Protein AF-0000000082929202 (afdb_homodimer)

pLDDT: mean 79.34, std 18.05, range [28.23, 97.31]

Radius of gyration: 27.22 Å; Cα contacts (8 Å, |Δi|>4): 519; chains: 2; bounding box: 54×101×50 Å

InterPro domains:
  IPR011333 SKP1/BTB/POZ domain superfamily [G3DSA:3.30.710.10] (29-171)
  IPR011333 SKP1/BTB/POZ domain superfamily [SSF54695] (30-119)

Solvent-accessible surface area (backbone atoms only — not comparable to full-atom values): 22408 Å² total; per-residue (Å²): 114,71,69,56,51,50,55,49,49,38,46,48,55,43,47,48,54,50,66,72,30,48,65,58,32,60,76,50,28,28,30,37,37,29,72,78,45,76,44,77,38,56,39,65,62,45,34,75,47,10,65,56,44,27,62,50,44,75,73,63,51,53,64,44,80,43,79,93,36,44,60,68,41,49,43,56,50,44,34,63,37,46,65,46,58,75,60,73,81,74,52,68,59,52,47,62,52,34,49,63,54,30,57,75,49,39,18,61,53,57,38,51,42,52,52,51,50,45,68,64,49,40,81,79,40,58,35,91,45,83,87,43,77,27,19,37,64,63,51,38,47,49,16,59,76,69,67,34,63,68,56,32,52,51,34,53,52,49,55,59,69,46,65,66,71,61,51,50,51,37,59,66,64,56,60,60,39,63,58,56,50,65,70,32,60,66,54,38,50,52,50,48,48,45,50,38,63,66,57,74,63,80,75,84,122,114,71,69,58,52,49,55,51,49,39,46,50,56,43,46,48,52,51,67,71,30,48,65,58,33,61,76,50,29,28,30,37,36,30,72,79,44,76,44,78,37,54,38,67,62,44,35,74,47,10,65,56,44,28,60,49,44,74,72,63,52,55,63,44,78,43,78,92,35,45,57,68,39,48,43,56,50,44,34,63,36,47,64,45,56,75,60,73,80,74,51,67,60,52,47,62,53,35,49,61,54,31,57,75,49,38,19,60,52,57,39,52,43,52,51,51,51,44,68,66,49,38,80,79,39,58,35,92,44,83,87,41,76,28,20,39,65,64,50,37,48,48,17,60,76,68,68,33,63,69,57,33,51,52,35,51,52,48,55,60,69,47,64,66,71,61,50,51,50,37,57,66,63,55,58,61,36,62,59,57,52,66,71,32,59,66,54,38,50,51,50,46,48,47,51,38,63,66,57,74,65,79,73,84,121

Nearest PDB structures (foldseek):
  3hqi-assembly1_A  TM=7.694E-01  e=6.658E-05  Homo sapiens
  8vpq-assembly1_A  TM=5.908E-01  e=5.977E-05  Homo sapiens
  2ppi-assembly1_A-2  TM=7.441E-01  e=9.373E-04  Homo sapiens
  1buo-assembly1_A-2  TM=8.079E-01  e=1.891E-03  Homo sapiens
  3fkc-assembly1_A  TM=7.300E-01  e=4.995E-03  Homo sapiens

Secondary structure (DSSP, 8-state):
-HHHHHHHHHHHHHHHHHHH-HHHHHHSEEEEEETTEEEEEEHHHHHHH-HHHHHHHHTT-SEEE-TT--HHHHHHHHHHHSS-SSPPPPPHHHHHHHHHHHHHTT-HHHHHHHHHHHHHHGGGT-BS-TTSTTBHHHHHHHHHHTT-HHHHHHHHHHHHTS-HHHHHHHHHTT-S-HHHHHH-HHHHHHHHHHHHHHHT-----/-HHHHHHHHHHHHHHHHHHH-HHHHHHSEEEEEETTEEEEEEHHHHHHH-HHHHHHHHTT-SEEE-TT--HHHHHHHHHHHSS-SSPPPPPHHHHHHHHHHHHHTT-HHHHHHHHHHHHHHGGGT-BS-TTSTTBHHHHHHHHHHTT-HHHHHHHHHHHHTS-HHHHHHHHHTT-S-HHHHHH-HHHHHHHHHHHHHHHS-----

Structure (mmCIF, N/CA/C/O backbone):
data_AF-0000000082929202-model_v1
#
loop_
_entity.id
_entity.type
_entity.pdbx_description
1 polymer 'BTB domain-containing protein'
#
loop_
_atom_site.group_PDB
_atom_site.id
_atom_site.type_symbol
_atom_site.label_atom_id
_atom_site.label_alt_id
_atom_site.label_comp_id
_atom_site.label_asym_id
_atom_site.label_entity_id
_atom_site.label_seq_id
_atom_site.pdbx_PDB_ins_code
_atom_site.Cartn_x
_atom_site.Cartn_y
_atom_site.Cartn_z
_atom_site.occupancy
_atom_site.B_iso_or_equiv
_atom_site.auth_seq_id
_atom_site.auth_comp_id
_atom_site.auth_asym_id
_atom_site.auth_atom_id
_atom_site.pdbx_PDB_model_num
ATOM 1 N N . MET A 1 1 ? -14.773 -6.965 -19.922 1 28.23 1 MET A N 1
ATOM 2 C CA . MET A 1 1 ? -14.336 -5.602 -20.234 1 28.23 1 MET A CA 1
ATOM 3 C C . MET A 1 1 ? -13.734 -4.934 -19 1 28.23 1 MET A C 1
ATOM 5 O O . MET A 1 1 ? -12.781 -4.168 -19.109 1 28.23 1 MET A O 1
ATOM 9 N N . VAL A 1 2 ? -14.336 -5.234 -17.781 1 35.81 2 VAL A N 1
ATOM 10 C CA . VAL A 1 2 ? -13.984 -4.605 -16.516 1 35.81 2 VAL A CA 1
ATOM 11 C C . VAL A 1 2 ? -12.602 -5.082 -16.078 1 35.81 2 VAL A C 1
ATOM 13 O O . VAL A 1 2 ? -11.859 -4.336 -15.43 1 35.81 2 VAL A O 1
ATOM 16 N N . LEU A 1 3 ? -12.367 -6.363 -16.484 1 39.03 3 LEU A N 1
ATOM 17 C CA . LEU A 1 3 ? -11.102 -7.016 -16.172 1 39.03 3 LEU A CA 1
ATOM 18 C C . LEU A 1 3 ? -9.93 -6.273 -16.797 1 39.03 3 LEU A C 1
ATOM 20 O O . LEU A 1 3 ? -8.898 -6.082 -16.156 1 39.03 3 LEU A O 1
ATOM 24 N N . GLY A 1 4 ? -10.219 -5.828 -18.031 1 41.97 4 GLY A N 1
ATOM 25 C CA . GLY A 1 4 ? -9.211 -5.137 -18.812 1 41.97 4 GLY A CA 1
ATOM 26 C C . GLY A 1 4 ? -8.844 -3.777 -18.25 1 41.97 4 GLY A C 1
ATOM 27 O O . GLY A 1 4 ? -7.684 -3.369 -18.312 1 41.97 4 GLY A O 1
ATOM 28 N N . THR A 1 5 ? -9.812 -3.221 -17.594 1 44.5 5 THR A N 1
ATOM 29 C CA . THR A 1 5 ? -9.633 -1.83 -17.188 1 44.5 5 THR A CA 1
ATOM 30 C C . THR A 1 5 ? -8.75 -1.733 -15.945 1 44.5 5 THR A C 1
ATOM 32 O O . THR A 1 5 ? -7.875 -0.872 -15.859 1 44.5 5 THR A O 1
ATOM 35 N N . LYS A 1 6 ? -8.844 -2.713 -15.203 1 57.28 6 LYS A N 1
ATOM 36 C CA . LYS A 1 6 ? -8.078 -2.664 -13.961 1 57.28 6 LYS A CA 1
ATOM 37 C C . LYS A 1 6 ? -6.617 -3.02 -14.195 1 57.28 6 LYS A C 1
ATOM 39 O O . LYS A 1 6 ? -5.723 -2.4 -13.617 1 57.28 6 LYS A O 1
ATOM 44 N N . ALA A 1 7 ? -6.449 -3.998 -15.102 1 54.38 7 ALA A N 1
ATOM 45 C CA . ALA A 1 7 ? -5.078 -4.348 -15.461 1 54.38 7 ALA A CA 1
ATOM 46 C C . ALA A 1 7 ? -4.352 -3.156 -16.078 1 54.38 7 ALA A C 1
ATOM 48 O O . ALA A 1 7 ? -3.18 -2.912 -15.789 1 54.38 7 ALA A O 1
ATOM 49 N N . ILE A 1 8 ? -5.133 -2.422 -16.781 1 52.97 8 ILE A N 1
ATOM 50 C CA . ILE A 1 8 ? -4.574 -1.247 -17.438 1 52.97 8 ILE A CA 1
ATOM 51 C C . ILE A 1 8 ? -4.219 -0.19 -16.406 1 52.97 8 ILE A C 1
ATOM 53 O O . ILE A 1 8 ? -3.176 0.461 -16.5 1 52.97 8 ILE A O 1
ATOM 57 N N . GLU A 1 9 ? -5.051 -0.174 -15.383 1 62.69 9 GLU A N 1
ATOM 58 C CA . GLU A 1 9 ? -4.812 0.834 -14.352 1 62.69 9 GLU A CA 1
ATOM 59 C C . GLU A 1 9 ? -3.572 0.501 -13.531 1 62.69 9 GLU A C 1
ATOM 61 O O . GLU A 1 9 ? -2.75 1.378 -13.258 1 62.69 9 GLU A O 1
ATOM 66 N N . VAL A 1 10 ? -3.414 -0.723 -13.312 1 63.72 10 VAL A N 1
ATOM 67 C CA . VAL A 1 10 ? -2.256 -1.161 -12.547 1 63.72 10 VAL A CA 1
ATOM 68 C C . VAL A 1 10 ? -0.977 -0.893 -13.336 1 63.72 10 VAL A C 1
ATOM 70 O O . VAL A 1 10 ? -0.008 -0.355 -12.797 1 63.72 10 VAL A O 1
ATOM 73 N N . LYS A 1 11 ? -1.08 -1.264 -14.57 1 63.22 11 LYS A N 1
ATOM 74 C CA . LYS A 1 11 ? 0.086 -1.064 -15.43 1 63.22 11 LYS A CA 1
ATOM 75 C C . LYS A 1 11 ? 0.456 0.413 -15.516 1 63.22 11 LYS A C 1
ATOM 77 O O . LYS A 1 11 ? 1.635 0.769 -15.453 1 63.22 11 LYS A O 1
ATOM 82 N N . ARG A 1 12 ? -0.582 1.143 -15.609 1 64.19 12 ARG A N 1
ATOM 83 C CA . ARG A 1 12 ? -0.346 2.578 -15.727 1 64.19 12 ARG A CA 1
ATOM 84 C C . ARG A 1 12 ? 0.323 3.129 -14.477 1 64.19 12 ARG A C 1
ATOM 86 O O . ARG A 1 12 ? 1.268 3.916 -14.562 1 64.19 12 ARG A O 1
ATOM 93 N N . CYS A 1 13 ? -0.058 2.572 -13.375 1 67 13 CYS A N 1
ATOM 94 C CA . CYS A 1 13 ? 0.469 3.109 -12.125 1 67 13 CYS A CA 1
ATOM 95 C C . CYS A 1 13 ? 1.935 2.732 -11.945 1 67 13 CYS A C 1
ATOM 97 O O . CYS A 1 13 ? 2.748 3.561 -11.531 1 67 13 CYS A O 1
ATOM 99 N N . VAL A 1 14 ? 2.246 1.565 -12.383 1 69.06 14 VAL A N 1
ATOM 100 C CA . VAL A 1 14 ? 3.605 1.073 -12.188 1 69.06 14 VAL A CA 1
ATOM 101 C C . VAL A 1 14 ? 4.539 1.71 -13.219 1 69.06 14 VAL A C 1
ATOM 103 O O . VAL A 1 14 ? 5.629 2.174 -12.875 1 69.06 14 VAL A O 1
ATOM 106 N N . VAL A 1 15 ? 3.992 1.722 -14.406 1 65.44 15 VAL A N 1
ATOM 107 C CA . VAL A 1 15 ? 4.801 2.273 -15.484 1 65.44 15 VAL A CA 1
ATOM 108 C C . VAL A 1 15 ? 5.121 3.738 -15.195 1 65.44 15 VAL A C 1
ATOM 110 O O . VAL A 1 15 ? 6.238 4.199 -15.445 1 65.44 15 VAL A O 1
ATOM 113 N N . GLN A 1 16 ? 4.207 4.352 -14.625 1 70.12 16 GLN A N 1
ATOM 114 C CA . GLN A 1 16 ? 4.418 5.758 -14.297 1 70.12 16 GLN A CA 1
ATOM 115 C C . GLN A 1 16 ? 5.562 5.93 -13.305 1 70.12 16 GLN A C 1
ATOM 117 O O . GLN A 1 16 ? 6.367 6.855 -13.43 1 70.12 16 GLN A O 1
ATOM 122 N N . ILE A 1 17 ? 5.672 5.043 -12.422 1 71.19 17 ILE A N 1
ATOM 123 C CA . ILE A 1 17 ? 6.734 5.145 -11.43 1 71.19 17 ILE A CA 1
ATOM 124 C C . ILE A 1 17 ? 8.078 4.809 -12.07 1 71.19 17 ILE A C 1
ATOM 126 O O . ILE A 1 17 ? 9.055 5.539 -11.891 1 71.19 17 ILE A O 1
ATOM 130 N N . VAL A 1 18 ? 8.102 3.809 -12.906 1 67.62 18 VAL A N 1
ATOM 131 C CA . VAL A 1 18 ? 9.344 3.32 -13.492 1 67.62 18 VAL A CA 1
ATOM 132 C C . VAL A 1 18 ? 9.82 4.293 -14.562 1 67.62 18 VAL A C 1
ATOM 134 O O . VAL A 1 18 ? 11.016 4.605 -14.641 1 67.62 18 VAL A O 1
ATOM 137 N N . GLU A 1 19 ? 8.836 4.707 -15.242 1 68.56 19 GLU A N 1
ATOM 138 C CA . GLU A 1 19 ? 9.188 5.598 -16.344 1 68.56 19 GLU A CA 1
ATOM 139 C C . GLU A 1 19 ? 9.492 7.004 -15.844 1 68.56 19 GLU A C 1
ATOM 141 O O . GLU A 1 19 ? 10.297 7.723 -16.453 1 68.56 19 GLU A O 1
ATOM 146 N N . ALA A 1 20 ? 8.844 7.348 -14.773 1 71.31 20 ALA A N 1
ATOM 147 C CA . ALA A 1 20 ? 9.023 8.695 -14.25 1 71.31 20 ALA A CA 1
ATOM 148 C C . ALA A 1 20 ? 10.375 8.836 -13.547 1 71.31 20 ALA A C 1
ATOM 150 O O . ALA A 1 20 ? 10.875 9.953 -13.375 1 71.31 20 ALA A O 1
ATOM 151 N N . HIS A 1 21 ? 10.898 7.699 -13.227 1 75.19 21 HIS A N 1
ATOM 152 C CA . HIS A 1 21 ? 12.141 7.781 -12.469 1 75.19 21 HIS A CA 1
ATOM 153 C C . HIS A 1 21 ? 13.18 6.805 -13.008 1 75.19 21 HIS A C 1
ATOM 155 O O . HIS A 1 21 ? 13.719 5.988 -12.258 1 75.19 21 HIS A O 1
ATOM 161 N N . PRO A 1 22 ? 13.516 7.047 -14.188 1 69.75 22 PRO A N 1
ATOM 162 C CA . PRO A 1 22 ? 14.438 6.09 -14.805 1 69.75 22 PRO A CA 1
ATOM 163 C C . PRO A 1 22 ? 15.789 6.027 -14.102 1 69.75 22 PRO 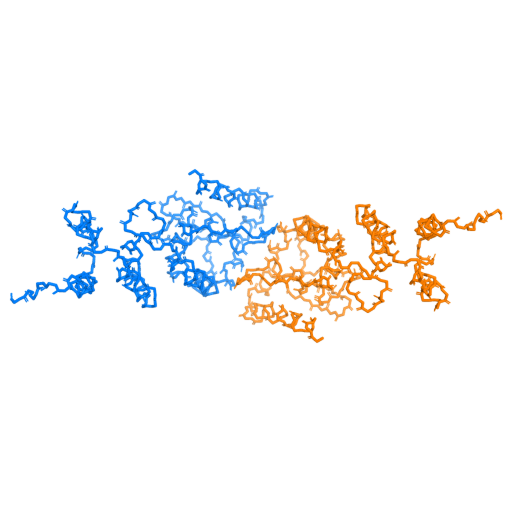A C 1
ATOM 165 O O . PRO A 1 22 ? 16.375 4.949 -13.977 1 69.75 22 PRO A O 1
ATOM 168 N N . SER A 1 23 ? 16.266 7.109 -13.648 1 70.56 23 SER A N 1
ATOM 169 C CA . SER A 1 23 ? 17.578 7.148 -13 1 70.56 23 SER A CA 1
ATOM 170 C C . SER A 1 23 ? 17.562 6.371 -11.688 1 70.56 23 SER A C 1
ATOM 172 O O . SER A 1 23 ? 18.547 5.703 -11.359 1 70.56 23 SER A O 1
ATOM 174 N N . VAL A 1 24 ? 16.5 6.473 -11.031 1 68.88 24 VAL A N 1
ATOM 175 C CA . VAL A 1 24 ? 16.406 5.793 -9.742 1 68.88 24 VAL A CA 1
ATOM 176 C C . VAL A 1 24 ? 16.312 4.285 -9.961 1 68.88 24 VAL A C 1
ATOM 178 O O . VAL A 1 24 ? 16.969 3.51 -9.266 1 68.88 24 VAL A O 1
ATOM 181 N N . VAL A 1 25 ? 15.555 3.994 -10.961 1 66.06 25 VAL A N 1
ATOM 182 C CA . VAL A 1 25 ? 15.336 2.578 -11.234 1 66.06 25 VAL A CA 1
ATOM 183 C C . VAL A 1 25 ? 16.609 1.974 -11.844 1 66.06 25 VAL A C 1
ATOM 185 O O . VAL A 1 25 ? 16.953 0.826 -11.555 1 66.06 25 VAL A O 1
ATOM 188 N N . LYS A 1 26 ? 17.344 2.707 -12.602 1 62.19 26 LYS A N 1
ATOM 189 C CA . LYS A 1 26 ? 18.578 2.236 -13.219 1 62.19 26 LYS A CA 1
ATOM 190 C C . LYS A 1 26 ? 19.719 2.17 -12.203 1 62.19 26 LYS A C 1
ATOM 192 O O . LYS A 1 26 ? 20.484 1.203 -12.188 1 62.19 26 LYS A O 1
ATOM 197 N N . ARG A 1 27 ? 19.969 3.199 -11.461 1 61.16 27 ARG A N 1
ATOM 198 C CA . ARG A 1 27 ? 21.078 3.246 -10.5 1 61.16 27 ARG A CA 1
ATOM 199 C C . ARG A 1 27 ? 20.875 2.215 -9.391 1 61.16 27 ARG A C 1
ATOM 201 O O . ARG A 1 27 ? 21.828 1.548 -8.984 1 61.16 27 ARG A O 1
ATOM 208 N N . GLY A 1 28 ? 19.75 2.021 -8.945 1 62.22 28 GLY A N 1
ATOM 209 C CA . GLY A 1 28 ? 19.453 1.16 -7.809 1 62.22 28 GLY A CA 1
ATOM 210 C C . GLY A 1 28 ? 18.656 -0.075 -8.195 1 62.22 28 GLY A C 1
ATOM 211 O O . GLY A 1 28 ? 18.141 -0.788 -7.324 1 62.22 28 GLY A O 1
ATOM 212 N N . GLY A 1 29 ? 18.672 -0.283 -9.5 1 71.31 29 GLY A N 1
ATOM 213 C CA . GLY A 1 29 ? 17.641 -1.226 -9.898 1 71.31 29 GLY A CA 1
ATOM 214 C C . GLY A 1 29 ? 18.203 -2.564 -10.344 1 71.31 29 GLY A C 1
ATOM 215 O O . GLY A 1 29 ? 19.406 -2.707 -10.539 1 71.31 29 GLY A O 1
ATOM 216 N N . VAL A 1 30 ? 17.578 -3.508 -10.117 1 86.69 30 VAL A N 1
ATOM 217 C CA . VAL A 1 30 ? 17.766 -4.867 -10.609 1 86.69 30 VAL A CA 1
ATOM 218 C C . VAL A 1 30 ? 16.75 -5.16 -11.711 1 86.69 30 VAL A C 1
ATOM 220 O O . VAL A 1 30 ? 15.68 -4.551 -11.75 1 86.69 30 VAL A O 1
ATOM 223 N N . THR A 1 31 ? 17.219 -5.922 -12.703 1 91.88 31 THR A N 1
ATOM 224 C CA . THR A 1 31 ? 16.344 -6.258 -13.82 1 91.88 31 THR A CA 1
ATOM 225 C C . THR A 1 31 ? 15.812 -7.684 -13.68 1 91.88 31 THR A C 1
ATOM 227 O O . THR A 1 31 ? 16.594 -8.617 -13.461 1 91.88 31 THR A O 1
ATOM 230 N N . LEU A 1 32 ? 14.477 -7.828 -13.766 1 93.75 32 LEU A N 1
ATOM 231 C CA . LEU A 1 32 ? 13.875 -9.148 -13.82 1 93.75 32 LEU A CA 1
ATOM 232 C C . LEU A 1 32 ? 13.805 -9.656 -15.258 1 93.75 32 LEU A C 1
ATOM 234 O O . LEU A 1 32 ? 13.336 -8.938 -16.156 1 93.75 32 LEU A O 1
ATOM 238 N N . GLU A 1 33 ? 14.289 -10.797 -15.461 1 96.19 33 GLU A N 1
ATOM 239 C CA . GLU A 1 33 ? 14.164 -11.438 -16.766 1 96.19 33 GLU A CA 1
ATOM 240 C C . GLU A 1 33 ? 12.977 -12.398 -16.797 1 96.19 33 GLU A C 1
ATOM 242 O O . GLU A 1 33 ? 13.078 -13.531 -16.328 1 96.19 33 GLU A O 1
ATOM 247 N N . CYS A 1 34 ? 11.922 -12 -17.359 1 96.38 34 CYS A N 1
ATOM 248 C CA . CYS A 1 34 ? 10.688 -12.781 -17.469 1 96.38 34 CYS A CA 1
ATOM 249 C C . CYS A 1 34 ? 10.672 -13.586 -18.766 1 96.38 34 CYS A C 1
ATOM 251 O O . CYS A 1 34 ? 11.547 -13.422 -19.625 1 96.38 34 CYS A O 1
ATOM 253 N N . ASP A 1 35 ? 9.672 -14.422 -18.906 1 96.31 35 ASP A N 1
ATOM 254 C CA . ASP A 1 35 ? 9.547 -15.234 -20.109 1 96.31 35 ASP A CA 1
ATOM 255 C C . ASP A 1 35 ? 9.328 -14.352 -21.344 1 96.31 35 ASP A C 1
ATOM 257 O O . ASP A 1 35 ? 9.758 -14.703 -22.438 1 96.31 35 ASP A O 1
ATOM 261 N N . ASP A 1 36 ? 8.703 -13.258 -21.156 1 95.5 36 ASP A N 1
ATOM 262 C CA . ASP A 1 36 ? 8.305 -12.438 -22.281 1 95.5 36 ASP A CA 1
ATOM 263 C C . ASP A 1 36 ? 9.078 -11.117 -22.312 1 95.5 36 ASP A C 1
ATOM 265 O O . ASP A 1 36 ? 8.703 -10.18 -23.016 1 95.5 36 ASP A O 1
ATOM 269 N N . GLY A 1 37 ? 10.117 -10.93 -21.469 1 93.5 37 GLY A N 1
ATOM 270 C CA . GLY A 1 37 ? 10.914 -9.711 -21.516 1 93.5 37 GLY A CA 1
ATOM 271 C C . GLY A 1 37 ? 11.562 -9.383 -20.188 1 93.5 37 GLY A C 1
ATOM 272 O O . GLY A 1 37 ? 11.641 -10.234 -19.297 1 93.5 37 GLY A O 1
ATOM 273 N N . GLU A 1 38 ? 12.109 -8.133 -20.188 1 90.94 38 GLU A N 1
ATOM 274 C CA . GLU A 1 38 ? 12.82 -7.676 -19 1 90.94 38 GLU A CA 1
ATOM 275 C C . GLU A 1 38 ? 12.078 -6.531 -18.328 1 90.94 38 GLU A C 1
ATOM 277 O O . GLU A 1 38 ? 11.391 -5.746 -18.984 1 90.94 38 GLU A O 1
ATOM 282 N N . LEU A 1 39 ? 12.195 -6.453 -17.016 1 88.94 39 LEU A N 1
ATOM 283 C CA . LEU A 1 39 ? 11.531 -5.426 -16.219 1 88.94 39 LEU A CA 1
ATOM 284 C C . LEU A 1 39 ? 12.469 -4.883 -15.148 1 88.94 39 LEU A C 1
ATOM 286 O O . LEU A 1 39 ? 12.898 -5.625 -14.258 1 88.94 39 LEU A O 1
ATOM 290 N N . PRO A 1 40 ? 12.852 -3.582 -15.281 1 89.19 40 PRO A N 1
ATOM 291 C CA . PRO A 1 40 ? 13.625 -2.986 -14.188 1 89.19 40 PRO A CA 1
ATOM 292 C C . PRO A 1 40 ? 12.797 -2.789 -12.922 1 89.19 40 PRO A C 1
ATOM 294 O O . PRO A 1 40 ? 11.633 -2.387 -13 1 89.19 40 PRO A O 1
ATOM 297 N N . VAL A 1 41 ? 13.367 -3.115 -11.719 1 89.81 41 VAL A N 1
ATOM 298 C CA . VAL A 1 41 ? 12.641 -2.988 -10.469 1 89.81 41 VAL A CA 1
ATOM 299 C C . VAL A 1 41 ? 13.539 -2.373 -9.398 1 89.81 41 VAL A C 1
ATOM 301 O O . VAL A 1 41 ? 14.758 -2.279 -9.586 1 89.81 41 VAL A O 1
ATOM 304 N N . LEU A 1 42 ? 12.961 -1.897 -8.305 1 88.31 42 LEU A N 1
ATOM 305 C CA . LEU A 1 42 ? 13.695 -1.321 -7.184 1 88.31 42 LEU A CA 1
ATOM 306 C C . LEU A 1 42 ? 14.32 -2.416 -6.32 1 88.31 42 LEU A C 1
ATOM 308 O O . LEU A 1 42 ? 13.609 -3.172 -5.66 1 88.31 42 LEU A O 1
ATOM 312 N N . ARG A 1 43 ? 15.586 -2.441 -6.297 1 87.94 43 ARG A N 1
ATOM 313 C CA . ARG A 1 43 ? 16.359 -3.486 -5.641 1 87.94 43 ARG A CA 1
ATOM 314 C C . ARG A 1 43 ? 15.961 -3.637 -4.18 1 87.94 43 ARG A C 1
ATOM 316 O O . ARG A 1 43 ? 15.633 -4.738 -3.73 1 87.94 43 ARG A O 1
ATOM 323 N N . ASP A 1 44 ? 15.922 -2.576 -3.443 1 86.38 44 ASP A N 1
ATOM 324 C CA . ASP A 1 44 ? 15.742 -2.639 -1.997 1 86.38 44 ASP A CA 1
ATOM 325 C C . ASP A 1 44 ? 14.305 -3.018 -1.643 1 86.38 44 ASP A C 1
ATOM 327 O O . ASP A 1 44 ? 14.062 -3.668 -0.624 1 86.38 44 ASP A O 1
ATOM 331 N N . VAL A 1 45 ? 13.344 -2.641 -2.453 1 89.88 45 VAL A N 1
ATOM 332 C CA . VAL A 1 45 ? 11.953 -3.025 -2.227 1 89.88 45 VAL A CA 1
ATOM 333 C C . VAL A 1 45 ? 11.812 -4.539 -2.348 1 89.88 45 VAL A C 1
ATOM 335 O O . VAL A 1 45 ? 11.188 -5.184 -1.497 1 89.88 45 VAL A O 1
ATOM 338 N N . PHE A 1 46 ? 12.445 -5.098 -3.322 1 90.81 46 PHE A N 1
ATOM 339 C CA . PHE A 1 46 ? 12.359 -6.535 -3.535 1 90.81 46 PHE A CA 1
ATOM 340 C C . PHE A 1 46 ? 13.164 -7.289 -2.482 1 90.81 46 PHE A C 1
ATOM 342 O O . PHE A 1 46 ? 12.75 -8.352 -2.014 1 90.81 46 PHE A O 1
ATOM 349 N N . ALA A 1 47 ? 14.25 -6.738 -2.119 1 89 47 ALA A N 1
ATOM 350 C CA . ALA A 1 47 ? 15.094 -7.371 -1.107 1 89 47 ALA A CA 1
ATOM 351 C C . ALA A 1 47 ? 14.367 -7.461 0.232 1 89 47 ALA A C 1
ATOM 353 O O . ALA A 1 47 ? 14.477 -8.469 0.937 1 89 47 ALA A O 1
ATOM 354 N N . VAL A 1 48 ? 13.578 -6.48 0.589 1 89.31 48 VAL A N 1
ATOM 355 C CA . VAL A 1 48 ? 12.914 -6.473 1.887 1 89.31 48 VAL A CA 1
ATOM 356 C C . VAL A 1 48 ? 11.625 -7.289 1.811 1 89.31 48 VAL A C 1
ATOM 358 O O . VAL A 1 48 ? 11.125 -7.77 2.83 1 89.31 48 VAL A O 1
ATOM 361 N N . SER A 1 49 ? 11.062 -7.484 0.62 1 92.62 49 SER A N 1
ATOM 362 C CA . SER A 1 49 ? 9.75 -8.109 0.461 1 92.62 49 SER A CA 1
ATOM 363 C C . SER A 1 49 ? 9.875 -9.617 0.286 1 92.62 49 SER A C 1
ATOM 365 O O . SER A 1 49 ? 8.922 -10.359 0.527 1 92.62 49 SER A O 1
ATOM 367 N N . SER A 1 50 ? 11 -10.078 -0.184 1 92.88 50 SER A N 1
ATOM 368 C CA . SER A 1 50 ? 11.211 -11.484 -0.52 1 92.88 50 SER A CA 1
ATOM 369 C C . SER A 1 50 ? 12.57 -11.977 -0.031 1 92.88 50 SER A C 1
ATOM 371 O O . SER A 1 50 ? 13.609 -11.578 -0.565 1 92.88 50 SER A O 1
ATOM 373 N N . PRO A 1 51 ? 12.625 -12.922 0.937 1 92.19 51 PRO A N 1
ATOM 374 C CA . PRO A 1 51 ? 13.898 -13.516 1.357 1 92.19 51 PRO A CA 1
ATOM 375 C C . PRO A 1 51 ? 14.656 -14.164 0.203 1 92.19 51 PRO A C 1
ATOM 377 O O . PRO A 1 51 ? 15.891 -14.078 0.146 1 92.19 51 PRO A O 1
ATOM 380 N N . TRP A 1 52 ? 13.914 -14.766 -0.646 1 94.5 52 TRP A N 1
ATOM 381 C CA . TRP A 1 52 ? 14.547 -15.375 -1.809 1 94.5 52 TRP A CA 1
ATOM 382 C C . TRP A 1 52 ? 15.258 -14.328 -2.658 1 94.5 52 TRP A C 1
ATOM 384 O O . TRP A 1 52 ? 16.406 -14.523 -3.07 1 94.5 52 TRP A O 1
ATOM 394 N N . MET A 1 53 ? 14.602 -13.203 -2.891 1 92.5 53 MET A N 1
ATOM 395 C CA . MET A 1 53 ? 15.203 -12.125 -3.668 1 92.5 53 MET A CA 1
ATOM 396 C C . MET A 1 53 ? 16.406 -11.531 -2.934 1 92.5 53 MET A C 1
ATOM 398 O O . MET A 1 53 ? 17.422 -11.203 -3.551 1 92.5 53 MET A O 1
ATOM 402 N N . ALA A 1 54 ? 16.234 -11.383 -1.668 1 89.44 54 ALA A N 1
ATOM 403 C CA . ALA A 1 54 ? 17.312 -10.852 -0.854 1 89.44 54 ALA A CA 1
ATOM 404 C C . ALA A 1 54 ? 18.578 -11.688 -1.013 1 89.44 54 ALA A C 1
ATOM 406 O O . ALA A 1 54 ? 19.688 -11.141 -1.172 1 89.44 54 ALA A O 1
ATOM 407 N N . ASP A 1 55 ? 18.438 -12.992 -1.001 1 90.31 55 ASP A N 1
ATOM 408 C CA . ASP A 1 55 ? 19.562 -13.914 -1.113 1 90.31 55 ASP A CA 1
ATOM 409 C C . ASP A 1 55 ? 20.25 -13.773 -2.467 1 90.31 55 ASP A C 1
ATOM 411 O O . ASP A 1 55 ? 21.484 -13.867 -2.557 1 90.31 55 ASP A O 1
ATOM 415 N N . VAL A 1 56 ? 19.484 -13.539 -3.441 1 90.69 56 VAL A N 1
ATOM 416 C CA . VAL A 1 56 ? 20.016 -13.422 -4.793 1 90.69 56 VAL A CA 1
ATOM 417 C C . VAL A 1 56 ? 20.703 -12.078 -4.965 1 90.69 56 VAL A C 1
ATOM 419 O O . VAL A 1 56 ? 21.781 -11.992 -5.574 1 90.69 56 VAL A O 1
ATOM 422 N N . LEU A 1 57 ? 20.141 -11.062 -4.375 1 87.38 57 LEU A N 1
ATOM 423 C CA . LEU A 1 57 ? 20.625 -9.703 -4.59 1 87.38 57 LEU A CA 1
ATOM 424 C C . LEU A 1 57 ? 21.875 -9.438 -3.76 1 87.38 57 LEU A C 1
ATOM 426 O O . LEU A 1 57 ? 22.719 -8.617 -4.145 1 87.38 57 LEU A O 1
ATOM 430 N N . VAL A 1 58 ? 22 -10.055 -2.643 1 84.5 58 VAL A N 1
ATOM 431 C CA . VAL A 1 58 ? 23.156 -9.867 -1.777 1 84.5 58 VAL A CA 1
ATOM 432 C C . VAL A 1 58 ? 24.422 -10.367 -2.488 1 84.5 58 VAL A C 1
ATOM 434 O O . VAL A 1 58 ? 25.516 -9.891 -2.213 1 84.5 58 VAL A O 1
ATOM 437 N N . LYS A 1 59 ? 24.188 -11.281 -3.447 1 88 59 LYS A N 1
ATOM 438 C CA . LYS A 1 59 ? 25.297 -11.828 -4.207 1 88 59 LYS A CA 1
ATOM 439 C C . LYS A 1 59 ? 25.75 -10.859 -5.301 1 88 59 LYS A C 1
ATOM 441 O O . LYS A 1 59 ? 26.719 -11.117 -6.012 1 88 59 LYS A O 1
ATOM 446 N N . GLY A 1 60 ? 25.078 -9.742 -5.43 1 82 60 GLY A N 1
ATOM 447 C CA . GLY A 1 60 ? 25.469 -8.703 -6.367 1 82 60 GLY A CA 1
ATOM 448 C C . GLY A 1 60 ? 24.859 -8.883 -7.746 1 82 60 GLY A C 1
ATOM 449 O O . GLY A 1 60 ? 25.297 -8.242 -8.703 1 82 60 GLY A O 1
ATOM 450 N N . CYS A 1 61 ? 23.953 -9.703 -7.867 1 83.5 61 CYS A N 1
ATOM 451 C CA . CYS A 1 61 ? 23.312 -9.922 -9.164 1 83.5 61 CYS A CA 1
ATOM 452 C C . CYS A 1 61 ? 22.516 -8.695 -9.594 1 83.5 61 CYS A C 1
ATOM 454 O O . CYS A 1 61 ? 21.844 -8.07 -8.781 1 83.5 61 CYS A O 1
ATOM 456 N N . THR A 1 62 ? 22.719 -8.312 -10.836 1 86.75 62 THR A N 1
ATOM 457 C CA . THR A 1 62 ? 21.969 -7.176 -11.375 1 86.75 62 THR A CA 1
ATOM 458 C C . THR A 1 62 ? 20.812 -7.648 -12.25 1 86.75 62 THR A C 1
ATOM 460 O O . THR A 1 62 ? 19.953 -6.855 -12.625 1 86.75 62 THR A O 1
ATOM 463 N N . THR A 1 63 ? 20.812 -8.883 -12.609 1 92.25 63 THR A N 1
ATOM 464 C CA . THR A 1 63 ? 19.734 -9.5 -13.383 1 92.25 63 THR A CA 1
ATOM 465 C C . THR A 1 63 ? 19.266 -10.781 -12.711 1 92.25 63 THR A C 1
ATOM 467 O O . THR A 1 63 ? 20.062 -11.617 -12.305 1 92.25 63 THR A O 1
ATOM 470 N N . VAL A 1 64 ? 17.984 -10.883 -12.539 1 94.75 64 VAL A N 1
ATOM 471 C CA . VAL A 1 64 ? 17.391 -12.055 -11.906 1 94.75 64 VAL A CA 1
ATOM 472 C C . VAL A 1 64 ? 16.453 -12.75 -12.883 1 94.75 64 VAL A C 1
ATOM 474 O O . VAL A 1 64 ? 15.492 -12.156 -13.359 1 94.75 64 VAL A O 1
ATOM 477 N N . GLU A 1 65 ? 16.734 -13.992 -13.125 1 95.5 65 GLU A N 1
ATOM 478 C CA . GLU A 1 65 ? 15.867 -14.781 -13.992 1 95.5 65 GLU A CA 1
ATOM 479 C C . GLU A 1 65 ? 14.656 -15.305 -13.227 1 95.5 65 GLU A C 1
ATOM 481 O O . GLU A 1 65 ? 14.805 -16.062 -12.258 1 95.5 65 GLU A O 1
ATOM 486 N N . VAL A 1 66 ? 13.508 -14.898 -13.625 1 96.5 66 VAL A N 1
ATOM 487 C CA . VAL A 1 66 ? 12.266 -15.367 -13.023 1 96.5 66 VAL A CA 1
ATOM 488 C C . VAL A 1 66 ? 11.477 -16.203 -14.031 1 96.5 66 VAL A C 1
ATOM 490 O O . VAL A 1 66 ? 10.422 -15.773 -14.5 1 96.5 66 VAL A O 1
ATOM 493 N N . SER A 1 67 ? 11.945 -17.422 -14.211 1 94.56 67 SER A N 1
ATOM 494 C CA . SER A 1 67 ? 11.406 -18.328 -15.227 1 94.56 67 SER A CA 1
ATOM 495 C C . SER A 1 67 ? 9.969 -18.734 -14.898 1 94.56 67 SER A C 1
ATOM 497 O O . SER A 1 67 ? 9.633 -18.938 -13.734 1 94.56 67 SER A O 1
ATOM 499 N N . GLY A 1 68 ? 9.156 -18.875 -15.906 1 94.12 68 GLY A N 1
ATOM 500 C CA . GLY A 1 68 ? 7.789 -19.344 -15.727 1 94.12 68 GLY A CA 1
ATOM 501 C C . GLY A 1 68 ? 6.828 -18.219 -15.367 1 94.12 68 GLY A C 1
ATOM 502 O O . GLY A 1 68 ? 5.703 -18.484 -14.93 1 94.12 68 GLY A O 1
ATOM 503 N N . SER A 1 69 ? 7.328 -17 -15.43 1 95.69 69 SER A N 1
ATOM 504 C CA . SER A 1 69 ? 6.48 -15.867 -15.094 1 95.69 69 SER A CA 1
ATOM 505 C C . SER A 1 69 ? 6.578 -14.773 -16.156 1 95.69 69 SER A C 1
ATOM 507 O O . SER A 1 69 ? 7.578 -14.68 -16.859 1 95.69 69 SER A O 1
ATOM 509 N N . THR A 1 70 ? 5.5 -14.008 -16.328 1 94.25 70 THR A N 1
ATOM 510 C CA . THR A 1 70 ? 5.426 -12.969 -17.359 1 94.25 70 THR A CA 1
ATOM 511 C C . THR A 1 70 ? 5.613 -11.586 -16.734 1 94.25 70 THR A C 1
ATOM 513 O O . THR A 1 70 ? 5.492 -11.422 -15.523 1 94.25 70 THR A O 1
ATOM 516 N N . LYS A 1 71 ? 5.852 -10.57 -17.641 1 91.94 71 LYS A N 1
ATOM 517 C CA . LYS A 1 71 ? 5.957 -9.18 -17.203 1 91.94 71 LYS A CA 1
ATOM 518 C C . LYS A 1 71 ? 4.664 -8.703 -16.547 1 91.94 71 LYS A C 1
ATOM 520 O O . LYS A 1 71 ? 4.695 -7.98 -15.555 1 91.94 71 LYS A O 1
ATOM 525 N N . GLU A 1 72 ? 3.586 -9.133 -17.109 1 90.44 72 GLU A N 1
ATOM 526 C CA . GLU A 1 72 ? 2.285 -8.719 -16.594 1 90.44 72 GLU A CA 1
ATOM 527 C C . GLU A 1 72 ? 2.102 -9.172 -15.148 1 90.44 72 GLU A C 1
ATOM 529 O O . GLU A 1 72 ? 1.614 -8.406 -14.312 1 90.44 72 GLU A O 1
ATOM 534 N N . GLU A 1 73 ? 2.451 -10.359 -14.844 1 93.62 73 GLU A N 1
ATOM 535 C CA . GLU A 1 73 ? 2.336 -10.891 -13.484 1 93.62 73 GLU A CA 1
ATOM 536 C C . GLU A 1 73 ? 3.189 -10.086 -12.508 1 93.62 73 GLU A C 1
ATOM 538 O O . GLU A 1 73 ? 2.758 -9.797 -11.391 1 93.62 73 GLU A O 1
ATOM 543 N N . TRP A 1 74 ? 4.305 -9.703 -12.945 1 93.56 74 TRP A N 1
ATOM 544 C CA . TRP A 1 74 ? 5.211 -8.961 -12.07 1 93.56 74 TRP A CA 1
ATOM 545 C C . TRP A 1 74 ? 4.75 -7.516 -11.914 1 93.56 74 TRP A C 1
ATOM 547 O O . TRP A 1 74 ? 4.941 -6.906 -10.859 1 93.56 74 TRP A O 1
ATOM 557 N N . LEU A 1 75 ? 4.145 -7.012 -12.977 1 92.19 75 LEU A N 1
ATOM 558 C CA . LEU A 1 75 ? 3.561 -5.68 -12.836 1 92.19 75 LEU A CA 1
ATOM 559 C C . LEU A 1 75 ? 2.465 -5.676 -11.773 1 92.19 75 LEU A C 1
ATOM 561 O O . LEU A 1 75 ? 2.318 -4.699 -11.039 1 92.19 75 LEU A O 1
ATOM 565 N N . LEU A 1 76 ? 1.776 -6.738 -11.641 1 93.56 76 LEU A N 1
ATOM 566 C CA . LEU A 1 76 ? 0.766 -6.867 -10.594 1 93.56 76 LEU A CA 1
ATOM 567 C C . LEU A 1 76 ? 1.414 -6.934 -9.219 1 93.56 76 LEU A C 1
ATOM 569 O O . LEU A 1 76 ? 0.949 -6.285 -8.273 1 93.56 76 LEU A O 1
ATOM 573 N N . VAL A 1 77 ? 2.486 -7.676 -9.133 1 95.19 77 VAL A N 1
ATOM 574 C CA . VAL A 1 77 ? 3.215 -7.785 -7.871 1 95.19 77 VAL A CA 1
ATOM 575 C C . VAL A 1 77 ? 3.77 -6.418 -7.473 1 95.19 77 VAL A C 1
ATOM 577 O O . VAL A 1 77 ? 3.596 -5.977 -6.336 1 95.19 77 VAL A O 1
ATOM 580 N N . ILE A 1 78 ? 4.352 -5.738 -8.406 1 92.5 78 ILE A N 1
ATOM 581 C CA . ILE A 1 78 ? 4.973 -4.438 -8.188 1 92.5 78 ILE A CA 1
ATOM 582 C C . ILE A 1 78 ? 3.918 -3.428 -7.738 1 92.5 78 ILE A C 1
ATOM 584 O O . ILE A 1 78 ? 4.176 -2.605 -6.855 1 92.5 78 ILE A O 1
ATOM 588 N N . SER A 1 79 ? 2.795 -3.512 -8.312 1 92.12 79 SER A N 1
ATOM 589 C CA . SER A 1 79 ? 1.718 -2.586 -7.977 1 92.12 79 SER A CA 1
ATOM 590 C C . SER A 1 79 ? 1.342 -2.691 -6.5 1 92.12 79 SER A C 1
ATOM 592 O O . SER A 1 79 ? 0.815 -1.739 -5.922 1 92.12 79 SER A O 1
ATOM 594 N N . GLN A 1 80 ? 1.625 -3.797 -5.887 1 93.38 80 GLN A N 1
ATOM 595 C CA . GLN A 1 80 ? 1.284 -4.016 -4.484 1 93.38 80 GLN A CA 1
ATOM 596 C C . GLN A 1 80 ? 2.453 -3.652 -3.572 1 93.38 80 GLN A C 1
ATOM 598 O O . GLN A 1 80 ? 2.27 -3.453 -2.371 1 93.38 80 GLN A O 1
ATOM 603 N N . LEU A 1 81 ? 3.627 -3.533 -4.145 1 92.75 81 LEU A N 1
ATOM 604 C CA . LEU A 1 81 ? 4.82 -3.355 -3.33 1 92.75 81 LEU A CA 1
ATOM 605 C C . LEU A 1 81 ? 5.324 -1.917 -3.402 1 92.75 81 LEU A C 1
ATOM 607 O O . LEU A 1 81 ? 5.895 -1.405 -2.438 1 92.75 81 LEU A O 1
ATOM 611 N N . TYR A 1 82 ? 5.102 -1.283 -4.516 1 90.94 82 TYR A N 1
ATOM 612 C CA . TYR A 1 82 ? 5.66 0.043 -4.754 1 90.94 82 TYR A CA 1
ATOM 613 C C . TYR A 1 82 ? 4.828 1.119 -4.07 1 90.94 82 TYR A C 1
ATOM 615 O O . TYR A 1 82 ? 3.719 0.849 -3.598 1 90.94 82 TYR A O 1
ATOM 623 N N . PRO A 1 83 ? 5.453 2.266 -3.873 1 89.94 83 PRO A N 1
ATOM 624 C CA . PRO A 1 83 ? 4.742 3.346 -3.188 1 89.94 83 PRO A CA 1
ATOM 625 C C . PRO A 1 83 ? 3.66 3.986 -4.059 1 89.94 83 PRO A C 1
ATOM 627 O O . PRO A 1 83 ? 3.719 5.188 -4.34 1 89.94 83 PRO A O 1
ATOM 630 N N . ILE A 1 84 ? 2.705 3.217 -4.379 1 87.94 84 ILE A N 1
ATOM 631 C CA . ILE A 1 84 ? 1.524 3.658 -5.113 1 87.94 84 ILE A CA 1
ATOM 632 C C . ILE A 1 84 ? 0.36 3.859 -4.145 1 87.94 84 ILE A C 1
ATOM 634 O O . ILE A 1 84 ? -0.016 2.938 -3.418 1 87.94 84 ILE A O 1
ATOM 638 N N . VAL A 1 85 ? -0.232 5.109 -4.164 1 86.25 85 VAL A N 1
ATOM 639 C CA . VAL A 1 85 ? -1.271 5.438 -3.191 1 86.25 85 VAL A CA 1
ATOM 640 C C . VAL A 1 85 ? -2.471 6.055 -3.904 1 86.25 85 VAL A C 1
ATOM 642 O O . VAL A 1 85 ? -2.332 7.059 -4.609 1 86.25 85 VAL A O 1
ATOM 645 N N . PRO A 1 86 ? -3.668 5.516 -3.82 1 87.12 86 PRO A N 1
ATOM 646 C CA . PRO A 1 86 ? -3.926 4.254 -3.121 1 87.12 86 PRO A CA 1
ATOM 647 C C . PRO A 1 86 ? -3.471 3.033 -3.918 1 87.12 86 PRO A C 1
ATOM 649 O O . PRO A 1 86 ? -3.311 3.113 -5.137 1 87.12 86 PRO A O 1
ATOM 652 N N . ARG A 1 87 ? -3.283 1.932 -3.199 1 88.56 87 ARG A N 1
ATOM 653 C CA . ARG A 1 87 ? -2.945 0.683 -3.877 1 88.56 87 ARG A CA 1
ATOM 654 C C . ARG A 1 87 ? -4.113 0.185 -4.723 1 88.56 87 ARG A C 1
ATOM 656 O O . ARG A 1 87 ? -5.262 0.211 -4.277 1 88.56 87 ARG A O 1
ATOM 663 N N . PRO A 1 88 ? -3.713 -0.219 -5.934 1 88.44 88 PRO A N 1
ATOM 664 C CA . PRO A 1 88 ? -4.789 -0.742 -6.777 1 88.44 88 PRO A CA 1
ATOM 665 C C . PRO A 1 88 ? -5.391 -2.035 -6.23 1 88.44 88 PRO A C 1
ATOM 667 O O . PRO A 1 88 ? -4.668 -2.883 -5.703 1 88.44 88 PRO A O 1
ATOM 670 N N . GLU A 1 89 ? -6.699 -2.055 -6.328 1 89.75 89 GLU A N 1
ATOM 671 C CA . GLU A 1 89 ? -7.379 -3.293 -5.965 1 89.75 89 GLU A CA 1
ATOM 672 C C . GLU A 1 89 ? -7.219 -4.352 -7.055 1 89.75 89 GLU A C 1
ATOM 674 O O . GLU A 1 89 ? -7.352 -4.051 -8.242 1 89.75 89 GLU A O 1
ATOM 679 N N . LEU A 1 90 ? -6.961 -5.52 -6.594 1 92.44 90 LEU A N 1
ATOM 680 C CA . LEU A 1 90 ? -6.777 -6.602 -7.555 1 92.44 90 LEU A CA 1
ATOM 681 C C . LEU A 1 90 ? -8.062 -7.406 -7.723 1 92.44 90 LEU A C 1
ATOM 683 O O . LEU A 1 90 ? -8.727 -7.73 -6.734 1 92.44 90 LEU A O 1
ATOM 687 N N . SER A 1 91 ? -8.414 -7.664 -8.953 1 92.62 91 SER A N 1
ATOM 688 C CA . SER A 1 91 ? -9.539 -8.547 -9.242 1 92.62 91 SER A CA 1
ATOM 689 C C . SER A 1 91 ? -9.203 -10 -8.922 1 92.62 91 SER A C 1
ATOM 691 O O . SER A 1 91 ? -8.031 -10.336 -8.703 1 92.62 91 SER A O 1
ATOM 693 N N . LEU A 1 92 ? -10.227 -10.891 -8.961 1 93.69 92 LEU A N 1
ATOM 694 C CA . LEU A 1 92 ? -10.023 -12.32 -8.719 1 93.69 92 LEU A CA 1
ATOM 695 C C . LEU A 1 92 ? -9.086 -12.906 -9.766 1 93.69 92 LEU A C 1
ATOM 697 O O . LEU A 1 92 ? -8.227 -13.734 -9.445 1 93.69 92 LEU A O 1
ATOM 701 N N . HIS A 1 93 ? -9.234 -12.477 -10.953 1 92.12 93 HIS A N 1
ATOM 702 C CA . HIS A 1 93 ? -8.359 -12.93 -12.031 1 92.12 93 HIS A CA 1
ATOM 703 C C . HIS A 1 93 ? -6.918 -12.508 -11.789 1 92.12 93 HIS A C 1
ATOM 705 O O . HIS A 1 93 ? -5.992 -13.297 -12.008 1 92.12 93 HIS A O 1
ATOM 711 N N . GLN A 1 94 ? -6.727 -11.328 -11.328 1 94 94 GLN A N 1
ATOM 712 C CA . GLN A 1 94 ? -5.387 -10.82 -11.062 1 94 94 GLN A CA 1
ATOM 713 C C . GLN A 1 94 ? -4.762 -11.516 -9.859 1 94 94 GLN A C 1
ATOM 715 O O . GLN A 1 94 ? -3.557 -11.766 -9.836 1 94 94 GLN A O 1
ATOM 720 N N . LEU A 1 95 ? -5.562 -11.773 -8.867 1 96 95 LEU A N 1
ATOM 721 C CA . LEU A 1 95 ? -5.074 -12.539 -7.723 1 96 95 LEU A CA 1
ATOM 722 C C . LEU A 1 95 ? -4.578 -13.914 -8.164 1 96 95 LEU A C 1
ATOM 724 O O . LEU A 1 95 ? -3.564 -14.406 -7.656 1 96 95 LEU A O 1
ATOM 728 N N . GLN A 1 96 ? -5.277 -14.516 -9.094 1 94.69 96 GLN A N 1
ATOM 729 C CA . GLN A 1 96 ? -4.895 -15.812 -9.648 1 94.69 96 GLN A CA 1
ATOM 730 C C . GLN A 1 96 ? -3.533 -15.734 -10.328 1 94.69 96 GLN A C 1
ATOM 732 O O . GLN A 1 96 ? -2.746 -16.688 -10.273 1 94.69 96 GLN A O 1
ATOM 737 N N . GLN A 1 97 ? -3.307 -14.672 -10.969 1 94.12 97 GLN A N 1
ATOM 738 C CA . GLN A 1 97 ? -2.053 -14.477 -11.68 1 94.12 97 GLN A CA 1
ATOM 739 C C . GLN A 1 97 ? -0.897 -14.242 -10.711 1 94.12 97 GLN A C 1
ATOM 741 O O . GLN A 1 97 ? 0.237 -14.648 -10.984 1 94.12 97 GLN A O 1
ATOM 746 N N . VAL A 1 98 ? -1.118 -13.609 -9.594 1 96.31 98 VAL A N 1
ATOM 747 C CA . VAL A 1 98 ? -0.09 -13.188 -8.648 1 96.31 98 VAL A CA 1
ATOM 748 C C . VAL A 1 98 ? 0.288 -14.352 -7.738 1 96.31 98 VAL A C 1
ATOM 750 O O . VAL A 1 98 ? 1.448 -14.492 -7.344 1 96.31 98 VAL A O 1
ATOM 753 N N . LEU A 1 99 ? -0.6 -15.234 -7.449 1 97.31 99 LEU A N 1
ATOM 754 C CA . LEU A 1 99 ? -0.455 -16.266 -6.43 1 97.31 99 LEU A CA 1
ATOM 755 C C . LEU A 1 99 ? 0.742 -17.172 -6.73 1 97.31 99 LEU A C 1
ATOM 757 O O . LEU A 1 99 ? 1.615 -17.344 -5.879 1 97.31 99 LEU A O 1
ATOM 761 N N . PRO A 1 100 ? 0.906 -17.688 -7.949 1 96.44 100 PRO A N 1
ATOM 762 C CA . PRO A 1 100 ? 2.047 -18.578 -8.203 1 96.44 100 PRO A CA 1
ATOM 763 C C . PRO A 1 100 ? 3.389 -17.844 -8.094 1 96.44 100 PRO A C 1
ATOM 765 O O . PRO A 1 100 ? 4.375 -18.438 -7.637 1 96.44 100 PRO A O 1
ATOM 768 N N . VAL A 1 101 ? 3.414 -16.609 -8.445 1 97 101 VAL A N 1
ATOM 769 C CA . VAL A 1 101 ? 4.645 -15.836 -8.477 1 97 101 VAL A CA 1
ATOM 770 C C . VAL A 1 101 ? 5.121 -15.562 -7.051 1 97 101 VAL A C 1
ATOM 772 O O . VAL A 1 101 ? 6.289 -15.781 -6.727 1 97 101 VAL A O 1
ATOM 775 N N . VAL A 1 102 ? 4.211 -15.141 -6.23 1 96.94 102 VAL A N 1
ATOM 776 C CA . VAL A 1 102 ? 4.586 -14.75 -4.879 1 96.94 102 VAL A CA 1
ATOM 777 C C . VAL A 1 102 ? 4.891 -15.984 -4.043 1 96.94 102 VAL A C 1
ATOM 779 O O . VAL A 1 102 ? 5.668 -15.922 -3.086 1 96.94 102 VAL A O 1
ATOM 782 N N . HIS A 1 103 ? 4.27 -17.109 -4.418 1 96.69 103 HIS A N 1
ATOM 783 C CA . HIS A 1 103 ? 4.602 -18.375 -3.787 1 96.69 103 HIS A CA 1
ATOM 784 C C . HIS A 1 103 ? 5.984 -18.859 -4.215 1 96.69 103 HIS A C 1
ATOM 786 O O . HIS A 1 103 ? 6.828 -19.156 -3.371 1 96.69 103 HIS A O 1
ATOM 792 N N . LYS A 1 104 ? 6.238 -18.906 -5.441 1 96.44 104 LYS A N 1
ATOM 793 C CA . LYS A 1 104 ? 7.473 -19.438 -6.012 1 96.44 104 LYS A CA 1
ATOM 794 C C . LYS A 1 104 ? 8.688 -18.641 -5.547 1 96.44 104 LYS A C 1
ATOM 796 O O . LYS A 1 104 ? 9.727 -19.219 -5.219 1 96.44 104 LYS A O 1
ATOM 801 N N . TYR A 1 105 ? 8.555 -17.359 -5.469 1 96.62 105 TYR A N 1
ATOM 802 C CA . TYR A 1 105 ? 9.711 -16.5 -5.195 1 96.62 105 TYR A CA 1
ATOM 803 C C . TYR A 1 105 ? 9.664 -15.977 -3.77 1 96.62 105 TYR A C 1
ATOM 805 O O . TYR A 1 105 ? 10.359 -15.008 -3.439 1 96.62 105 TYR A O 1
ATOM 813 N N . ASN A 1 106 ? 8.859 -16.484 -3.008 1 95.75 106 ASN A N 1
ATOM 814 C CA . ASN A 1 106 ? 8.828 -16.359 -1.555 1 95.75 106 ASN A CA 1
ATOM 815 C C . ASN A 1 106 ? 8.602 -14.906 -1.13 1 95.75 106 ASN A C 1
ATOM 817 O O . ASN A 1 106 ? 9.422 -14.328 -0.414 1 95.75 106 ASN A O 1
ATOM 821 N N . PHE A 1 107 ? 7.457 -14.359 -1.411 1 96.12 107 PHE A N 1
ATOM 822 C CA . PHE A 1 107 ? 6.93 -13.109 -0.868 1 96.12 107 PHE A CA 1
ATOM 823 C C . PHE A 1 107 ? 5.914 -13.391 0.236 1 96.12 107 PHE A C 1
ATOM 825 O O . PHE A 1 107 ? 4.707 -13.359 -0.002 1 96.12 107 PHE A O 1
ATOM 832 N N . PRO A 1 108 ? 6.387 -13.516 1.383 1 93.69 108 PRO A N 1
ATOM 833 C CA . PRO A 1 108 ? 5.531 -14.094 2.422 1 93.69 108 PRO A CA 1
ATOM 834 C C . PRO A 1 108 ? 4.34 -13.203 2.766 1 93.69 108 PRO A C 1
ATOM 836 O O . PRO A 1 108 ? 3.217 -13.688 2.908 1 93.69 108 PRO A O 1
ATOM 839 N N . GLU A 1 109 ? 4.574 -11.898 2.951 1 91.25 109 GLU A N 1
ATOM 840 C CA . GLU A 1 109 ? 3.49 -10.992 3.328 1 91.25 109 GLU A CA 1
ATOM 841 C C . GLU A 1 109 ? 2.453 -10.883 2.213 1 91.25 109 GLU A C 1
ATOM 843 O O . GLU A 1 109 ? 1.248 -10.914 2.475 1 91.25 109 GLU A O 1
ATOM 848 N N . LEU A 1 110 ? 2.92 -10.773 1.048 1 94.88 110 LEU A N 1
ATOM 849 C CA . LEU A 1 110 ? 2.016 -10.672 -0.092 1 94.88 110 LEU A CA 1
ATOM 850 C C . LEU A 1 110 ? 1.275 -11.984 -0.317 1 94.88 110 LEU A C 1
ATOM 852 O O . LEU A 1 110 ? 0.098 -11.984 -0.684 1 94.88 110 LEU A O 1
ATOM 856 N N . PHE A 1 111 ? 1.974 -13.117 -0.126 1 96.31 111 PHE A N 1
ATOM 857 C CA . PHE A 1 111 ? 1.339 -14.43 -0.239 1 96.31 111 PHE A CA 1
ATOM 858 C C . PHE A 1 111 ? 0.207 -14.57 0.771 1 96.31 111 PHE A C 1
ATOM 860 O O . PHE A 1 111 ? -0.883 -15.031 0.429 1 96.31 111 PHE A O 1
ATOM 867 N N . GLN A 1 112 ? 0.433 -14.156 1.917 1 95.25 112 GLN A N 1
ATOM 868 C CA . GLN A 1 112 ? -0.589 -14.227 2.955 1 95.25 112 GLN A CA 1
ATOM 869 C C . GLN A 1 112 ? -1.775 -13.32 2.621 1 95.25 112 GLN A C 1
ATOM 871 O O . GLN A 1 112 ? -2.93 -13.703 2.83 1 95.25 112 GLN A O 1
ATOM 876 N N . PHE A 1 113 ? -1.458 -12.227 2.16 1 95.62 113 PHE A N 1
ATOM 877 C CA . PHE A 1 113 ? -2.502 -11.281 1.774 1 95.62 113 PHE A CA 1
ATOM 878 C C . PHE A 1 113 ? -3.365 -11.859 0.658 1 95.62 113 PHE A C 1
ATOM 880 O O . PHE A 1 113 ? -4.594 -11.859 0.754 1 95.62 113 PHE A O 1
ATOM 887 N N . VAL A 1 114 ? -2.766 -12.32 -0.401 1 96.19 114 VAL A N 1
ATOM 888 C CA . VAL A 1 114 ? -3.473 -12.875 -1.548 1 96.19 114 VAL A CA 1
ATOM 889 C C . VAL A 1 114 ? -4.301 -14.086 -1.106 1 96.19 114 VAL A C 1
ATOM 891 O O . VAL A 1 114 ? -5.469 -14.211 -1.479 1 96.19 114 VAL A O 1
ATOM 894 N N . SER A 1 115 ? -3.725 -14.922 -0.284 1 95.38 115 SER A N 1
ATOM 895 C CA . SER A 1 115 ? -4.414 -16.109 0.213 1 95.38 115 SER A CA 1
ATOM 896 C C . SER A 1 115 ? -5.648 -15.727 1.027 1 95.38 115 SER A C 1
ATOM 898 O O . SER A 1 115 ? -6.707 -16.344 0.884 1 95.38 115 SER A O 1
ATOM 900 N N . SER A 1 116 ? -5.508 -14.734 1.818 1 95.31 116 SER A N 1
ATOM 901 C CA . SER A 1 116 ? -6.629 -14.289 2.635 1 95.31 116 SER A CA 1
ATOM 902 C C . SER A 1 116 ? -7.742 -13.703 1.772 1 95.31 116 SER A C 1
ATOM 904 O O . SER A 1 116 ? -8.922 -13.93 2.039 1 95.31 116 SER A O 1
ATOM 906 N N . ARG A 1 117 ? -7.359 -12.922 0.832 1 95.88 117 ARG A N 1
ATOM 907 C CA . ARG A 1 117 ? -8.336 -12.352 -0.099 1 95.88 117 ARG A CA 1
ATOM 908 C C . ARG A 1 117 ? -9.078 -13.453 -0.85 1 95.88 117 ARG A C 1
ATOM 910 O O . ARG A 1 117 ? -10.289 -13.375 -1.035 1 95.88 117 ARG A O 1
ATOM 917 N N . LEU A 1 118 ? -8.359 -14.422 -1.282 1 96 118 LEU A N 1
ATOM 918 C CA . LEU A 1 118 ? -8.961 -15.539 -1.998 1 96 118 LEU A CA 1
ATOM 919 C C . LEU A 1 118 ? -9.914 -16.312 -1.095 1 96 118 LEU A C 1
ATOM 921 O O . LEU A 1 118 ? -11.008 -16.688 -1.52 1 96 118 LEU A O 1
ATOM 925 N N . ALA A 1 119 ? -9.539 -16.562 0.079 1 94.5 119 ALA A N 1
ATOM 926 C CA . ALA A 1 119 ? -10.367 -17.281 1.041 1 94.5 119 ALA A CA 1
ATOM 927 C C . ALA A 1 119 ? -11.695 -16.562 1.263 1 94.5 119 ALA A C 1
ATOM 929 O O . ALA A 1 119 ? -12.719 -17.203 1.514 1 94.5 119 ALA A O 1
ATOM 930 N N . THR A 1 120 ? -11.656 -15.281 1.117 1 93.94 120 THR A N 1
ATOM 931 C CA . THR A 1 120 ? -12.852 -14.477 1.348 1 93.94 120 THR A CA 1
ATOM 932 C C . THR A 1 120 ? -13.688 -14.375 0.076 1 93.94 120 THR A C 1
ATOM 934 O O . THR A 1 120 ? -14.914 -14.453 0.127 1 93.94 120 THR A O 1
ATOM 937 N N . GLU A 1 121 ? -13.078 -14.273 -1.058 1 95.31 121 GLU A N 1
ATOM 938 C CA . GLU A 1 121 ? -13.773 -13.922 -2.293 1 95.31 121 GLU A CA 1
ATOM 939 C C . GLU A 1 121 ? -14.227 -15.172 -3.043 1 95.31 121 GLU A C 1
ATOM 941 O O . GLU A 1 121 ? -15.297 -15.18 -3.656 1 95.31 121 GLU A O 1
ATOM 946 N N . LEU A 1 122 ? -13.508 -16.188 -3.014 1 95.5 122 LEU A N 1
ATOM 947 C CA . LEU A 1 122 ? -13.773 -17.359 -3.854 1 95.5 122 LEU A CA 1
ATOM 948 C C . LEU A 1 122 ? -15.07 -18.031 -3.443 1 95.5 122 LEU A C 1
ATOM 950 O O . LEU A 1 122 ? -15.883 -18.406 -4.301 1 95.5 122 LEU A O 1
ATOM 954 N N . PRO A 1 123 ? -15.398 -18.219 -2.203 1 93 123 PRO A N 1
ATOM 955 C CA . PRO A 1 123 ? -16.625 -18.906 -1.799 1 93 123 PRO A CA 1
ATOM 956 C C . PRO A 1 123 ? -17.891 -18.266 -2.383 1 93 123 PRO A C 1
ATOM 958 O O . PRO A 1 123 ? -18.875 -18.953 -2.621 1 93 123 PRO A O 1
ATOM 961 N N . GLN A 1 124 ? -17.766 -17 -2.676 1 93.44 124 GLN A N 1
ATOM 962 C CA . GLN A 1 124 ? -18.922 -16.297 -3.213 1 93.44 124 GLN A CA 1
ATOM 963 C C . GLN A 1 124 ? -18.922 -16.328 -4.738 1 93.44 124 GLN A C 1
ATOM 965 O O . GLN A 1 124 ? -19.906 -15.922 -5.371 1 93.44 124 GLN A O 1
ATOM 970 N N . ASN A 1 125 ? -17.906 -16.891 -5.324 1 94.62 125 ASN A N 1
ATOM 971 C CA . ASN A 1 125 ? -17.75 -16.734 -6.77 1 94.62 125 ASN A CA 1
ATOM 972 C C . ASN A 1 125 ? -17.469 -18.078 -7.449 1 94.62 125 ASN A C 1
ATOM 974 O O . ASN A 1 125 ? -17.141 -18.109 -8.633 1 94.62 125 ASN A O 1
ATOM 978 N N . TRP A 1 126 ? -17.594 -19.125 -6.75 1 91.25 126 TRP A N 1
ATOM 979 C CA . TRP A 1 126 ? -17.359 -20.438 -7.355 1 91.25 126 TRP A CA 1
ATOM 980 C C . TRP A 1 126 ? -18.297 -20.656 -8.539 1 91.25 126 TRP A C 1
ATOM 982 O O . TRP A 1 126 ? -19.469 -20.312 -8.484 1 91.25 126 TRP A O 1
ATOM 992 N N . SER A 1 127 ? -17.766 -21.234 -9.578 1 88.12 127 SER A N 1
ATOM 993 C CA . SER A 1 127 ? -18.547 -21.453 -10.789 1 88.12 127 SER A CA 1
ATOM 994 C C . SER A 1 127 ? -18 -22.641 -11.586 1 88.12 127 SER A C 1
ATOM 996 O O . SER A 1 127 ? -16.812 -22.969 -11.477 1 88.12 127 SER A O 1
ATOM 998 N N . LEU A 1 128 ? -18.859 -23.297 -12.391 1 83.88 128 LEU A N 1
ATOM 999 C CA . LEU A 1 128 ? -18.453 -24.375 -13.281 1 83.88 128 LEU A CA 1
ATOM 1000 C C . LEU A 1 128 ? -18.25 -23.859 -14.703 1 83.88 128 LEU A C 1
ATOM 1002 O O . LEU A 1 128 ? -17.828 -24.609 -15.586 1 83.88 128 LEU A O 1
ATOM 1006 N N . ASP A 1 129 ? -18.469 -22.578 -14.836 1 84.38 129 ASP A N 1
ATOM 1007 C CA . ASP A 1 129 ? -18.234 -21.922 -16.125 1 84.38 129 ASP A CA 1
ATOM 1008 C C . ASP A 1 129 ? -16.75 -21.578 -16.297 1 84.38 129 ASP A C 1
ATOM 1010 O O . ASP A 1 129 ? -16.188 -20.812 -15.516 1 84.38 129 ASP A O 1
ATOM 1014 N N . PRO A 1 130 ? -16.141 -22.078 -17.359 1 84.31 130 PRO A N 1
ATOM 1015 C CA . PRO A 1 130 ? -14.711 -21.828 -17.578 1 84.31 130 PRO A CA 1
ATOM 1016 C C . PRO A 1 130 ? -14.406 -20.344 -17.812 1 84.31 130 PRO A C 1
ATOM 1018 O O . PRO A 1 130 ? -13.266 -19.906 -17.656 1 84.31 130 PRO A O 1
ATOM 1021 N N . ALA A 1 131 ? -15.367 -19.609 -18.125 1 88 131 ALA A N 1
ATOM 1022 C CA . ALA A 1 131 ? -15.172 -18.188 -18.406 1 88 131 ALA A CA 1
ATOM 1023 C C . ALA A 1 131 ? -15.242 -17.359 -17.125 1 88 131 ALA A C 1
ATOM 1025 O O . ALA A 1 131 ? -14.828 -16.203 -17.109 1 88 131 ALA A O 1
ATOM 1026 N N . ALA A 1 132 ? -15.68 -17.969 -16.047 1 89.38 132 ALA A N 1
ATOM 1027 C CA . ALA A 1 132 ? -15.859 -17.25 -14.797 1 89.38 132 ALA A CA 1
ATOM 1028 C C . ALA A 1 132 ? -14.555 -17.203 -14.008 1 89.38 132 ALA A C 1
ATOM 1030 O O . ALA A 1 132 ? -13.773 -18.156 -14.008 1 89.38 132 ALA A O 1
ATOM 1031 N N . PRO A 1 133 ? -14.273 -16.141 -13.234 1 92.44 133 PRO A N 1
ATOM 1032 C CA . PRO A 1 133 ? -13.062 -16.031 -12.414 1 92.44 133 PRO A CA 1
ATOM 1033 C C . PRO A 1 133 ? -12.992 -17.078 -11.312 1 92.44 133 PRO A C 1
ATOM 1035 O O . PRO A 1 133 ? -11.906 -17.438 -10.867 1 92.44 133 PRO A O 1
ATOM 1038 N N . GLY A 1 134 ? -14.086 -17.562 -10.977 1 93.25 134 GLY A N 1
ATOM 1039 C CA . GLY A 1 134 ? -14.133 -18.562 -9.922 1 93.25 134 GLY A CA 1
ATOM 1040 C C . GLY A 1 134 ? -14.227 -19.984 -10.445 1 93.25 134 GLY A C 1
ATOM 1041 O O . GLY A 1 134 ? -14.719 -20.875 -9.75 1 93.25 134 GLY A O 1
ATOM 1042 N N . TYR A 1 135 ? -13.828 -20.188 -11.695 1 90.5 135 TYR A N 1
ATOM 1043 C CA . TYR A 1 135 ? -13.875 -21.531 -12.273 1 90.5 135 TYR A CA 1
ATOM 1044 C C . TYR A 1 135 ? -13.148 -22.531 -11.383 1 90.5 135 TYR A C 1
ATOM 1046 O O . TYR A 1 135 ? -11.922 -22.484 -11.258 1 90.5 135 TYR A O 1
ATOM 1054 N N . ILE A 1 136 ? -13.914 -23.453 -10.883 1 88.5 136 ILE A N 1
ATOM 1055 C CA . ILE A 1 136 ? -13.484 -24.312 -9.773 1 88.5 136 ILE A CA 1
ATOM 1056 C C . ILE A 1 136 ? -12.305 -25.172 -10.219 1 88.5 136 ILE A C 1
ATOM 1058 O O . ILE A 1 136 ? -11.32 -25.312 -9.492 1 88.5 136 ILE A O 1
ATOM 1062 N N . PHE A 1 137 ? -12.273 -25.656 -11.367 1 84.44 137 PHE A N 1
ATOM 1063 C CA . PHE A 1 137 ? -11.266 -26.625 -11.797 1 84.44 137 PHE A CA 1
ATOM 1064 C C . PHE A 1 137 ? -9.922 -25.953 -12.016 1 84.44 137 PHE A C 1
ATOM 1066 O O . PHE A 1 137 ? -8.875 -26.547 -11.766 1 84.44 137 PHE A O 1
ATOM 1073 N N . GLU A 1 138 ? -9.953 -24.828 -12.492 1 87.25 138 GLU A N 1
ATOM 1074 C CA . GLU A 1 138 ? -8.703 -24.078 -12.633 1 87.25 138 GLU A CA 1
ATOM 1075 C C . GLU A 1 138 ? -8.047 -23.844 -11.281 1 87.25 138 GLU A C 1
ATOM 1077 O O . GLU A 1 138 ? -6.832 -23.969 -11.141 1 87.25 138 GLU A O 1
ATOM 1082 N N . TRP A 1 139 ? -8.836 -23.5 -10.344 1 92.44 139 TRP A N 1
ATOM 1083 C CA . TRP A 1 139 ? -8.32 -23.266 -9 1 92.44 139 TRP A CA 1
ATOM 1084 C C . TRP A 1 139 ? -7.844 -24.562 -8.352 1 92.44 139 TRP A C 1
ATOM 1086 O O . TRP A 1 139 ? -6.859 -24.562 -7.609 1 92.44 139 TRP A O 1
ATOM 1096 N N . LEU A 1 140 ? -8.555 -25.703 -8.656 1 87.56 140 LEU A N 1
ATOM 1097 C CA . LEU A 1 140 ? -8.125 -27 -8.148 1 87.56 140 LEU A CA 1
ATOM 1098 C C . LEU A 1 140 ? -6.758 -27.375 -8.711 1 87.56 140 LEU A C 1
ATOM 1100 O O . LEU A 1 140 ? -5.891 -27.844 -7.973 1 87.56 140 LEU A O 1
ATOM 1104 N N . VAL A 1 141 ? -6.617 -27.141 -9.938 1 84.69 141 VAL A N 1
ATOM 1105 C CA . VAL A 1 141 ? -5.348 -27.438 -10.586 1 84.69 141 VAL A CA 1
ATOM 1106 C C . VAL A 1 141 ? -4.234 -26.594 -9.969 1 84.69 141 VAL A C 1
ATOM 1108 O O . VAL A 1 141 ? -3.164 -27.109 -9.641 1 84.69 141 VAL A O 1
ATOM 1111 N N . MET A 1 142 ? -4.457 -25.375 -9.789 1 91.06 142 MET A N 1
ATOM 1112 C CA . MET A 1 142 ? -3.465 -24.469 -9.219 1 91.06 142 MET A CA 1
ATOM 1113 C C . MET A 1 142 ? -3.117 -24.875 -7.785 1 91.06 142 MET A C 1
ATOM 1115 O O . MET A 1 142 ? -1.947 -24.859 -7.402 1 91.06 142 MET A O 1
ATOM 1119 N N . ALA A 1 143 ? -4.105 -25.156 -7.027 1 91.56 143 ALA A N 1
ATOM 1120 C CA . ALA A 1 143 ? -3.891 -25.578 -5.648 1 91.56 143 ALA A CA 1
ATOM 1121 C C . ALA A 1 143 ? -2.975 -26.797 -5.582 1 91.56 143 ALA A C 1
ATOM 1123 O O . ALA A 1 143 ? -2.096 -26.875 -4.719 1 91.56 143 ALA A O 1
ATOM 1124 N N . GLU A 1 144 ? -3.213 -27.688 -6.484 1 86.25 144 GLU A N 1
ATOM 1125 C CA . GLU A 1 144 ? -2.398 -28.891 -6.531 1 86.25 144 GLU A CA 1
ATOM 1126 C C . GLU A 1 144 ? -0.966 -28.578 -6.953 1 86.25 144 GLU A C 1
ATOM 1128 O O . GLU A 1 144 ? -0.014 -29.062 -6.336 1 86.25 144 GLU A O 1
ATOM 1133 N N . GLN A 1 145 ? -0.857 -27.828 -7.957 1 86 145 GLN A N 1
ATOM 1134 C CA . GLN A 1 145 ? 0.455 -27.469 -8.484 1 86 145 GLN A CA 1
ATOM 1135 C C . GLN A 1 145 ? 1.294 -26.75 -7.434 1 86 145 GLN A C 1
ATOM 1137 O O . GLN A 1 145 ? 2.502 -26.969 -7.34 1 86 145 GLN A O 1
ATOM 1142 N N . LEU A 1 146 ? 0.655 -25.906 -6.637 1 92.5 146 LEU A N 1
ATOM 1143 C CA . LEU A 1 146 ? 1.359 -25.094 -5.656 1 92.5 146 LEU A CA 1
ATOM 1144 C C . LEU A 1 146 ? 1.307 -25.734 -4.273 1 92.5 146 LEU A C 1
ATOM 1146 O O . LEU A 1 146 ? 1.826 -25.172 -3.305 1 92.5 146 LEU A O 1
ATOM 1150 N N . GLN A 1 147 ? 0.654 -26.859 -4.188 1 91.38 147 GLN A N 1
ATOM 1151 C CA . GLN A 1 147 ? 0.518 -27.609 -2.943 1 91.38 147 GLN A CA 1
ATOM 1152 C C . GLN A 1 147 ? -0.125 -26.75 -1.854 1 91.38 147 GLN A C 1
ATOM 1154 O O . GLN A 1 147 ? 0.38 -26.688 -0.732 1 91.38 147 GLN A O 1
ATOM 1159 N N . LEU A 1 148 ? -1.162 -26.094 -2.25 1 94 148 LEU A N 1
ATOM 1160 C CA . LEU A 1 148 ? -1.936 -25.281 -1.311 1 94 148 LEU A CA 1
ATOM 1161 C C . LEU A 1 148 ? -3.162 -26.047 -0.822 1 94 148 LEU A C 1
ATOM 1163 O O . LEU A 1 148 ? -4.234 -25.969 -1.427 1 94 148 LEU A O 1
ATOM 1167 N N . ASP A 1 149 ? -3.061 -26.641 0.312 1 92.81 149 ASP A N 1
ATOM 1168 C CA . ASP A 1 149 ? -4.082 -27.562 0.812 1 92.81 149 ASP A CA 1
ATOM 1169 C C . ASP A 1 149 ? -5.371 -26.812 1.144 1 92.81 149 ASP A C 1
ATOM 1171 O O . ASP A 1 149 ? -6.469 -27.297 0.846 1 92.81 149 ASP A O 1
ATOM 1175 N N . ALA A 1 150 ? -5.227 -25.672 1.754 1 93.5 150 ALA A N 1
ATOM 1176 C CA . ALA A 1 150 ? -6.414 -24.922 2.146 1 93.5 150 ALA A CA 1
ATOM 1177 C C . ALA A 1 150 ? -7.234 -24.516 0.926 1 93.5 150 ALA A C 1
ATOM 1179 O O . ALA A 1 150 ? -8.469 -24.578 0.95 1 93.5 150 ALA A O 1
ATOM 1180 N N . LEU A 1 151 ? -6.562 -24.047 -0.067 1 94.19 151 LEU A N 1
ATOM 1181 C CA . LEU A 1 151 ? -7.242 -23.656 -1.296 1 94.19 151 LEU A CA 1
ATOM 1182 C C . LEU A 1 151 ? -7.891 -24.859 -1.971 1 94.19 151 LEU A C 1
ATOM 1184 O O . LEU A 1 151 ? -9 -24.766 -2.492 1 94.19 151 LEU A O 1
ATOM 1188 N N . LYS A 1 152 ? -7.176 -26.016 -1.98 1 90.19 152 LYS A N 1
ATOM 1189 C CA . LYS A 1 152 ? -7.711 -27.25 -2.553 1 90.19 152 LYS A CA 1
ATOM 1190 C C . LYS A 1 152 ? -8.992 -27.672 -1.844 1 90.19 152 LYS A C 1
ATOM 1192 O O . LYS A 1 152 ? -10 -27.969 -2.492 1 90.19 152 LYS A O 1
ATOM 1197 N N . GLN A 1 153 ? -8.945 -27.609 -0.585 1 90.88 153 GLN A N 1
ATOM 1198 C CA . GLN A 1 153 ? -10.109 -28.016 0.204 1 90.88 153 GLN A CA 1
ATOM 1199 C C . GLN A 1 153 ? -11.281 -27.062 -0.033 1 90.88 153 GLN A C 1
ATOM 1201 O O . GLN A 1 153 ? -12.43 -27.5 -0.144 1 90.88 153 GLN A O 1
ATOM 1206 N N . ALA A 1 154 ? -10.992 -25.844 -0.058 1 92.06 154 ALA A N 1
ATOM 1207 C CA . ALA A 1 154 ? -12.039 -24.859 -0.305 1 92.06 154 ALA A CA 1
ATOM 1208 C C . ALA A 1 154 ? -12.688 -25.078 -1.67 1 92.06 154 ALA A C 1
ATOM 1210 O O . ALA A 1 154 ? -13.906 -24.984 -1.81 1 92.06 154 ALA A O 1
ATOM 1211 N N . ALA A 1 155 ? -11.906 -25.328 -2.662 1 90.56 155 ALA A N 1
ATOM 1212 C CA . ALA A 1 155 ? -12.414 -25.547 -4.012 1 90.56 155 ALA A CA 1
ATOM 1213 C C . ALA A 1 155 ? -13.258 -26.828 -4.086 1 90.56 155 ALA A C 1
ATOM 1215 O O . ALA A 1 155 ? -14.289 -26.859 -4.754 1 90.56 155 ALA A O 1
ATOM 1216 N N . LEU A 1 156 ? -12.852 -27.875 -3.396 1 85.88 156 LEU A N 1
ATOM 1217 C CA . LEU A 1 156 ? -13.609 -29.109 -3.352 1 85.88 156 LEU A CA 1
ATOM 1218 C C . LEU A 1 156 ? -14.969 -28.906 -2.686 1 85.88 156 LEU A C 1
ATOM 1220 O O . LEU A 1 156 ? -15.977 -29.453 -3.135 1 85.88 156 LEU A O 1
ATOM 1224 N N . GLU A 1 157 ? -14.922 -28.109 -1.688 1 86.44 157 GLU A N 1
ATOM 1225 C CA . GLU A 1 157 ? -16.188 -27.781 -1.031 1 86.44 157 GLU A CA 1
ATOM 1226 C C . GLU A 1 157 ? -17.094 -26.969 -1.953 1 86.44 157 GLU A C 1
ATOM 1228 O O . GLU A 1 157 ? -18.312 -27.172 -1.965 1 86.44 157 GLU A O 1
ATOM 1233 N N . GLY A 1 158 ? -16.484 -26.078 -2.615 1 86.62 158 GLY A N 1
ATOM 1234 C CA . GLY A 1 158 ? -17.234 -25.328 -3.6 1 86.62 158 GLY A CA 1
ATOM 1235 C C . GLY A 1 158 ? -17.844 -26.203 -4.68 1 86.62 158 GLY A C 1
ATOM 1236 O O . GLY A 1 158 ? -18.969 -25.953 -5.121 1 86.62 158 GLY A O 1
ATOM 1237 N N . LEU A 1 159 ? -17.172 -27.188 -5.09 1 83.38 159 LEU A N 1
ATOM 1238 C CA . LEU A 1 159 ? -17.656 -28.125 -6.094 1 83.38 159 LEU A CA 1
ATOM 1239 C C . LEU A 1 159 ? -18.844 -28.922 -5.574 1 83.38 159 LEU A C 1
ATOM 1241 O O . LEU A 1 159 ? -19.812 -29.125 -6.293 1 83.38 159 LEU A O 1
ATOM 1245 N N . LYS A 1 160 ? -18.75 -29.297 -4.344 1 81.06 160 LYS A N 1
ATOM 1246 C CA . LYS A 1 160 ? -19.828 -30.062 -3.711 1 81.06 160 LYS A CA 1
ATOM 1247 C C . LYS A 1 160 ? -21.125 -29.266 -3.652 1 81.06 160 LYS A C 1
ATOM 1249 O O . LYS A 1 160 ? -22.219 -29.844 -3.68 1 81.06 160 LYS A O 1
ATOM 1254 N N . ARG A 1 161 ? -20.984 -28.062 -3.646 1 82.88 161 ARG A N 1
ATOM 1255 C CA . ARG A 1 161 ? -22.141 -27.203 -3.473 1 82.88 161 ARG A CA 1
ATOM 1256 C C . ARG A 1 161 ? -22.766 -26.859 -4.82 1 82.88 161 ARG A C 1
ATOM 1258 O O . ARG A 1 161 ? -23.875 -26.297 -4.871 1 82.88 161 ARG A O 1
ATOM 1265 N N . GLN A 1 162 ? -22.125 -27.266 -5.875 1 80.12 162 GLN A N 1
ATOM 1266 C CA . GLN A 1 162 ? -22.656 -26.953 -7.195 1 80.12 162 GLN A CA 1
ATOM 1267 C C . GLN A 1 162 ? -23.797 -27.891 -7.562 1 80.12 162 GLN A C 1
ATOM 1269 O O . GLN A 1 162 ? -23.844 -29.031 -7.109 1 80.12 162 GLN A O 1
ATOM 1274 N N . PRO A 1 163 ? -24.781 -27.328 -8.375 1 73.69 163 PRO A N 1
ATOM 1275 C CA . PRO A 1 163 ? -25.875 -28.188 -8.805 1 73.69 163 PRO A CA 1
ATOM 1276 C C . PRO A 1 163 ? -25.406 -29.391 -9.633 1 73.69 163 PRO A C 1
ATOM 1278 O O . PRO A 1 163 ? -24.516 -29.234 -10.484 1 73.69 163 PRO A O 1
ATOM 1281 N N . GLY A 1 164 ? -25.875 -30.609 -9.391 1 64.56 164 GLY A N 1
ATOM 1282 C CA . GLY A 1 164 ? -25.484 -31.859 -10 1 64.56 164 GLY A CA 1
ATOM 1283 C C . GLY A 1 164 ? -25.625 -31.859 -11.508 1 64.56 164 GLY A C 1
ATOM 1284 O O . GLY A 1 164 ? -24.766 -32.406 -12.219 1 64.56 164 GLY A O 1
ATOM 1285 N N . GLN A 1 165 ? -26.734 -31.234 -12 1 62.47 165 GLN A N 1
ATOM 1286 C CA . GLN A 1 165 ? -27 -31.219 -13.438 1 62.47 165 GLN A CA 1
ATOM 1287 C C . GLN A 1 165 ? -25.859 -30.516 -14.18 1 62.47 165 GLN A C 1
ATOM 1289 O O . GLN A 1 165 ? -25.469 -30.953 -15.266 1 62.47 165 GLN A O 1
ATOM 1294 N N . GLN A 1 166 ? -25.281 -29.5 -13.664 1 64.69 166 GLN A N 1
ATOM 1295 C CA . GLN A 1 166 ? -24.219 -28.719 -14.305 1 64.69 166 GLN A CA 1
ATOM 1296 C C . GLN A 1 166 ? -22.906 -29.5 -14.305 1 64.69 166 GLN A C 1
ATOM 1298 O O . GLN A 1 166 ? -22.125 -29.422 -15.258 1 64.69 166 GLN A O 1
ATOM 1303 N N . ILE A 1 167 ? -22.781 -30.281 -13.32 1 61.38 167 ILE A N 1
ATOM 1304 C CA . ILE A 1 167 ? -21.562 -31.078 -13.219 1 61.38 167 ILE A CA 1
ATOM 1305 C C . ILE A 1 167 ? -21.547 -32.125 -14.312 1 61.38 167 ILE A C 1
ATOM 1307 O O . ILE A 1 167 ? -20.516 -32.344 -14.961 1 61.38 167 ILE A O 1
ATOM 1311 N N . LYS A 1 168 ? -22.703 -32.75 -14.539 1 58.84 168 LYS A N 1
ATOM 1312 C CA . LYS A 1 168 ? -22.844 -33.812 -15.547 1 58.84 168 LYS A CA 1
ATOM 1313 C C . LYS A 1 168 ? -22.594 -33.25 -16.953 1 58.84 168 LYS A C 1
ATOM 1315 O O . LYS A 1 168 ? -21.922 -33.906 -17.75 1 58.84 168 LYS A O 1
ATOM 1320 N N . THR A 1 169 ? -23.109 -32.156 -17.109 1 59.31 169 THR A N 1
ATOM 1321 C CA . THR A 1 169 ? -22.953 -31.547 -18.422 1 59.31 169 THR A CA 1
ATOM 1322 C C . THR A 1 169 ? -21.484 -31.203 -18.703 1 59.31 169 THR A C 1
ATOM 1324 O O . THR A 1 169 ? -21 -31.375 -19.812 1 59.31 169 THR A O 1
ATOM 1327 N N . GLN A 1 170 ? -20.828 -30.828 -17.641 1 60.44 170 GLN A N 1
ATOM 1328 C CA . GLN A 1 170 ? -19.438 -30.453 -17.797 1 60.44 170 GLN A CA 1
ATOM 1329 C C . GLN A 1 170 ? -18.547 -31.688 -17.984 1 60.44 170 GLN A C 1
ATOM 1331 O O . GLN A 1 170 ? -17.562 -31.625 -18.734 1 60.44 170 GLN A O 1
ATOM 1336 N N . MET A 1 171 ? -18.922 -32.688 -17.25 1 56.16 171 MET A N 1
ATOM 1337 C CA . MET A 1 171 ? -18.188 -33.969 -17.406 1 56.16 171 MET A CA 1
ATOM 1338 C C . MET A 1 171 ? -18.406 -34.531 -18.797 1 56.16 171 MET A C 1
ATOM 1340 O O . MET A 1 171 ? -17.5 -35.125 -19.391 1 56.16 171 MET A O 1
ATOM 1344 N N . ALA A 1 172 ? -19.656 -34.375 -19.219 1 52.84 172 ALA A N 1
ATOM 1345 C CA . ALA A 1 172 ? -20.016 -34.906 -20.531 1 52.84 172 ALA A CA 1
ATOM 1346 C C . ALA A 1 172 ? -19.359 -34.094 -21.656 1 52.84 172 ALA A C 1
ATOM 1348 O O . ALA A 1 172 ? -18.969 -34.656 -22.688 1 52.84 172 ALA A O 1
ATOM 1349 N N . ASP A 1 173 ? -19.469 -32.844 -21.5 1 53.44 173 ASP A N 1
ATOM 1350 C CA . ASP A 1 173 ? -18.969 -32 -22.594 1 53.44 173 ASP A CA 1
ATOM 1351 C C . ASP A 1 173 ? -17.438 -31.984 -22.609 1 53.44 173 ASP A C 1
ATOM 1353 O O . ASP A 1 173 ? -16.828 -31.266 -23.406 1 53.44 173 ASP A O 1
A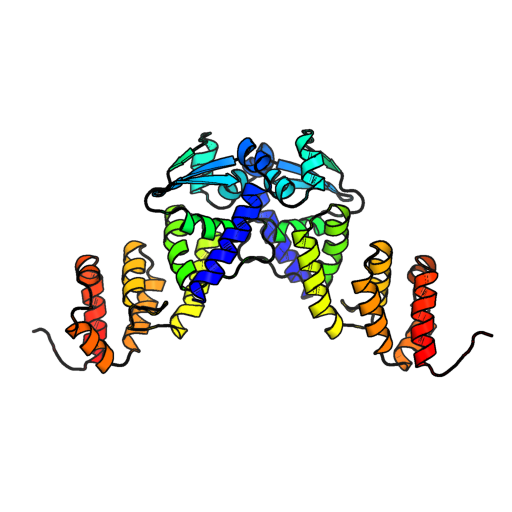TOM 1357 N N . ASN A 1 174 ? -16.844 -33.031 -22.156 1 48.06 174 ASN A N 1
ATOM 1358 C CA . ASN A 1 174 ? -15.398 -33.25 -22.25 1 48.06 174 ASN A CA 1
ATOM 1359 C C . ASN A 1 174 ? -14.625 -32.031 -21.75 1 48.06 174 ASN A C 1
ATOM 1361 O O . ASN A 1 174 ? -13.477 -31.812 -22.156 1 48.06 174 ASN A O 1
ATOM 1365 N N . VAL A 1 175 ? -15.367 -31.141 -21.328 1 47.53 175 VAL A N 1
ATOM 1366 C CA . VAL A 1 175 ? -14.695 -29.906 -20.938 1 47.53 175 VAL A CA 1
ATOM 1367 C C . VAL A 1 175 ? -13.766 -30.172 -19.75 1 47.53 175 VAL A C 1
ATOM 1369 O O . VAL A 1 175 ? -13.008 -29.297 -19.328 1 47.53 175 VAL A O 1
ATOM 1372 N N . LEU A 1 176 ? -14.234 -31.156 -18.953 1 49.78 176 LEU A N 1
ATOM 1373 C CA . LEU A 1 176 ? -13.258 -31.516 -17.922 1 49.78 176 LEU A CA 1
ATOM 1374 C C . LEU A 1 176 ? -11.898 -31.797 -18.547 1 49.78 176 LEU A C 1
ATOM 1376 O O . LEU A 1 176 ? -11.719 -32.781 -19.25 1 49.78 176 LEU A O 1
ATOM 1380 N N . ASP A 1 177 ? -11.438 -30.875 -19.047 1 47.25 177 ASP A N 1
ATOM 1381 C CA . ASP A 1 177 ? -10.195 -30.828 -19.812 1 47.25 177 ASP A CA 1
ATOM 1382 C C . ASP A 1 177 ? -9.195 -31.859 -19.281 1 47.25 177 ASP A C 1
ATOM 1384 O O . ASP A 1 177 ? -9.117 -32.094 -18.078 1 47.25 177 ASP A O 1
ATOM 1388 N N . THR A 1 178 ? -8.945 -32.719 -20.156 1 44.84 178 THR A N 1
ATOM 1389 C CA . THR A 1 178 ? -7.805 -33.625 -20.125 1 44.84 178 THR A CA 1
ATOM 1390 C C . THR A 1 178 ? -6.699 -33.062 -19.234 1 44.84 178 THR A C 1
ATOM 1392 O O . THR A 1 178 ? -5.945 -33.844 -18.625 1 44.84 178 THR A O 1
ATOM 1395 N N . ASP A 1 179 ? -6.617 -31.875 -19.234 1 47.09 179 ASP A N 1
ATOM 1396 C CA . ASP A 1 179 ? -5.473 -31.344 -18.5 1 47.09 179 ASP A CA 1
ATOM 1397 C C . ASP A 1 179 ? -5.672 -31.484 -16.984 1 47.09 179 ASP A C 1
ATOM 1399 O O . ASP A 1 179 ? -4.719 -31.75 -16.25 1 47.09 179 ASP A O 1
ATOM 1403 N N . LEU A 1 180 ? -6.863 -31.172 -16.422 1 51.25 180 LEU A N 1
ATOM 1404 C CA . LEU A 1 180 ? -7.09 -31.438 -15.008 1 51.25 180 LEU A CA 1
ATOM 1405 C C . LEU A 1 180 ? -6.781 -32.906 -14.68 1 51.25 180 LEU A C 1
ATOM 1407 O O . LEU A 1 180 ? -6.164 -33.188 -13.648 1 51.25 180 LEU A O 1
ATOM 1411 N N . LEU A 1 181 ? -7.371 -33.812 -15.57 1 49.75 181 LEU A N 1
ATOM 1412 C CA . LEU A 1 181 ? -7.227 -35.25 -15.43 1 49.75 181 LEU A CA 1
ATOM 1413 C C . LEU A 1 181 ? -5.758 -35.656 -15.484 1 49.75 181 LEU A C 1
ATOM 1415 O O . LEU A 1 181 ? -5.328 -36.562 -14.75 1 49.7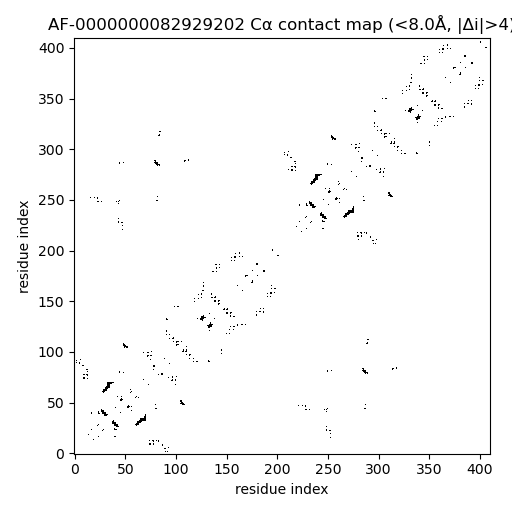5 181 LEU A O 1
ATOM 1419 N N . LEU A 1 182 ? -5.219 -35.031 -16.438 1 47.84 182 LEU A N 1
ATOM 1420 C CA . LEU A 1 182 ? -3.842 -35.406 -16.719 1 47.84 182 LEU A CA 1
ATOM 1421 C C . LEU A 1 182 ? -2.896 -34.875 -15.641 1 47.84 182 LEU A C 1
ATOM 1423 O O . LEU A 1 182 ? -1.855 -35.469 -15.375 1 47.84 182 LEU A O 1
ATOM 1427 N N . LEU A 1 183 ? -3.24 -33.688 -15.016 1 52.81 183 LEU A N 1
ATOM 1428 C CA . LEU A 1 183 ? -2.219 -33.094 -14.164 1 52.81 183 LEU A CA 1
ATOM 1429 C C . LEU A 1 183 ? -2.174 -33.781 -12.805 1 52.81 183 LEU A C 1
ATOM 1431 O O . LEU A 1 183 ? -1.104 -33.938 -12.211 1 52.81 183 LEU A O 1
ATOM 1435 N N . SER A 1 184 ? -3.344 -34.188 -12.156 1 60.75 184 SER A N 1
ATOM 1436 C CA . SER A 1 184 ? -3.219 -34.875 -10.883 1 60.75 184 SER A CA 1
ATOM 1437 C C . SER A 1 184 ? -4.316 -35.938 -10.711 1 60.75 184 SER A C 1
ATOM 1439 O O . SER A 1 184 ? -5.453 -35.594 -10.367 1 60.75 184 SER A O 1
ATOM 1441 N N . PRO A 1 185 ? -3.93 -37.156 -11.203 1 59.56 185 PRO A N 1
ATOM 1442 C CA . PRO A 1 185 ? -4.883 -38.25 -11.008 1 59.56 185 PRO A CA 1
ATOM 1443 C C . PRO A 1 185 ? -5.504 -38.25 -9.609 1 59.56 185 PRO A C 1
ATOM 1445 O O . PRO A 1 185 ? -6.68 -38.562 -9.453 1 59.56 185 PRO A O 1
ATOM 1448 N N . GLU A 1 186 ? -4.727 -37.781 -8.719 1 62.81 186 GLU A N 1
ATOM 1449 C CA . GLU A 1 186 ? -5.238 -37.75 -7.355 1 62.81 186 GLU A CA 1
ATOM 1450 C C . GLU A 1 186 ? -6.355 -36.719 -7.215 1 62.81 186 GLU A C 1
ATOM 1452 O O . GLU A 1 186 ? -7.363 -36.969 -6.551 1 62.81 186 GLU A O 1
ATOM 1457 N N . LEU A 1 187 ? -6.141 -35.656 -7.848 1 63.47 187 LEU A N 1
ATOM 1458 C CA . LEU A 1 187 ? -7.156 -34.625 -7.781 1 63.47 187 LEU A CA 1
ATOM 1459 C C . LEU A 1 187 ? -8.445 -35.062 -8.461 1 63.47 187 LEU A C 1
ATOM 1461 O O . LEU A 1 187 ? -9.539 -34.75 -7.992 1 63.47 187 LEU A O 1
ATOM 1465 N N . MET A 1 188 ? -8.266 -35.75 -9.555 1 64.88 188 MET A N 1
ATOM 1466 C CA . MET A 1 188 ? -9.43 -36.25 -10.273 1 64.88 188 MET A CA 1
ATOM 1467 C C . MET A 1 188 ? -10.242 -37.219 -9.391 1 64.88 188 MET A C 1
ATOM 1469 O O . MET A 1 188 ? -11.469 -37.125 -9.352 1 64.88 188 MET A O 1
ATOM 1473 N N . LEU A 1 189 ? -9.477 -38.031 -8.82 1 62.66 189 LEU A N 1
ATOM 1474 C CA . LEU A 1 189 ? -10.156 -38.969 -7.949 1 62.66 189 LEU A CA 1
ATOM 1475 C C . LEU A 1 189 ? -10.922 -38.25 -6.848 1 62.66 189 LEU A C 1
ATOM 1477 O O . LEU A 1 189 ? -12.055 -38.594 -6.531 1 62.66 189 LEU A O 1
ATOM 1481 N N . GLU A 1 190 ? -10.352 -37.281 -6.379 1 66.56 190 GLU A N 1
ATOM 1482 C CA . GLU A 1 190 ? -10.977 -36.531 -5.289 1 66.56 190 GLU A CA 1
ATOM 1483 C C . GLU A 1 190 ? -12.203 -35.781 -5.777 1 66.56 190 GLU A C 1
ATOM 1485 O O . GLU A 1 190 ? -13.234 -35.75 -5.098 1 66.56 190 GLU A O 1
ATOM 1490 N N . THR A 1 191 ? -12.023 -35.25 -6.906 1 66 191 THR A N 1
ATOM 1491 C CA . THR A 1 191 ? -13.133 -34.5 -7.5 1 66 191 THR A CA 1
ATOM 1492 C C . THR A 1 191 ? -14.281 -35.438 -7.855 1 66 191 THR A C 1
ATOM 1494 O O . THR A 1 191 ? -15.453 -35.094 -7.617 1 66 191 THR A O 1
ATOM 1497 N N . MET A 1 192 ? -13.812 -36.531 -8.453 1 65.44 192 MET A N 1
ATOM 1498 C CA . MET A 1 192 ? -14.805 -37.531 -8.82 1 65.44 192 MET A CA 1
ATOM 1499 C C . MET A 1 192 ? -15.547 -38.062 -7.586 1 65.44 192 MET A C 1
ATOM 1501 O O . MET A 1 192 ? -16.75 -38.281 -7.637 1 65.44 192 MET A O 1
ATOM 1505 N N . LYS A 1 193 ? -14.781 -38.219 -6.594 1 64.62 193 LYS A N 1
ATOM 1506 C CA . LYS A 1 193 ? -15.398 -38.688 -5.355 1 64.62 193 LYS A CA 1
ATOM 1507 C C . LYS A 1 193 ? -16.453 -37.688 -4.863 1 64.62 193 LYS A C 1
ATOM 1509 O O . LYS A 1 193 ? -17.531 -38.094 -4.438 1 64.62 193 LYS A O 1
ATOM 1514 N N . VAL A 1 194 ? -16.172 -36.5 -4.906 1 62.59 194 VAL A N 1
ATOM 1515 C CA . VAL A 1 194 ? -17.109 -35.469 -4.461 1 62.59 194 VAL A CA 1
ATOM 1516 C C . VAL A 1 194 ? -18.328 -35.438 -5.387 1 62.59 194 VAL A C 1
ATOM 1518 O O . VAL A 1 194 ? -19.469 -35.312 -4.926 1 62.59 194 VAL A O 1
ATOM 1521 N N . MET A 1 195 ? -18.047 -35.594 -6.621 1 62.03 195 MET A N 1
ATOM 1522 C CA . MET A 1 195 ? -19.109 -35.594 -7.605 1 62.03 195 MET A CA 1
ATOM 1523 C C . MET A 1 195 ? -20.016 -36.812 -7.465 1 62.03 195 MET A C 1
ATOM 1525 O O . MET A 1 195 ? -21.234 -36.719 -7.594 1 62.03 195 MET A O 1
ATOM 1529 N N . VAL A 1 196 ? -19.359 -37.969 -7.227 1 58.91 196 VAL A N 1
ATOM 1530 C CA . VAL A 1 196 ? -20.078 -39.219 -7.07 1 58.91 196 VAL A CA 1
ATOM 1531 C C . VAL A 1 196 ? -20.906 -39.188 -5.781 1 58.91 196 VAL A C 1
ATOM 1533 O O . VAL A 1 196 ? -22.047 -39.656 -5.75 1 58.91 196 VAL A O 1
ATOM 1536 N N . GLU A 1 197 ? -20.375 -38.688 -4.805 1 59.53 197 GLU A N 1
ATOM 1537 C CA . GLU A 1 197 ? -21.109 -38.594 -3.545 1 59.53 197 GLU A CA 1
ATOM 1538 C C . GLU A 1 197 ? -22.359 -37.75 -3.695 1 59.53 197 GLU A C 1
ATOM 1540 O O . GLU A 1 197 ? -23.375 -38 -3.051 1 59.53 197 GLU A O 1
ATOM 1545 N N . LYS A 1 198 ? -22.172 -36.812 -4.469 1 55.47 198 LYS A N 1
ATOM 1546 C CA . LYS A 1 198 ? -23.359 -36 -4.711 1 55.47 198 LYS A CA 1
ATOM 1547 C C . LYS A 1 198 ? -24.359 -36.719 -5.605 1 55.47 198 LYS A C 1
ATOM 1549 O O . LYS A 1 198 ? -25.562 -36.438 -5.531 1 55.47 198 LYS A O 1
ATOM 1554 N N . LYS A 1 199 ? -23.797 -37.312 -6.719 1 50.56 199 LYS A N 1
ATOM 1555 C CA . LYS A 1 199 ? -24.75 -38.062 -7.547 1 50.56 199 LYS A CA 1
ATOM 1556 C C . LYS A 1 199 ? -25.391 -39.188 -6.762 1 50.56 199 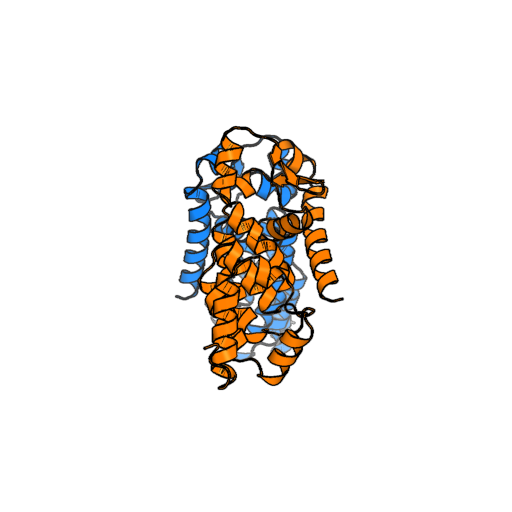LYS A C 1
ATOM 1558 O O . LYS A 1 199 ? -26.344 -39.812 -7.23 1 50.56 199 LYS A O 1
ATOM 1563 N N . GLY A 1 200 ? -25.469 -39.281 -5.488 1 45.38 200 GLY A N 1
ATOM 1564 C CA . GLY A 1 200 ? -26.062 -40.5 -4.961 1 45.38 200 GLY A CA 1
ATOM 1565 C C . GLY A 1 200 ? -25.562 -41.75 -5.664 1 45.38 200 GLY A C 1
ATOM 1566 O O . GLY A 1 200 ? -26.031 -42.875 -5.367 1 45.38 200 GLY A O 1
ATOM 1567 N N . ILE A 1 201 ? -25.203 -41.781 -6.949 1 37.66 201 ILE A N 1
ATOM 1568 C CA . ILE A 1 201 ? -25.25 -42.938 -7.84 1 37.66 201 ILE A CA 1
ATOM 1569 C C . ILE A 1 201 ? -24.016 -43.812 -7.609 1 37.66 201 ILE A C 1
ATOM 1571 O O . ILE A 1 201 ? -24.125 -45 -7.375 1 37.66 201 ILE A O 1
ATOM 1575 N N . VAL A 1 202 ? -22.844 -44.125 -8.828 1 34.31 202 VAL A N 1
ATOM 1576 C CA . VAL A 1 202 ? -22.281 -45.344 -9.367 1 34.31 202 VAL A CA 1
ATOM 1577 C C . VAL A 1 202 ? -20.984 -45.688 -8.648 1 34.31 202 VAL A C 1
ATOM 1579 O O . VAL A 1 202 ? -20.094 -44.844 -8.523 1 34.31 202 VAL A O 1
ATOM 1582 N N . ARG A 1 203 ? -20.953 -46.562 -7.664 1 35.59 203 ARG A N 1
ATOM 1583 C CA . ARG A 1 203 ? -19.891 -47.469 -7.25 1 35.59 203 ARG A CA 1
ATOM 1584 C C . ARG A 1 203 ? -19.047 -47.906 -8.438 1 35.59 203 ARG A C 1
ATOM 1586 O O . ARG A 1 203 ? -19.562 -48.469 -9.398 1 35.59 203 ARG A O 1
ATOM 1593 N N . CYS A 1 204 ? -18.109 -47.25 -8.93 1 28.88 204 CYS A N 1
ATOM 1594 C CA . CYS A 1 204 ? -17.234 -48.031 -9.773 1 28.88 204 CYS A CA 1
ATOM 1595 C C . CYS A 1 204 ? -16.781 -49.312 -9.039 1 28.88 204 CYS A C 1
ATOM 1597 O O . CYS A 1 204 ? -16.062 -49.219 -8.047 1 28.88 204 CYS A O 1
ATOM 1599 N N . GLU A 1 205 ? -17.594 -50.312 -8.852 1 29.16 205 GLU A N 1
ATOM 1600 C CA . GLU A 1 205 ? -17.125 -51.688 -8.695 1 29.16 205 GLU A CA 1
ATOM 1601 C C . GLU A 1 205 ? -16.094 -52.062 -9.758 1 29.16 205 GLU A C 1
ATOM 1603 O O . GLU A 1 205 ? -16.203 -51.625 -10.914 1 29.16 205 GLU A O 1
ATOM 1608 N N . MET B 1 1 ? -8.266 5.207 23.328 1 28.36 1 MET B N 1
ATOM 1609 C CA . MET B 1 1 ? -7.586 3.92 23.438 1 28.36 1 MET B CA 1
ATOM 1610 C C . MET B 1 1 ? -7.34 3.322 22.047 1 28.36 1 MET B C 1
ATOM 1612 O O . MET B 1 1 ? -6.309 2.688 21.828 1 28.36 1 MET B O 1
ATOM 1616 N N . VAL B 1 2 ? -8.336 3.549 21.109 1 35.94 2 VAL B N 1
ATOM 1617 C CA . VAL B 1 2 ? -8.336 2.957 19.781 1 35.94 2 VAL B CA 1
ATOM 1618 C C . VAL B 1 2 ? -7.25 3.602 18.922 1 35.94 2 VAL B C 1
ATOM 1620 O O . VAL B 1 2 ? -6.691 2.959 18.031 1 35.94 2 VAL B O 1
ATOM 1623 N N . LEU B 1 3 ? -7.047 4.887 19.281 1 38.72 3 LEU B N 1
ATOM 1624 C CA . LEU B 1 3 ? -6.043 5.684 18.594 1 38.72 3 LEU B CA 1
ATOM 1625 C C . LEU B 1 3 ? -4.648 5.094 18.781 1 38.72 3 LEU B C 1
ATOM 1627 O O . LEU B 1 3 ? -3.865 5.012 17.844 1 38.72 3 LEU B O 1
ATOM 1631 N N . GLY B 1 4 ? -4.477 4.641 20.031 1 41.78 4 GLY B N 1
ATOM 1632 C CA . GLY B 1 4 ? -3.189 4.094 20.438 1 41.78 4 GLY B CA 1
ATOM 1633 C C . GLY B 1 4 ? -2.861 2.781 19.75 1 41.78 4 GLY B C 1
ATOM 1634 O O . GLY B 1 4 ? -1.707 2.527 19.391 1 41.78 4 GLY B O 1
ATOM 1635 N N . THR B 1 5 ? -3.916 2.092 19.438 1 43.62 5 THR B N 1
ATOM 1636 C CA . THR B 1 5 ? -3.701 0.729 18.953 1 43.62 5 THR B CA 1
ATOM 1637 C C . THR B 1 5 ? -3.277 0.723 17.5 1 43.62 5 THR B C 1
ATOM 1639 O O . THR B 1 5 ? -2.371 -0.018 17.109 1 43.62 5 THR B O 1
ATOM 1642 N N . LYS B 1 6 ? -3.729 1.657 16.859 1 56.5 6 LYS B N 1
ATOM 1643 C CA . LYS B 1 6 ? -3.422 1.688 15.422 1 56.5 6 LYS B CA 1
ATOM 1644 C C . LYS B 1 6 ? -2.023 2.244 15.172 1 56.5 6 LYS B C 1
ATOM 1646 O O . LYS B 1 6 ? -1.292 1.736 14.32 1 56.5 6 LYS B O 1
ATOM 1651 N N . ALA B 1 7 ? -1.712 3.25 16.016 1 52.91 7 ALA B N 1
ATOM 1652 C CA . ALA B 1 7 ? -0.36 3.793 15.906 1 52.91 7 ALA B CA 1
ATOM 1653 C C . ALA B 1 7 ? 0.686 2.73 16.219 1 52.91 7 ALA B C 1
ATOM 1655 O O . ALA B 1 7 ? 1.718 2.645 15.555 1 52.91 7 ALA B O 1
ATOM 1656 N N . ILE B 1 8 ? 0.291 1.9 17.141 1 51.44 8 ILE B N 1
ATOM 1657 C CA . ILE B 1 8 ? 1.192 0.83 17.547 1 51.44 8 ILE B CA 1
ATOM 1658 C C . ILE B 1 8 ? 1.329 -0.191 16.422 1 51.44 8 ILE B C 1
ATOM 1660 O O . ILE B 1 8 ? 2.426 -0.687 16.156 1 51.44 8 ILE B O 1
ATOM 1664 N N . GLU B 1 9 ? 0.227 -0.337 15.742 1 61.72 9 GLU B N 1
ATOM 1665 C CA . GLU B 1 9 ? 0.251 -1.328 14.672 1 61.72 9 GLU B CA 1
ATOM 1666 C C . GLU B 1 9 ? 1.099 -0.85 13.492 1 61.72 9 GLU B C 1
ATOM 1668 O O . GLU B 1 9 ? 1.904 -1.61 12.953 1 61.72 9 GLU B O 1
ATOM 1673 N N . VAL B 1 10 ? 0.996 0.37 13.242 1 61.28 10 VAL B N 1
ATOM 1674 C CA . VAL B 1 10 ? 1.771 0.943 12.148 1 61.28 10 VAL B CA 1
ATOM 1675 C C . VAL B 1 10 ? 3.262 0.866 12.469 1 61.28 10 VAL B C 1
ATOM 1677 O O . VAL B 1 10 ? 4.066 0.453 11.633 1 61.28 10 VAL B O 1
ATOM 1680 N N . LYS B 1 11 ? 3.521 1.255 13.688 1 61.91 11 LYS B N 1
ATOM 1681 C CA . LYS B 1 11 ? 4.918 1.235 14.109 1 61.91 11 LYS B CA 1
ATOM 1682 C C . LYS B 1 11 ? 5.492 -0.177 14.047 1 61.91 11 LYS B C 1
ATOM 1684 O O . LYS B 1 11 ? 6.621 -0.373 13.594 1 61.91 11 LYS B O 1
ATOM 1689 N N . ARG B 1 12 ? 4.629 -1.038 14.461 1 63.75 12 ARG B N 1
ATOM 1690 C CA . ARG B 1 12 ? 5.086 -2.424 14.469 1 63.75 12 ARG B CA 1
ATOM 1691 C C . ARG B 1 12 ? 5.379 -2.908 13.055 1 63.75 12 ARG B C 1
ATOM 1693 O O . ARG B 1 12 ? 6.398 -3.559 12.812 1 63.75 12 ARG B O 1
ATOM 1700 N N . CYS B 1 13 ? 4.605 -2.42 12.141 1 66.25 13 CYS B N 1
ATOM 1701 C CA . CYS B 1 13 ? 4.762 -2.908 10.781 1 66.25 13 CYS B CA 1
ATOM 1702 C C . CYS B 1 13 ? 6.02 -2.336 10.141 1 66.25 13 CYS B C 1
ATOM 1704 O O . CYS B 1 13 ? 6.762 -3.057 9.461 1 66.25 13 CYS B O 1
ATOM 1706 N N . VAL B 1 14 ? 6.281 -1.138 10.469 1 68.69 14 VAL B N 1
ATOM 1707 C CA . VAL B 1 14 ? 7.422 -0.468 9.852 1 68.69 14 VAL B CA 1
ATOM 1708 C C . VAL B 1 14 ? 8.719 -0.946 10.508 1 68.69 14 VAL B C 1
ATOM 1710 O O . VAL B 1 14 ? 9.688 -1.269 9.812 1 68.69 14 VAL B O 1
ATOM 1713 N N . VAL B 1 15 ? 8.609 -0.992 11.789 1 65 15 VAL B N 1
ATOM 1714 C CA . VAL B 1 15 ? 9.797 -1.39 12.539 1 65 15 VAL B CA 1
ATOM 1715 C C . VAL B 1 15 ? 10.203 -2.805 12.141 1 65 15 VAL B C 1
ATOM 1717 O O . VAL B 1 15 ? 11.398 -3.098 12.008 1 65 15 VAL B O 1
ATOM 1720 N N . GLN B 1 16 ? 9.242 -3.551 11.891 1 69.56 16 GLN B N 1
ATOM 1721 C CA . GLN B 1 16 ? 9.531 -4.926 11.492 1 69.56 16 GLN B CA 1
ATOM 1722 C C . GLN B 1 16 ? 10.305 -4.969 10.18 1 69.56 16 GLN B C 1
ATOM 1724 O O . GLN B 1 16 ? 11.234 -5.77 10.023 1 69.56 16 GLN B O 1
ATOM 1729 N N . ILE B 1 17 ? 10 -4.102 9.336 1 71.12 17 ILE B N 1
ATOM 1730 C CA . ILE B 1 17 ? 10.688 -4.094 8.047 1 71.12 17 ILE B CA 1
ATOM 1731 C C . ILE B 1 17 ? 12.102 -3.557 8.211 1 71.12 17 ILE B C 1
ATOM 1733 O O . ILE B 1 17 ? 13.062 -4.152 7.719 1 71.12 17 ILE B O 1
ATOM 1737 N N . VAL B 1 18 ? 12.242 -2.535 9.008 1 67.31 18 VAL B N 1
ATOM 1738 C CA . VAL B 1 18 ? 13.531 -1.86 9.156 1 67.31 18 VAL B CA 1
ATOM 1739 C C . VAL B 1 18 ? 14.469 -2.719 10.008 1 67.31 18 VAL B C 1
ATOM 1741 O O . VAL B 1 18 ? 15.648 -2.865 9.68 1 67.31 18 VAL B O 1
ATOM 1744 N N . GLU B 1 19 ? 13.828 -3.256 10.969 1 68.31 19 GLU B N 1
ATOM 1745 C CA . GLU B 1 19 ? 14.641 -4.047 11.883 1 68.31 19 GLU B CA 1
ATOM 1746 C C . GLU B 1 19 ? 14.969 -5.418 11.297 1 68.31 19 GLU B C 1
ATOM 1748 O O . GLU B 1 19 ? 16.016 -5.996 11.594 1 68.31 19 GLU B O 1
ATOM 1753 N N . ALA B 1 20 ? 14.055 -5.863 10.492 1 71.12 20 ALA B N 1
ATOM 1754 C CA . ALA B 1 20 ? 14.242 -7.195 9.914 1 71.12 20 ALA B CA 1
ATOM 1755 C C . ALA B 1 20 ? 15.297 -7.172 8.812 1 71.12 20 ALA B C 1
ATOM 1757 O O . ALA B 1 20 ? 15.867 -8.211 8.469 1 71.12 20 ALA B O 1
ATOM 1758 N N . HIS B 1 21 ? 15.523 -5.992 8.359 1 74.69 21 HIS B N 1
ATOM 1759 C CA . HIS B 1 21 ? 16.438 -5.934 7.227 1 74.69 21 HIS B CA 1
ATOM 1760 C C . HIS B 1 21 ? 17.469 -4.812 7.41 1 74.69 21 HIS B C 1
ATOM 1762 O O . HIS B 1 21 ? 17.609 -3.957 6.535 1 74.69 21 HIS B O 1
ATOM 1768 N N . PRO B 1 22 ? 18.188 -4.977 8.414 1 69.38 22 PRO B N 1
ATOM 1769 C CA . PRO B 1 22 ? 19.125 -3.891 8.711 1 69.38 22 PRO B CA 1
ATOM 1770 C C . PRO B 1 22 ? 20.156 -3.676 7.598 1 69.38 22 PRO B C 1
ATOM 1772 O O . PRO B 1 22 ? 20.531 -2.537 7.309 1 69.38 22 PRO B O 1
ATOM 1775 N N . SER B 1 23 ? 20.594 -4.711 6.988 1 70.12 23 SER B N 1
ATOM 1776 C CA . SER B 1 23 ? 21.609 -4.598 5.941 1 70.12 23 SER B CA 1
ATOM 1777 C C . SER B 1 23 ? 21.078 -3.859 4.723 1 70.12 23 SER B C 1
ATOM 1779 O O . SER B 1 23 ? 21.781 -3.076 4.098 1 70.12 23 SER B O 1
ATOM 1781 N N . VAL B 1 24 ? 19.859 -4.105 4.449 1 68.19 24 VAL B N 1
ATOM 1782 C CA . VAL B 1 24 ? 19.266 -3.473 3.281 1 68.19 24 VAL B CA 1
ATOM 1783 C C . VAL B 1 24 ? 19.047 -1.983 3.547 1 68.19 24 VAL B C 1
ATOM 1785 O O . VAL B 1 24 ? 19.344 -1.146 2.689 1 68.19 24 VAL B O 1
ATOM 1788 N N . VAL B 1 25 ? 18.641 -1.77 4.738 1 66 25 VAL B N 1
ATOM 1789 C CA . VAL B 1 2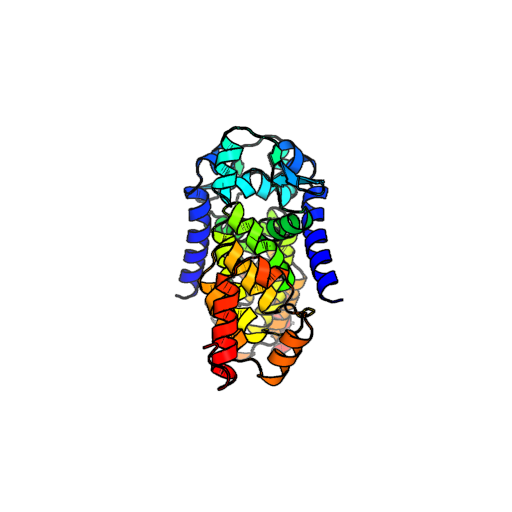5 ? 18.344 -0.385 5.098 1 66 25 VAL B CA 1
ATOM 1790 C C . VAL B 1 25 ? 19.641 0.391 5.27 1 66 25 VAL B C 1
ATOM 1792 O O . VAL B 1 25 ? 19.734 1.568 4.91 1 66 25 VAL B O 1
ATOM 1795 N N . LYS B 1 26 ? 20.688 -0.23 5.715 1 62.06 26 LYS B N 1
ATOM 1796 C CA . LYS B 1 26 ? 21.984 0.412 5.906 1 62.06 26 LYS B CA 1
ATOM 1797 C C . LYS B 1 26 ? 22.703 0.605 4.574 1 62.06 26 LYS B C 1
ATOM 1799 O O . LYS B 1 26 ? 23.281 1.663 4.324 1 62.06 26 LYS B O 1
ATOM 1804 N N . ARG B 1 27 ? 22.828 -0.389 3.766 1 61.16 27 ARG B N 1
ATOM 1805 C CA . ARG B 1 27 ? 23.562 -0.308 2.502 1 61.16 27 ARG B CA 1
ATOM 1806 C C . ARG B 1 27 ? 22.875 0.67 1.546 1 61.16 27 ARG B C 1
ATOM 1808 O O . ARG B 1 27 ? 23.562 1.449 0.87 1 61.16 27 ARG B O 1
ATOM 1815 N N . GLY B 1 28 ? 21.641 0.709 1.479 1 62 28 GLY B N 1
ATOM 1816 C CA . GLY B 1 28 ? 20.891 1.516 0.533 1 62 28 GLY B CA 1
ATOM 1817 C C . GLY B 1 28 ? 20.062 2.6 1.198 1 62 28 GLY B C 1
ATOM 1818 O O . GLY B 1 28 ? 19.188 3.203 0.565 1 62 28 GLY B O 1
ATOM 1819 N N . GLY B 1 29 ? 20.484 2.832 2.424 1 71.69 29 GLY B N 1
ATOM 1820 C CA . GLY B 1 29 ? 19.531 3.625 3.174 1 71.69 29 GLY B CA 1
ATOM 1821 C C . GLY B 1 29 ? 20 5.043 3.439 1 71.69 29 GLY B C 1
ATOM 1822 O O . GLY B 1 29 ? 21.172 5.367 3.201 1 71.69 29 GLY B O 1
ATOM 1823 N N . VAL B 1 30 ? 19.188 5.883 3.523 1 87 30 VAL B N 1
ATOM 1824 C CA . VAL B 1 30 ? 19.344 7.266 3.955 1 87 30 VAL B CA 1
ATOM 1825 C C . VAL B 1 30 ? 18.703 7.449 5.332 1 87 30 VAL B C 1
ATOM 1827 O O . VAL B 1 30 ? 17.797 6.707 5.711 1 87 30 VAL B O 1
ATOM 1830 N N . THR B 1 31 ? 19.359 8.289 6.133 1 91.81 31 THR B N 1
ATOM 1831 C CA . THR B 1 31 ? 18.859 8.531 7.48 1 91.81 31 THR B CA 1
ATOM 1832 C C . THR B 1 31 ? 18.125 9.875 7.551 1 91.81 31 THR B C 1
ATOM 1834 O O . THR B 1 31 ? 18.656 10.898 7.113 1 91.81 31 THR B O 1
ATOM 1837 N N . LEU B 1 32 ? 16.891 9.844 8.062 1 93.69 32 LEU B N 1
ATOM 1838 C CA . LEU B 1 32 ? 16.156 11.07 8.344 1 93.69 32 LEU B CA 1
ATOM 1839 C C . LEU B 1 32 ? 16.484 11.594 9.734 1 93.69 32 LEU B C 1
ATOM 1841 O O . LEU B 1 32 ? 16.422 10.844 10.711 1 93.69 32 LEU B O 1
ATOM 1845 N N . GLU B 1 33 ? 16.859 12.797 9.789 1 96.12 33 GLU B N 1
ATOM 1846 C CA . GLU B 1 33 ? 17.062 13.453 11.078 1 96.12 33 GLU B CA 1
ATOM 1847 C C . GLU B 1 33 ? 15.836 14.234 11.508 1 96.12 33 GLU B C 1
ATOM 1849 O O . GLU B 1 33 ? 15.625 15.367 11.062 1 96.12 33 GLU B O 1
ATOM 1854 N N . CYS B 1 34 ? 15.086 13.727 12.383 1 96.44 34 CYS B N 1
ATOM 1855 C CA . CYS B 1 34 ? 13.867 14.328 12.898 1 96.44 34 CYS B CA 1
ATOM 1856 C C . CYS B 1 34 ? 14.156 15.156 14.148 1 96.44 34 CYS B C 1
ATOM 1858 O O . CYS B 1 34 ? 15.281 15.133 14.664 1 96.44 34 CYS B O 1
ATOM 1860 N N . ASP B 1 35 ? 13.133 15.852 14.617 1 96.31 35 ASP B N 1
ATOM 1861 C CA . ASP B 1 35 ? 13.297 16.672 15.82 1 96.31 35 ASP 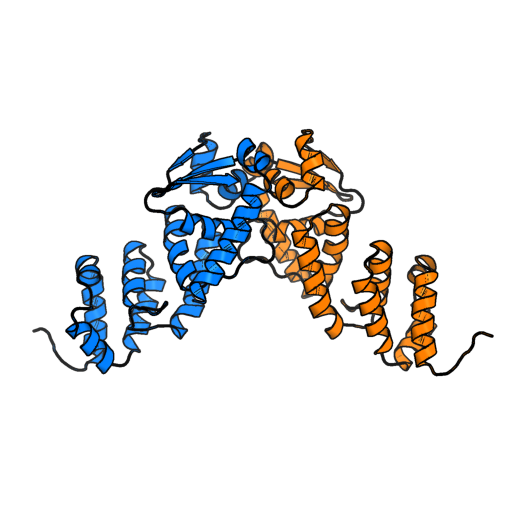B CA 1
ATOM 1862 C C . ASP B 1 35 ? 13.617 15.797 17.031 1 96.31 35 ASP B C 1
ATOM 1864 O O . ASP B 1 35 ? 14.32 16.234 17.938 1 96.31 35 ASP B O 1
ATOM 1868 N N . ASP B 1 36 ? 13.117 14.625 17.031 1 95.38 36 ASP B N 1
ATOM 1869 C CA . ASP B 1 36 ? 13.227 13.781 18.219 1 95.38 36 ASP B CA 1
ATOM 1870 C C . ASP B 1 36 ? 14.141 12.586 17.953 1 95.38 36 ASP B C 1
ATOM 1872 O O . ASP B 1 36 ? 14.148 11.617 18.734 1 95.38 36 ASP B O 1
ATOM 1876 N N . GLY B 1 37 ? 14.859 12.508 16.812 1 93.5 37 GLY B N 1
ATOM 1877 C CA . GLY B 1 37 ? 15.781 11.406 16.578 1 93.5 37 GLY B CA 1
ATOM 1878 C C . GLY B 1 37 ? 16.016 11.148 15.094 1 93.5 37 GLY B C 1
ATOM 1879 O O . GLY B 1 37 ? 15.695 11.984 14.25 1 93.5 37 GLY B O 1
ATOM 1880 N N . GLU B 1 38 ? 16.688 9.984 14.906 1 90.88 38 GLU B N 1
ATOM 1881 C CA . GLU B 1 38 ? 17.031 9.594 13.547 1 90.88 38 GLU B CA 1
ATOM 1882 C C . GLU B 1 38 ? 16.266 8.344 13.117 1 90.88 38 GLU B C 1
ATOM 1884 O O . GLU B 1 38 ? 15.953 7.492 13.945 1 90.88 38 GLU B O 1
ATOM 1889 N N . LEU B 1 39 ? 15.977 8.25 11.836 1 88.75 39 LEU B N 1
ATOM 1890 C CA . LEU B 1 39 ? 15.242 7.125 11.273 1 88.75 39 LEU B CA 1
ATOM 1891 C C . LEU B 1 39 ? 15.844 6.691 9.945 1 88.75 39 LEU B C 1
ATOM 1893 O O . LEU B 1 39 ? 15.859 7.461 8.984 1 88.75 39 LEU B O 1
ATOM 1897 N N . PRO B 1 40 ? 16.422 5.453 9.93 1 89.06 40 PRO B N 1
ATOM 1898 C CA . PRO B 1 40 ? 16.875 4.941 8.633 1 89.06 40 PRO B CA 1
ATOM 1899 C C . PRO B 1 40 ? 15.719 4.594 7.699 1 89.06 40 PRO B C 1
ATOM 1901 O O . PRO B 1 40 ? 14.711 4.031 8.141 1 89.06 40 PRO B O 1
ATOM 1904 N N . VAL B 1 41 ? 15.812 4.969 6.391 1 89.81 41 VAL B N 1
ATOM 1905 C CA . VAL B 1 41 ? 14.734 4.711 5.438 1 89.81 41 VAL B CA 1
ATOM 1906 C C . VAL B 1 41 ? 15.32 4.207 4.121 1 89.81 41 VAL B C 1
ATOM 1908 O O . VAL B 1 41 ? 16.531 4.293 3.898 1 89.81 41 VAL B O 1
ATOM 1911 N N . LEU B 1 42 ? 14.492 3.641 3.26 1 88.31 42 LEU B N 1
ATOM 1912 C CA . LEU B 1 42 ? 14.898 3.143 1.949 1 88.31 42 LEU B CA 1
ATOM 1913 C C . LEU B 1 42 ? 15.055 4.289 0.958 1 88.31 42 LEU B C 1
ATOM 1915 O O . LEU B 1 42 ? 14.07 4.93 0.577 1 88.31 42 LEU B O 1
ATOM 1919 N N . ARG B 1 43 ? 16.219 4.48 0.519 1 87.88 43 ARG B N 1
ATOM 1920 C CA . ARG B 1 43 ? 16.609 5.605 -0.327 1 87.88 43 ARG B CA 1
ATOM 1921 C C . ARG B 1 43 ? 15.734 5.668 -1.58 1 87.88 43 ARG B C 1
ATOM 1923 O O . ARG B 1 43 ? 15.141 6.703 -1.876 1 87.88 43 ARG B O 1
ATOM 1930 N N . ASP B 1 44 ? 15.609 4.602 -2.285 1 86.25 44 ASP B N 1
ATOM 1931 C CA . ASP B 1 44 ? 14.961 4.605 -3.594 1 86.25 44 ASP B CA 1
ATOM 1932 C C . ASP B 1 44 ? 13.453 4.785 -3.459 1 86.25 44 ASP B C 1
ATOM 1934 O O . ASP B 1 44 ? 12.812 5.371 -4.332 1 86.25 44 ASP B O 1
ATOM 1938 N N . VAL B 1 45 ? 12.867 4.305 -2.387 1 89.88 45 VAL B N 1
ATOM 1939 C CA . VAL B 1 45 ? 11.438 4.496 -2.148 1 89.88 45 VAL B CA 1
ATOM 1940 C C . VAL B 1 45 ? 11.141 5.98 -1.957 1 89.88 45 VAL B C 1
ATOM 1942 O O . VAL B 1 45 ? 10.203 6.512 -2.549 1 89.88 45 VAL B O 1
ATOM 1945 N N . PHE B 1 46 ? 11.969 6.645 -1.227 1 90.81 46 PHE B N 1
ATOM 1946 C CA . PHE B 1 46 ? 11.766 8.062 -0.968 1 90.81 46 PHE B CA 1
ATOM 1947 C C . PHE B 1 46 ? 12.086 8.891 -2.207 1 90.81 46 PHE B C 1
ATOM 1949 O O . PHE B 1 46 ? 11.406 9.875 -2.494 1 90.81 46 PHE B O 1
ATOM 1956 N N . ALA B 1 47 ? 13.055 8.477 -2.92 1 89 47 ALA B N 1
ATOM 1957 C CA . ALA B 1 47 ? 13.43 9.188 -4.137 1 89 47 ALA B CA 1
ATOM 1958 C C . ALA B 1 47 ? 12.305 9.148 -5.168 1 89 47 ALA B C 1
ATOM 1960 O O . ALA B 1 47 ? 12.055 10.141 -5.855 1 89 47 ALA B O 1
ATOM 1961 N N . VAL B 1 48 ? 11.578 8.062 -5.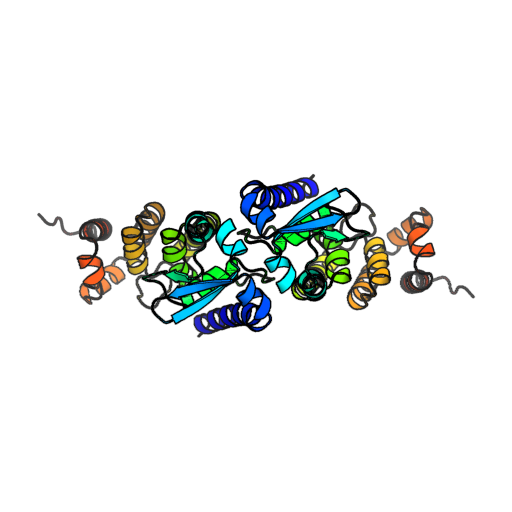266 1 89.25 48 VAL B N 1
ATOM 1962 C CA . VAL B 1 48 ? 10.539 7.938 -6.277 1 89.25 48 VAL B CA 1
ATOM 1963 C C . VAL B 1 48 ? 9.242 8.57 -5.77 1 89.25 48 VAL B C 1
ATOM 1965 O O . VAL B 1 48 ? 8.383 8.961 -6.562 1 89.25 48 VAL B O 1
ATOM 1968 N N . SER B 1 49 ? 9.07 8.727 -4.453 1 92.69 49 SER B N 1
ATOM 1969 C CA . SER B 1 49 ? 7.812 9.172 -3.871 1 92.69 49 SER B CA 1
ATOM 1970 C C . SER B 1 49 ? 7.781 10.688 -3.713 1 92.69 49 SER B C 1
ATOM 1972 O O . SER B 1 49 ? 6.707 11.281 -3.619 1 92.69 49 SER B O 1
ATOM 1974 N N . SER B 1 50 ? 8.938 11.312 -3.621 1 92.81 50 SER B N 1
ATOM 1975 C CA . SER B 1 50 ? 9.055 12.742 -3.346 1 92.81 50 SER B CA 1
ATOM 1976 C C . SER B 1 50 ? 10.102 13.391 -4.238 1 92.81 50 SER B C 1
ATOM 1978 O O . SER B 1 50 ? 11.297 13.148 -4.082 1 92.81 50 SER B O 1
ATOM 1980 N N . PRO B 1 51 ? 9.711 14.32 -5.145 1 92.31 51 PRO B N 1
ATOM 1981 C CA . PRO B 1 51 ? 10.688 15.062 -5.941 1 92.31 51 PRO B CA 1
ATOM 1982 C C . PRO B 1 51 ? 11.688 15.828 -5.082 1 92.31 51 PRO B C 1
ATOM 1984 O O . PRO B 1 51 ? 12.867 15.914 -5.426 1 92.31 51 PRO B O 1
ATOM 1987 N N . TRP B 1 52 ? 11.172 16.344 -4.027 1 94.44 52 TRP B N 1
ATOM 1988 C CA . TRP B 1 52 ? 12.062 17.062 -3.117 1 94.44 52 TRP B CA 1
ATOM 1989 C C . TRP B 1 52 ? 13.141 16.141 -2.562 1 94.44 52 TRP B C 1
ATOM 1991 O O . TRP B 1 52 ? 14.32 16.5 -2.535 1 94.44 52 TRP B O 1
ATOM 2001 N N . MET B 1 53 ? 12.758 14.945 -2.154 1 92.5 53 MET B N 1
ATOM 2002 C CA . MET B 1 53 ? 13.719 13.977 -1.637 1 92.5 53 MET B CA 1
ATOM 2003 C C . MET B 1 53 ? 14.68 13.531 -2.729 1 92.5 53 MET B C 1
ATOM 2005 O O . MET B 1 53 ? 15.875 13.359 -2.477 1 92.5 53 MET B O 1
ATOM 2009 N N . ALA B 1 54 ? 14.141 13.336 -3.871 1 89.44 54 ALA B N 1
ATOM 2010 C CA . ALA B 1 54 ? 14.969 12.93 -5.004 1 89.44 54 ALA B CA 1
ATOM 2011 C C . ALA B 1 54 ? 16.094 13.93 -5.242 1 89.44 54 ALA B C 1
ATOM 2013 O O . ALA B 1 54 ? 17.25 13.539 -5.457 1 89.44 54 ALA B O 1
ATOM 2014 N N . ASP B 1 55 ? 15.781 15.203 -5.18 1 90.31 55 ASP B N 1
ATOM 2015 C CA . ASP B 1 55 ? 16.75 16.281 -5.414 1 90.31 55 ASP B CA 1
ATOM 2016 C C . ASP B 1 55 ? 17.844 16.266 -4.363 1 90.31 55 ASP B C 1
ATOM 2018 O O . ASP B 1 55 ? 19.016 16.516 -4.672 1 90.31 55 ASP B O 1
ATOM 2022 N N . VAL B 1 56 ? 17.469 15.945 -3.197 1 90.62 56 VAL B N 1
ATOM 2023 C CA . VAL B 1 56 ? 18.422 15.938 -2.092 1 90.62 56 VAL B CA 1
ATOM 2024 C C . VAL B 1 56 ? 19.297 14.695 -2.182 1 90.62 56 VAL B C 1
ATOM 2026 O O . VAL B 1 56 ? 20.516 14.766 -1.959 1 90.62 56 VAL B O 1
ATOM 2029 N N . LEU B 1 57 ? 18.734 13.602 -2.58 1 87.38 57 LEU B N 1
ATOM 2030 C CA . LEU B 1 57 ? 19.422 12.32 -2.562 1 87.38 57 LEU B CA 1
ATOM 2031 C C . LEU B 1 57 ? 20.359 12.195 -3.758 1 87.38 57 LEU B C 1
ATOM 2033 O O . LEU B 1 57 ? 21.391 11.508 -3.686 1 87.38 57 LEU B O 1
ATOM 2037 N N . VAL B 1 58 ? 20.031 12.789 -4.844 1 84.5 58 VAL B N 1
ATOM 2038 C CA . VAL B 1 58 ? 20.875 12.742 -6.043 1 84.5 58 VAL B CA 1
ATOM 2039 C C . VAL B 1 58 ? 22.203 13.414 -5.766 1 84.5 58 VAL B C 1
ATOM 2041 O O . VAL B 1 58 ? 23.219 13.078 -6.391 1 84.5 58 VAL B O 1
ATOM 2044 N N . LYS B 1 59 ? 22.188 14.312 -4.766 1 88 59 LYS B N 1
ATOM 2045 C CA . LYS B 1 59 ? 23.406 15.016 -4.395 1 88 59 LYS B CA 1
ATOM 2046 C C . LYS B 1 59 ? 24.297 14.133 -3.521 1 88 59 LYS B C 1
ATOM 2048 O O . LYS B 1 59 ? 25.406 14.539 -3.158 1 88 59 LYS B O 1
ATOM 2053 N N . GLY B 1 60 ? 23.859 12.953 -3.209 1 81.94 60 GLY B N 1
ATOM 2054 C CA . GLY B 1 60 ? 24.656 11.992 -2.471 1 81.94 60 GLY B CA 1
ATOM 2055 C C . GLY B 1 60 ? 24.516 12.125 -0.966 1 81.94 60 GLY B C 1
ATOM 2056 O O . GLY B 1 60 ? 25.312 11.562 -0.21 1 81.94 60 GLY B O 1
ATOM 2057 N N . CYS B 1 61 ? 23.594 12.828 -0.538 1 83.5 61 CYS B N 1
ATOM 2058 C CA . CYS B 1 61 ? 23.391 12.992 0.896 1 83.5 61 CYS B CA 1
ATOM 2059 C C . CYS B 1 61 ? 22.953 11.68 1.539 1 83.5 61 CYS B C 1
ATOM 2061 O O . CYS B 1 61 ? 22.125 10.953 0.977 1 83.5 61 CYS B O 1
ATOM 2063 N N . THR B 1 62 ? 23.594 11.352 2.637 1 86.69 62 THR B N 1
ATOM 2064 C CA . THR B 1 62 ? 23.234 10.141 3.361 1 86.69 62 THR B CA 1
ATOM 2065 C C . THR B 1 62 ? 22.359 10.469 4.574 1 86.69 62 THR B C 1
ATOM 2067 O O . THR B 1 62 ? 21.781 9.578 5.188 1 86.69 62 THR B O 1
ATOM 2070 N N . THR B 1 63 ? 22.312 11.703 4.941 1 92.19 63 THR B N 1
ATOM 2071 C CA . THR B 1 63 ? 21.469 12.188 6.031 1 92.19 63 THR B CA 1
ATOM 2072 C C . THR B 1 63 ? 20.625 13.383 5.582 1 92.19 63 THR B C 1
ATOM 2074 O O . THR B 1 63 ? 21.156 14.305 4.953 1 92.19 63 THR B O 1
ATOM 2077 N N . VAL B 1 64 ? 19.359 13.312 5.824 1 94.75 64 VAL B N 1
ATOM 2078 C CA . VAL B 1 64 ? 18.453 14.383 5.441 1 94.75 64 VAL B CA 1
ATOM 2079 C C . VAL B 1 64 ? 17.797 14.977 6.688 1 94.75 64 VAL B C 1
ATOM 2081 O O . VAL B 1 64 ? 17.125 14.266 7.438 1 94.75 64 VAL B O 1
ATOM 2084 N N . GLU B 1 65 ? 17.969 16.25 6.855 1 95.44 65 GLU B N 1
ATOM 2085 C CA . GLU B 1 65 ? 17.312 16.922 7.973 1 95.44 65 GLU B CA 1
ATOM 2086 C C . GLU B 1 65 ? 15.867 17.266 7.648 1 95.44 65 GLU B C 1
ATOM 2088 O O . GLU B 1 65 ? 15.594 18 6.703 1 95.44 65 GLU B O 1
ATOM 2093 N N . VAL B 1 66 ? 14.977 16.719 8.391 1 96.5 66 VAL B N 1
ATOM 2094 C CA . VAL B 1 66 ? 13.555 17 8.227 1 96.5 66 VAL B CA 1
ATOM 2095 C C . VAL B 1 66 ? 13.031 17.734 9.461 1 96.5 66 VAL B C 1
ATOM 2097 O O . VAL B 1 66 ? 12.25 17.188 10.234 1 96.5 66 VAL B O 1
ATOM 2100 N N . SER B 1 67 ? 13.352 19.016 9.516 1 94.56 67 SER B N 1
ATOM 2101 C CA . SER B 1 67 ? 13.055 19.859 10.664 1 94.56 67 SER B CA 1
ATOM 2102 C C . SER B 1 67 ? 11.555 20.062 10.828 1 94.56 67 SER B C 1
ATOM 2104 O O . SER B 1 67 ? 10.828 20.188 9.844 1 94.56 67 SER B O 1
ATOM 2106 N N . GLY B 1 68 ? 11.086 20.125 12.047 1 94.12 68 GLY B N 1
ATOM 2107 C CA . GLY B 1 68 ? 9.688 20.391 12.328 1 94.12 68 GLY B CA 1
ATOM 2108 C C . GLY B 1 68 ? 8.82 19.156 12.281 1 94.12 68 GLY B C 1
ATOM 2109 O O . GLY B 1 68 ? 7.59 19.25 12.227 1 94.12 68 GLY B O 1
ATOM 2110 N N . SER B 1 69 ? 9.477 18.016 12.156 1 95.69 69 SER B N 1
ATOM 2111 C CA . SER B 1 69 ? 8.727 16.766 12.086 1 95.69 69 SER B CA 1
ATOM 2112 C C . SER B 1 69 ? 9.305 15.711 13.031 1 95.69 69 SER B C 1
ATOM 2114 O O . SER B 1 69 ? 10.484 15.766 13.375 1 95.69 69 SER B O 1
ATOM 2116 N N . THR B 1 70 ? 8.453 14.812 13.516 1 94.25 70 THR B N 1
ATOM 2117 C CA . THR B 1 70 ? 8.859 13.805 14.484 1 94.25 70 THR B CA 1
ATOM 2118 C C . THR B 1 70 ? 9.016 12.445 13.812 1 94.25 70 THR B C 1
ATOM 2120 O O . THR B 1 70 ? 8.539 12.234 12.695 1 94.25 70 THR B O 1
ATOM 2123 N N . LYS B 1 71 ? 9.664 11.508 14.562 1 91.75 71 LYS B N 1
ATOM 2124 C CA . LYS B 1 71 ? 9.812 10.141 14.094 1 91.75 71 LYS B CA 1
ATOM 2125 C C . LYS B 1 71 ? 8.453 9.477 13.891 1 91.75 71 LYS B C 1
ATOM 2127 O O . LYS B 1 71 ? 8.25 8.742 12.922 1 91.75 71 LYS B O 1
ATOM 2132 N N . GLU B 1 72 ? 7.582 9.758 14.781 1 90.31 72 GLU B N 1
ATOM 2133 C CA . GLU B 1 72 ? 6.25 9.164 14.703 1 90.31 72 GLU B CA 1
ATOM 2134 C C . GLU B 1 72 ? 5.551 9.547 13.406 1 90.31 72 GLU B C 1
ATOM 2136 O O . GLU B 1 72 ? 4.926 8.703 12.758 1 90.31 72 GLU B O 1
ATOM 2141 N N . GLU B 1 73 ? 5.609 10.766 13.031 1 93.69 73 GLU B N 1
ATOM 2142 C CA . GLU B 1 73 ? 4.992 11.242 11.789 1 93.69 73 GLU B CA 1
ATOM 2143 C C . GLU B 1 73 ? 5.586 10.539 10.578 1 93.69 73 GLU B C 1
ATOM 2145 O O . GLU B 1 73 ? 4.859 10.172 9.648 1 93.69 73 GLU B O 1
ATOM 2150 N N . TRP B 1 74 ? 6.824 10.32 10.617 1 93.56 74 TRP B N 1
ATOM 2151 C CA . TRP B 1 74 ? 7.488 9.688 9.484 1 93.56 74 TRP B CA 1
ATOM 2152 C C . TRP B 1 74 ? 7.203 8.188 9.453 1 93.56 74 TRP B C 1
ATOM 2154 O O . TRP B 1 74 ? 7.121 7.59 8.375 1 93.56 74 TRP B O 1
ATOM 2164 N N . LEU B 1 75 ? 7.055 7.633 10.633 1 92.19 75 LEU B N 1
ATOM 2165 C CA . LEU B 1 75 ? 6.645 6.234 10.664 1 92.19 75 LEU B CA 1
ATOM 2166 C C . LEU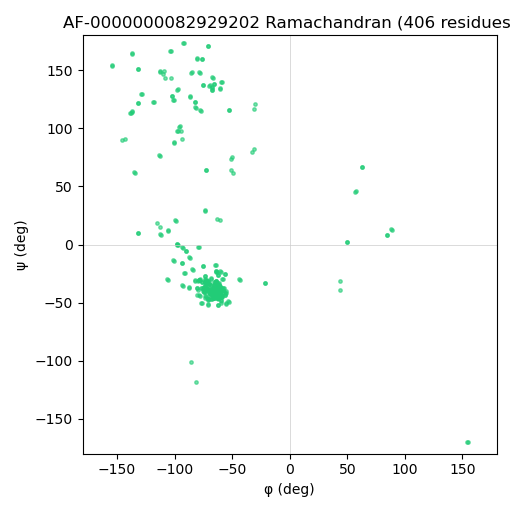 B 1 75 ? 5.277 6.055 10.016 1 92.19 75 LEU B C 1
ATOM 2168 O O . LEU B 1 75 ? 5.031 5.051 9.336 1 92.19 75 LEU B O 1
ATOM 2172 N N . LEU B 1 76 ? 4.434 7.008 10.133 1 93.5 76 LEU B N 1
ATOM 2173 C CA . LEU B 1 76 ? 3.135 6.977 9.469 1 93.5 76 LEU B CA 1
ATOM 2174 C C . LEU B 1 76 ? 3.291 7.098 7.957 1 93.5 76 LEU B C 1
ATOM 2176 O O . LEU B 1 76 ? 2.641 6.371 7.203 1 93.5 76 LEU B O 1
ATOM 2180 N N . VAL B 1 77 ? 4.16 7.98 7.543 1 95.19 77 VAL B N 1
ATOM 2181 C CA . VAL B 1 77 ? 4.426 8.156 6.121 1 95.19 77 VAL B CA 1
ATOM 2182 C C . VAL B 1 77 ? 5 6.871 5.535 1 95.19 77 VAL B C 1
ATOM 2184 O O . VAL B 1 77 ? 4.531 6.387 4.5 1 95.19 77 VAL B O 1
ATOM 2187 N N . ILE B 1 78 ? 5.938 6.301 6.211 1 92.44 78 ILE B N 1
ATOM 2188 C CA . ILE B 1 78 ? 6.625 5.094 5.773 1 92.44 78 ILE B CA 1
ATOM 2189 C C . ILE B 1 78 ? 5.633 3.939 5.668 1 92.44 78 ILE B C 1
ATOM 2191 O O . ILE B 1 78 ? 5.695 3.139 4.73 1 92.44 78 ILE B O 1
ATOM 2195 N N . SER B 1 79 ? 4.758 3.879 6.578 1 92.12 79 SER B N 1
ATOM 2196 C CA . SER B 1 79 ? 3.768 2.809 6.586 1 92.12 79 SER B CA 1
ATOM 2197 C C . SER B 1 79 ? 2.926 2.826 5.316 1 92.12 79 SER B C 1
ATOM 2199 O O . SER B 1 79 ? 2.379 1.798 4.91 1 92.12 79 SER B O 1
ATOM 2201 N N . GLN B 1 80 ? 2.84 3.955 4.672 1 93.38 80 GLN B N 1
ATOM 2202 C CA . GLN B 1 80 ? 2.037 4.094 3.459 1 93.38 80 GLN B CA 1
ATOM 2203 C C . GLN B 1 80 ? 2.885 3.867 2.211 1 93.38 80 GLN B C 1
ATOM 2205 O O . GLN B 1 80 ? 2.35 3.604 1.131 1 93.38 80 GLN B O 1
ATOM 2210 N N . LEU B 1 81 ? 4.184 3.916 2.373 1 92.81 81 LEU B N 1
ATOM 2211 C CA . LEU B 1 81 ? 5.062 3.883 1.208 1 92.81 81 LEU B CA 1
ATOM 2212 C C . LEU B 1 81 ? 5.75 2.529 1.084 1 92.81 81 LEU B C 1
ATOM 2214 O O . LEU B 1 81 ? 6.047 2.078 -0.025 1 92.81 81 LEU B O 1
ATOM 2218 N N . TYR B 1 82 ? 5.98 1.888 2.189 1 90.94 82 TYR B N 1
ATOM 2219 C CA . TYR B 1 82 ? 6.762 0.657 2.205 1 90.94 82 TYR B CA 1
ATOM 2220 C C . TYR B 1 82 ? 5.906 -0.538 1.799 1 90.94 82 TYR B C 1
ATOM 2222 O O . TYR B 1 82 ? 4.68 -0.431 1.71 1 90.94 82 TYR B O 1
ATOM 2230 N N . PRO B 1 83 ? 6.59 -1.592 1.39 1 89.94 83 PRO B N 1
ATOM 2231 C CA . PRO B 1 83 ? 5.852 -2.773 0.942 1 89.94 83 PRO B CA 1
ATOM 2232 C C . PRO B 1 83 ? 5.199 -3.535 2.096 1 89.94 83 PRO B C 1
ATOM 2234 O O . PRO B 1 83 ? 5.508 -4.711 2.316 1 89.94 83 PRO B O 1
ATOM 2237 N N . ILE B 1 84 ? 4.301 -2.898 2.721 1 87.94 84 ILE B N 1
ATOM 2238 C CA . ILE B 1 84 ? 3.49 -3.479 3.785 1 87.94 84 ILE B CA 1
ATOM 2239 C C . ILE B 1 84 ? 2.115 -3.855 3.238 1 87.94 84 ILE B C 1
ATOM 2241 O O . ILE B 1 84 ? 1.41 -3.01 2.682 1 87.94 84 ILE B O 1
ATOM 2245 N N . VAL B 1 85 ? 1.729 -5.168 3.418 1 86.25 85 VAL B N 1
ATOM 2246 C CA . VAL B 1 85 ? 0.484 -5.652 2.83 1 86.25 85 VAL B CA 1
ATOM 2247 C C . VAL B 1 85 ? -0.323 -6.41 3.883 1 86.25 85 VAL B C 1
ATOM 2249 O O . VAL B 1 85 ? 0.172 -7.363 4.488 1 86.25 85 VAL B O 1
ATOM 2252 N N . PRO B 1 86 ? -1.547 -6.039 4.203 1 87.19 86 PRO B N 1
ATOM 2253 C CA . PRO B 1 86 ? -2.182 -4.84 3.654 1 87.19 86 PRO B CA 1
ATOM 2254 C C . PRO B 1 86 ? -1.66 -3.553 4.289 1 87.19 86 PRO B C 1
ATOM 2256 O O . PRO B 1 86 ? -1.102 -3.586 5.391 1 87.19 86 PRO B O 1
ATOM 2259 N N . ARG B 1 87 ? -1.862 -2.449 3.582 1 88.56 87 ARG B N 1
ATOM 2260 C CA . ARG B 1 87 ? -1.494 -1.151 4.141 1 88.56 87 ARG B CA 1
ATOM 2261 C C . ARG B 1 87 ? -2.381 -0.794 5.328 1 88.56 87 ARG B C 1
ATOM 2263 O O . ARG B 1 87 ? -3.598 -0.977 5.277 1 88.56 87 ARG B O 1
ATOM 2270 N N . PRO B 1 88 ? -1.688 -0.323 6.348 1 88.38 88 PRO B N 1
ATOM 2271 C CA . PRO B 1 88 ? -2.494 0.067 7.504 1 88.38 88 PRO B CA 1
ATOM 2272 C C . PRO B 1 88 ? -3.406 1.256 7.215 1 88.38 88 PRO B C 1
ATOM 2274 O O . PRO B 1 88 ? -3.014 2.182 6.504 1 88.38 88 PRO B O 1
ATOM 2277 N N . GLU B 1 89 ? -4.59 1.106 7.734 1 89.69 89 GLU B N 1
ATOM 2278 C CA . GLU B 1 89 ? -5.512 2.234 7.641 1 89.69 89 GLU B CA 1
ATOM 2279 C C . GLU B 1 89 ? -5.148 3.33 8.641 1 89.69 89 GLU B C 1
ATOM 2281 O O . GLU B 1 89 ? -4.832 3.043 9.797 1 89.69 89 GLU B O 1
ATOM 2286 N N . LEU B 1 90 ? -5.223 4.52 8.148 1 92.44 90 LEU B N 1
ATOM 2287 C CA . LEU B 1 90 ? -4.887 5.641 9.023 1 92.44 90 LEU B CA 1
ATOM 2288 C C . LEU B 1 90 ? -6.145 6.266 9.609 1 92.44 90 LEU B C 1
ATOM 2290 O O . LEU B 1 90 ? -7.133 6.473 8.906 1 92.44 90 LEU B O 1
ATOM 2294 N N . SER B 1 91 ? -6.117 6.5 10.898 1 92.62 91 SER B N 1
ATOM 2295 C CA . SER B 1 91 ? -7.195 7.23 11.562 1 92.62 91 SER B CA 1
ATOM 2296 C C . SER B 1 91 ? -7.18 8.703 11.18 1 92.62 91 SER B C 1
ATOM 2298 O O . SER B 1 91 ? -6.207 9.188 10.594 1 92.62 91 SER B O 1
ATOM 2300 N N . LEU B 1 92 ? -8.242 9.453 11.578 1 93.69 92 LEU B N 1
ATOM 2301 C CA . LEU B 1 92 ? -8.312 10.883 11.32 1 93.69 92 LEU B CA 1
ATOM 2302 C C . LEU B 1 92 ? -7.176 11.625 12.016 1 93.69 92 LEU B C 1
ATOM 2304 O O . LEU B 1 92 ? -6.59 12.547 11.453 1 93.69 92 LEU B O 1
ATOM 2308 N N . HIS B 1 93 ? -6.879 11.211 13.164 1 92.19 93 HIS B N 1
ATOM 2309 C CA . HIS B 1 93 ? -5.773 11.797 13.914 1 92.19 93 HIS B CA 1
ATOM 2310 C C . HIS B 1 93 ? -4.441 11.57 13.203 1 92.19 93 HIS B C 1
ATOM 2312 O O . HIS B 1 93 ? -3.607 12.477 13.141 1 92.19 93 HIS B O 1
ATOM 2318 N N . GLN B 1 94 ? -4.25 10.414 12.68 1 94.06 94 GLN B N 1
ATOM 2319 C CA . GLN B 1 94 ? -3.01 10.086 11.984 1 94.06 94 GLN B CA 1
ATOM 2320 C C . GLN B 1 94 ? -2.908 10.828 10.656 1 94.06 94 GLN B C 1
ATOM 2322 O O . GLN B 1 94 ? -1.82 11.242 10.258 1 94.06 94 GLN B O 1
ATOM 2327 N N . LEU B 1 95 ? -4.008 10.953 9.984 1 96.06 95 LEU B N 1
ATOM 2328 C CA . LEU B 1 95 ? -4.023 11.75 8.766 1 96.06 95 LEU B CA 1
ATOM 2329 C C . LEU B 1 95 ? -3.604 13.188 9.047 1 96.06 95 LEU B C 1
ATOM 2331 O O . LEU B 1 95 ? -2.887 13.797 8.25 1 96.06 95 LEU B O 1
ATOM 2335 N N . GLN B 1 96 ? -4.051 13.719 10.172 1 94.69 96 GLN B N 1
ATOM 2336 C CA . GLN B 1 96 ? -3.688 15.062 10.602 1 94.69 96 GLN B CA 1
ATOM 2337 C C . GLN B 1 96 ? -2.18 15.188 10.805 1 94.69 96 GLN B C 1
ATOM 2339 O O . GLN B 1 96 ? -1.592 16.234 10.516 1 94.69 96 GLN B O 1
ATOM 2344 N N . GLN B 1 97 ? -1.614 14.172 11.305 1 94.12 97 GLN B N 1
ATOM 2345 C CA . GLN B 1 97 ? -0.179 14.164 11.57 1 94.12 97 GLN B CA 1
ATOM 2346 C C . GLN B 1 97 ? 0.62 14.062 10.273 1 94.12 97 GLN B C 1
ATOM 2348 O O . GLN B 1 97 ? 1.715 14.625 10.172 1 94.12 97 GLN B O 1
ATOM 2353 N N . VAL B 1 98 ? 0.137 13.383 9.281 1 96.31 98 VAL B N 1
ATOM 2354 C CA . VAL B 1 98 ? 0.85 13.078 8.039 1 96.31 98 VAL B CA 1
ATOM 2355 C C . VAL B 1 98 ? 0.757 14.266 7.086 1 96.31 98 VAL B C 1
ATOM 2357 O O . VAL B 1 98 ? 1.704 14.555 6.352 1 96.31 98 VAL B O 1
ATOM 2360 N N . LEU B 1 99 ? -0.287 15.023 7.117 1 97.25 99 LEU B N 1
ATOM 2361 C CA . LEU B 1 99 ? -0.618 16.047 6.133 1 97.25 99 LEU B CA 1
ATOM 2362 C C . LEU B 1 99 ? 0.481 17.094 6.051 1 97.25 99 LEU B C 1
ATOM 2364 O O . LEU B 1 99 ? 1.001 17.375 4.965 1 97.25 99 LEU B O 1
ATOM 2368 N N . PRO B 1 100 ? 0.951 17.672 7.164 1 96.44 100 PRO B N 1
ATOM 2369 C CA . PRO B 1 100 ? 1.982 18.703 7.055 1 96.44 100 PRO B CA 1
ATOM 2370 C C . PRO B 1 100 ? 3.303 18.172 6.508 1 96.44 100 PRO B C 1
ATOM 2372 O O . PRO B 1 100 ? 4.004 18.875 5.773 1 96.44 100 PRO B O 1
ATOM 2375 N N . VAL B 1 101 ? 3.607 16.953 6.797 1 96.94 101 VAL B N 1
ATOM 2376 C CA . VAL B 1 101 ? 4.875 16.344 6.41 1 96.94 101 VAL B CA 1
ATOM 2377 C C . VAL B 1 101 ? 4.895 16.109 4.902 1 96.94 101 VAL B C 1
ATOM 2379 O O . VAL B 1 101 ? 5.855 16.469 4.223 1 96.94 101 VAL B O 1
ATOM 2382 N N . VAL B 1 102 ? 3.832 15.547 4.414 1 96.94 102 VAL B N 1
ATOM 2383 C CA . VAL B 1 102 ? 3.801 15.18 3.002 1 96.94 102 VAL B CA 1
ATOM 2384 C C . VAL B 1 102 ? 3.648 16.438 2.143 1 96.94 102 VAL B C 1
ATOM 2386 O O . VAL B 1 102 ? 4.066 16.453 0.982 1 96.94 102 VAL B O 1
ATOM 2389 N N . HIS B 1 103 ? 3.043 17.453 2.723 1 96.81 103 HIS B N 1
ATOM 2390 C CA . HIS B 1 103 ? 2.979 18.75 2.051 1 96.81 103 HIS B CA 1
ATOM 2391 C C . HIS B 1 103 ? 4.348 19.422 2.021 1 96.81 103 HIS B C 1
ATOM 2393 O O . HIS B 1 103 ? 4.824 19.812 0.956 1 96.81 103 HIS B O 1
ATOM 2399 N N . LYS B 1 104 ? 4.977 19.547 3.094 1 96.5 104 LYS B N 1
ATOM 2400 C CA . LYS B 1 104 ? 6.242 20.25 3.246 1 96.5 104 LYS B CA 1
ATOM 2401 C C . LYS B 1 104 ? 7.336 19.609 2.395 1 96.5 104 LYS B C 1
ATOM 2403 O O . LYS B 1 104 ? 8.125 20.312 1.763 1 96.5 104 LYS B O 1
ATOM 2408 N N . TYR B 1 105 ? 7.367 18.312 2.332 1 96.69 105 TYR B N 1
ATOM 2409 C CA . TYR B 1 105 ? 8.469 17.625 1.68 1 96.69 105 TYR B CA 1
ATOM 2410 C C . TYR B 1 105 ? 8.039 17.062 0.332 1 96.69 105 TYR B C 1
ATOM 2412 O O . TYR B 1 105 ? 8.711 16.188 -0.229 1 96.69 105 TYR B O 1
ATOM 2420 N N . ASN B 1 106 ? 6.961 17.438 -0.116 1 95.81 106 ASN B N 1
ATOM 2421 C CA . ASN B 1 106 ? 6.477 17.266 -1.481 1 95.81 106 ASN B CA 1
ATOM 2422 C C . ASN B 1 106 ? 6.324 15.789 -1.84 1 95.81 106 ASN B C 1
ATOM 2424 O O . ASN B 1 106 ? 6.945 15.305 -2.791 1 95.81 106 ASN B O 1
ATOM 2428 N N . PHE B 1 107 ? 5.418 15.102 -1.217 1 96.12 107 PHE B N 1
ATOM 2429 C CA . PHE B 1 107 ? 4.918 13.789 -1.586 1 96.12 107 PHE B CA 1
ATOM 2430 C C . PHE B 1 107 ? 3.576 13.898 -2.299 1 96.12 107 PHE B C 1
ATOM 2432 O O . PHE B 1 107 ? 2.523 13.711 -1.687 1 96.12 107 PHE B O 1
ATOM 2439 N N . PRO B 1 108 ? 3.635 14.062 -3.531 1 93.69 108 PRO B N 1
ATOM 2440 C CA . PRO B 1 108 ? 2.42 14.484 -4.227 1 93.69 108 PRO B CA 1
ATOM 2441 C C . PRO B 1 108 ? 1.314 13.438 -4.184 1 93.69 108 PRO B C 1
ATOM 2443 O O . PRO B 1 108 ? 0.149 13.766 -3.949 1 93.69 108 PRO B O 1
ATOM 2446 N N . GLU B 1 109 ? 1.649 12.172 -4.453 1 91.31 109 GLU B N 1
ATOM 2447 C CA . GLU B 1 109 ? 0.635 11.117 -4.48 1 91.31 109 GLU B CA 1
ATOM 2448 C C . GLU B 1 109 ? 0.039 10.898 -3.092 1 91.31 109 GLU B C 1
ATOM 2450 O O . GLU B 1 109 ? -1.178 10.758 -2.947 1 91.31 109 GLU B O 1
ATOM 2455 N N . LEU B 1 110 ? 0.863 10.883 -2.146 1 94.88 110 LEU B N 1
ATOM 2456 C CA . LEU B 1 110 ? 0.397 10.688 -0.779 1 94.88 110 LEU B CA 1
ATOM 2457 C C . LEU B 1 110 ? -0.404 11.898 -0.3 1 94.88 110 LEU B C 1
ATOM 2459 O O . LEU B 1 110 ? -1.386 11.742 0.429 1 94.88 110 LEU B O 1
ATOM 2463 N N . PHE B 1 111 ? 0.031 13.109 -0.678 1 96.31 111 PHE B N 1
ATOM 2464 C CA . PHE B 1 111 ? -0.705 14.32 -0.338 1 96.31 111 PHE B CA 1
ATOM 2465 C C . PHE B 1 111 ? -2.109 14.289 -0.926 1 96.31 111 PHE B C 1
ATOM 2467 O O . PHE B 1 111 ? -3.084 14.609 -0.242 1 96.31 111 PHE B O 1
ATOM 2474 N N . GLN B 1 112 ? -2.211 13.875 -2.102 1 95.25 112 GLN B N 1
ATOM 2475 C CA . GLN B 1 112 ? -3.512 13.781 -2.754 1 95.25 112 GLN B CA 1
ATOM 2476 C C . GLN B 1 112 ? -4.395 12.734 -2.074 1 95.25 112 GLN B C 1
ATOM 2478 O O . GLN B 1 112 ? -5.594 12.953 -1.895 1 95.25 112 GLN B O 1
ATOM 2483 N N . PHE B 1 113 ? -3.797 11.703 -1.758 1 95.62 113 PHE B N 1
ATOM 2484 C CA . PHE B 1 113 ? -4.523 10.633 -1.076 1 95.62 113 PHE B CA 1
ATOM 2485 C C . PHE B 1 113 ? -5.051 11.117 0.271 1 95.62 113 PHE B C 1
ATOM 2487 O O . PHE B 1 113 ? -6.23 10.945 0.576 1 95.62 113 PHE B O 1
ATOM 2494 N N . VAL B 1 114 ? -4.207 11.672 1.084 1 96.19 114 VAL B N 1
ATOM 2495 C CA . VAL B 1 114 ? -4.578 12.164 2.408 1 96.19 114 VAL B CA 1
ATOM 2496 C C . VAL B 1 114 ? -5.66 13.234 2.283 1 96.19 114 VAL B C 1
ATOM 2498 O O . VAL B 1 114 ? -6.656 13.203 3.012 1 96.19 114 VAL B O 1
ATOM 2501 N N . SER B 1 115 ? -5.496 14.133 1.342 1 95.38 115 SER B N 1
ATOM 2502 C CA . SER B 1 115 ? -6.465 15.195 1.119 1 95.38 115 SER B CA 1
ATOM 2503 C C . SER B 1 115 ? -7.832 14.641 0.738 1 95.38 115 SER B C 1
ATOM 2505 O O . SER B 1 115 ? -8.859 15.109 1.226 1 95.38 115 SER B O 1
ATOM 2507 N N . SER B 1 116 ? -7.82 13.656 -0.079 1 95.31 116 SER B N 1
ATOM 2508 C CA . SER B 1 116 ? -9.07 13.039 -0.5 1 95.31 116 SER B CA 1
ATOM 2509 C C . SER B 1 116 ? -9.758 12.328 0.664 1 95.31 116 SER B C 1
ATOM 2511 O O . SER B 1 116 ? -10.984 12.391 0.8 1 95.31 116 SER B O 1
ATOM 2513 N N . ARG B 1 117 ? -8.984 11.625 1.415 1 95.88 117 ARG B N 1
ATOM 2514 C CA . ARG B 1 117 ? -9.523 10.961 2.598 1 95.88 117 ARG B CA 1
ATOM 2515 C C . ARG B 1 117 ? -10.125 11.969 3.57 1 95.88 117 ARG B C 1
ATOM 2517 O O . ARG B 1 117 ? -11.195 11.727 4.137 1 95.88 117 ARG B O 1
ATOM 2524 N N . LEU B 1 118 ? -9.445 13.031 3.775 1 96 118 LEU B N 1
ATOM 2525 C CA . LEU B 1 118 ? -9.938 14.07 4.672 1 96 118 LEU B CA 1
ATOM 2526 C C . LEU B 1 118 ? -11.227 14.688 4.141 1 96 118 LEU B C 1
ATOM 2528 O O . LEU B 1 118 ? -12.164 14.922 4.906 1 96 118 LEU B O 1
ATOM 2532 N N . ALA B 1 119 ? -11.273 14.945 2.912 1 94.44 119 ALA B N 1
ATOM 2533 C CA . ALA B 1 119 ? -12.461 15.523 2.285 1 94.44 119 ALA B CA 1
ATOM 2534 C C . ALA B 1 119 ? -13.68 14.625 2.488 1 94.44 119 ALA B C 1
ATOM 2536 O O . ALA B 1 119 ? -14.812 15.117 2.594 1 94.44 119 ALA B O 1
ATOM 2537 N N . THR B 1 120 ? -13.43 13.375 2.584 1 93.88 120 THR B N 1
ATOM 2538 C CA . THR B 1 120 ? -14.516 12.406 2.732 1 93.88 120 THR B CA 1
ATOM 2539 C C . THR B 1 120 ? -14.875 12.219 4.203 1 93.88 120 THR B C 1
ATOM 2541 O O . THR B 1 120 ? -16.047 12.125 4.551 1 93.88 120 THR B O 1
ATOM 2544 N N . GLU B 1 121 ? -13.922 12.242 5.078 1 95.31 121 GLU B N 1
ATOM 2545 C CA . GLU B 1 121 ? -14.133 11.828 6.461 1 95.31 121 GLU B CA 1
ATOM 2546 C C . GLU B 1 121 ? -14.484 13.016 7.344 1 95.31 121 GLU B C 1
ATOM 2548 O O . GLU B 1 121 ? -15.289 12.898 8.273 1 95.31 121 GLU B O 1
ATOM 2553 N N . LEU B 1 122 ? -13.953 14.117 7.105 1 95.44 122 LEU B N 1
ATOM 2554 C CA . LEU B 1 122 ? -14.086 15.258 8.008 1 95.44 122 LEU B CA 1
ATOM 2555 C C . LEU B 1 122 ? -15.531 15.742 8.055 1 95.44 122 LEU B C 1
ATOM 2557 O O . LEU B 1 122 ? -16.062 16.016 9.133 1 95.44 122 LEU B O 1
ATOM 2561 N N . PRO B 1 123 ? -16.266 15.852 7.004 1 93.06 123 PRO B N 1
ATOM 2562 C CA . PRO B 1 123 ? -17.641 16.359 7.027 1 93.06 123 PRO B CA 1
ATOM 2563 C C . PRO B 1 123 ? -18.531 15.562 7.973 1 93.06 123 PRO B C 1
ATOM 2565 O O . PRO B 1 123 ? -19.484 16.109 8.539 1 93.06 123 PRO B O 1
ATOM 2568 N N . GLN B 1 124 ? -18.156 14.344 8.188 1 93.44 124 GLN B N 1
ATOM 2569 C CA . GLN B 1 124 ? -18.984 13.5 9.055 1 93.44 124 GLN B CA 1
ATOM 2570 C C . GLN B 1 124 ? -18.484 13.555 10.492 1 93.44 124 GLN B C 1
ATOM 2572 O O . GLN B 1 124 ? -19.141 13.047 11.406 1 93.44 124 GLN B O 1
ATOM 2577 N N . ASN B 1 125 ? -17.422 14.266 10.734 1 94.62 125 ASN B N 1
ATOM 2578 C CA . ASN B 1 125 ? -16.781 14.172 12.047 1 94.62 125 ASN B CA 1
ATOM 2579 C C . ASN B 1 125 ? -16.484 15.547 12.625 1 94.62 125 ASN B C 1
ATOM 2581 O O . ASN B 1 125 ? -15.797 15.656 13.648 1 94.62 125 ASN B O 1
ATOM 2585 N N . TRP B 1 126 ? -16.969 16.547 12.031 1 91.25 126 TRP B N 1
ATOM 2586 C CA . TRP B 1 126 ? -16.719 17.891 12.555 1 91.25 126 TRP B CA 1
ATOM 2587 C C . TRP B 1 126 ? -17.25 18.016 13.984 1 91.25 126 TRP B C 1
ATOM 2589 O O . TRP B 1 126 ? -18.328 17.516 14.305 1 91.25 126 TRP B O 1
ATOM 2599 N N . SER B 1 127 ? -16.5 18.688 14.812 1 88.06 127 SER B N 1
ATOM 2600 C CA . SER B 1 127 ? -16.859 18.812 16.219 1 88.06 127 SER B CA 1
ATOM 2601 C C . SER B 1 127 ? -16.266 20.078 16.812 1 88.06 127 SER B C 1
ATOM 2603 O O . SER B 1 127 ? -15.227 20.578 16.359 1 88.06 127 SER B O 1
ATOM 2605 N N . LEU B 1 128 ? -16.906 20.641 17.875 1 83.88 128 LEU B N 1
ATOM 2606 C CA . LEU B 1 128 ? -16.375 21.781 18.609 1 83.88 128 LEU B CA 1
ATOM 2607 C C . LEU B 1 128 ? -15.656 21.328 19.875 1 83.88 128 LEU B C 1
ATOM 2609 O O . LEU B 1 128 ? -15.07 22.141 20.594 1 83.88 128 LEU B O 1
ATOM 2613 N N . ASP B 1 129 ? -15.641 20.031 20.047 1 84.38 129 ASP B N 1
ATOM 2614 C CA . ASP B 1 129 ? -14.914 19.453 21.156 1 84.38 129 ASP B CA 1
ATOM 2615 C C . ASP B 1 129 ? -13.43 19.312 20.844 1 84.38 129 ASP B C 1
ATOM 2617 O O . ASP B 1 129 ? -13.055 18.594 19.906 1 84.38 129 ASP B O 1
ATOM 2621 N N . PRO B 1 130 ? -12.578 19.906 21.656 1 84.44 130 PRO B N 1
ATOM 2622 C CA . PRO B 1 130 ? -11.133 19.859 21.406 1 84.44 130 PRO B CA 1
ATOM 2623 C C . PRO B 1 130 ? -10.578 18.438 21.5 1 84.44 130 PRO B C 1
ATOM 2625 O O . PRO B 1 130 ? -9.492 18.172 20.969 1 84.44 130 PRO B O 1
ATOM 2628 N N . ALA B 1 131 ? -11.273 17.594 22.078 1 88.06 131 ALA B N 1
ATOM 2629 C CA . ALA B 1 131 ? -10.797 16.219 22.25 1 88.06 131 ALA B CA 1
ATOM 2630 C C . ALA B 1 131 ? -11.164 15.359 21.047 1 88.06 131 ALA B C 1
ATOM 2632 O O . ALA B 1 131 ? -10.625 14.266 20.859 1 88.06 131 ALA B O 1
ATOM 2633 N N . ALA B 1 132 ? -12.008 15.883 20.188 1 89.31 132 ALA B N 1
ATOM 2634 C CA . ALA B 1 132 ? -12.477 15.117 19.047 1 89.31 132 ALA B CA 1
ATOM 2635 C C . ALA B 1 132 ? -11.5 15.219 17.875 1 89.31 132 ALA B C 1
ATOM 2637 O O . ALA B 1 132 ? -10.898 16.281 17.656 1 89.31 132 ALA B O 1
ATOM 2638 N N . PRO B 1 133 ? -11.344 14.195 17.016 1 92.44 133 PRO B N 1
ATOM 2639 C CA . PRO B 1 133 ? -10.461 14.227 15.852 1 92.44 133 PRO B CA 1
ATOM 2640 C C . PRO B 1 133 ? -10.891 15.258 14.812 1 92.44 133 PRO B C 1
ATOM 2642 O O . PRO B 1 133 ? -10.062 15.758 14.047 1 92.44 133 PRO B O 1
ATOM 2645 N N . GLY B 1 134 ? -12.094 15.578 14.852 1 93.25 134 GLY B N 1
ATOM 2646 C CA . GLY B 1 134 ? -12.617 16.531 13.891 1 93.25 134 GLY B CA 1
ATOM 2647 C C . GLY B 1 134 ? -12.727 17.938 14.453 1 93.25 134 GLY B C 1
ATOM 2648 O O . GLY B 1 134 ? -13.531 18.75 13.977 1 93.25 134 GLY B O 1
ATOM 2649 N N . TYR B 1 135 ? -11.984 18.219 15.516 1 90.56 135 TYR B N 1
ATOM 2650 C CA . TYR B 1 135 ? -12.023 19.547 16.109 1 90.56 135 TYR B CA 1
ATOM 2651 C C . TYR B 1 135 ? -11.766 20.625 15.055 1 90.56 135 TYR B C 1
ATOM 2653 O O . TYR B 1 135 ? -10.656 20.75 14.547 1 90.56 135 TYR B O 1
ATOM 2661 N N . ILE B 1 136 ? -12.773 21.422 14.852 1 88.5 136 ILE B N 1
ATOM 2662 C CA . ILE B 1 136 ? -12.836 22.297 13.688 1 88.5 136 ILE B CA 1
ATOM 2663 C C . ILE B 1 136 ? -11.711 23.328 13.742 1 88.5 136 ILE B C 1
ATOM 2665 O O . ILE B 1 136 ? -11.047 23.594 12.734 1 88.5 136 ILE B O 1
ATOM 2669 N N . PHE B 1 137 ? -11.391 23.844 14.836 1 84.31 137 PHE B N 1
ATOM 2670 C CA . PHE B 1 137 ? -10.445 24.953 14.938 1 84.31 137 PHE B CA 1
ATOM 2671 C C . PHE B 1 137 ? -9.023 24.469 14.695 1 84.31 137 PHE B C 1
ATOM 2673 O O . PHE B 1 137 ? -8.195 25.203 14.133 1 84.31 137 PHE B O 1
ATOM 2680 N N . GLU B 1 138 ? -8.727 23.375 15.125 1 87.38 138 GLU B N 1
ATOM 2681 C CA . GLU B 1 138 ? -7.406 22.812 14.844 1 87.38 138 GLU B CA 1
ATOM 2682 C C . GLU B 1 138 ? -7.199 22.625 13.344 1 87.38 138 GLU B C 1
ATOM 2684 O O . GLU B 1 138 ? -6.113 22.906 12.828 1 87.38 138 GLU B O 1
ATOM 2689 N N . TRP B 1 139 ? -8.188 22.172 12.711 1 92.44 139 TRP B N 1
ATOM 2690 C CA . TRP B 1 139 ? -8.109 21.953 11.273 1 92.44 139 TRP B CA 1
ATOM 2691 C C . TRP B 1 139 ? -8.047 23.297 10.531 1 92.44 139 TRP B C 1
ATOM 2693 O O . TRP B 1 139 ? -7.371 23.406 9.508 1 92.44 139 TRP B O 1
ATOM 2703 N N . LEU B 1 140 ? -8.773 24.328 11.078 1 87.38 140 LEU B N 1
ATOM 2704 C CA . LEU B 1 140 ? -8.711 25.672 10.484 1 87.38 140 LEU B CA 1
ATOM 2705 C C . LEU B 1 140 ? -7.305 26.234 10.578 1 87.38 140 LEU B C 1
ATOM 2707 O O . LEU B 1 140 ? -6.793 26.812 9.617 1 87.38 140 LEU B O 1
ATOM 2711 N N . VAL B 1 141 ? -6.746 26.062 11.688 1 84.75 141 VAL B N 1
ATOM 2712 C CA . VAL B 1 141 ? -5.387 26.547 11.898 1 84.75 141 VAL B CA 1
ATOM 2713 C C . VAL B 1 141 ? -4.43 25.844 10.938 1 84.75 141 VAL B C 1
ATOM 2715 O O . VAL B 1 141 ? -3.6 26.5 10.297 1 84.75 141 VAL B O 1
ATOM 2718 N N . MET B 1 142 ? -4.516 24.594 10.812 1 91.19 142 MET B N 1
ATOM 2719 C CA . MET B 1 142 ? -3.65 23.812 9.93 1 91.19 142 MET B CA 1
ATOM 2720 C C . MET B 1 142 ? -3.842 24.234 8.477 1 91.19 142 MET B C 1
ATOM 2722 O O . MET B 1 142 ? -2.869 24.359 7.73 1 91.19 142 MET B O 1
ATOM 2726 N N . ALA B 1 143 ? -5.059 24.344 8.086 1 91.69 143 ALA B N 1
ATOM 2727 C CA . ALA B 1 143 ? -5.359 24.766 6.719 1 91.69 143 ALA B CA 1
ATOM 2728 C C . ALA B 1 143 ? -4.691 26.094 6.387 1 91.69 143 ALA B C 1
ATOM 2730 O O . ALA B 1 143 ? -4.16 26.266 5.289 1 91.69 143 ALA B O 1
ATOM 2731 N N . GLU B 1 144 ? -4.75 26.969 7.336 1 86.12 144 GLU B N 1
ATOM 2732 C CA . GLU B 1 144 ? -4.133 28.281 7.148 1 86.12 144 GLU B CA 1
ATOM 2733 C C . GLU B 1 144 ? -2.613 28.172 7.074 1 86.12 144 GLU B C 1
ATOM 2735 O O . GLU B 1 144 ? -1.985 28.766 6.199 1 86.12 144 GLU B O 1
ATOM 2740 N N . GLN B 1 145 ? -2.084 27.453 7.961 1 86.06 145 GLN B N 1
ATOM 2741 C CA . GLN B 1 145 ? -0.636 27.297 8.031 1 86.06 145 GLN B CA 1
ATOM 2742 C C . GLN B 1 145 ? -0.093 26.672 6.746 1 86.06 145 GLN B C 1
ATOM 2744 O O . GLN B 1 145 ? 0.979 27.047 6.273 1 86.06 145 GLN B O 1
ATOM 2749 N N . LEU B 1 146 ? -0.836 25.734 6.188 1 92.69 146 LEU B N 1
ATOM 2750 C CA . LEU B 1 146 ? -0.384 25 5.012 1 92.69 146 LEU B CA 1
ATOM 2751 C C . LEU B 1 146 ? -0.966 25.594 3.738 1 92.69 146 LEU B C 1
ATOM 2753 O O . LEU B 1 146 ? -0.72 25.094 2.641 1 92.69 146 LEU B O 1
ATOM 2757 N N . GLN B 1 147 ? -1.76 26.641 3.896 1 91.44 147 GLN B N 1
ATOM 2758 C CA . GLN B 1 147 ? -2.391 27.344 2.779 1 91.44 147 GLN B CA 1
ATOM 2759 C C . GLN B 1 147 ? -3.229 26.375 1.938 1 91.44 147 GLN B C 1
ATOM 2761 O O . GLN B 1 147 ? -3.115 26.359 0.711 1 91.44 147 GLN B O 1
ATOM 2766 N N . LEU B 1 148 ? -3.973 25.578 2.633 1 94.06 148 LEU B N 1
ATOM 2767 C CA . LEU B 1 148 ? -4.891 24.656 1.976 1 94.06 148 LEU B CA 1
ATOM 2768 C C . LEU B 1 148 ? -6.305 25.234 1.929 1 94.06 148 LEU B C 1
ATOM 2770 O O . LEU B 1 148 ? -7.102 25.016 2.842 1 94.06 148 LEU B O 1
ATOM 2774 N N . ASP B 1 149 ? -6.656 25.812 0.834 1 92.69 149 ASP B N 1
ATOM 2775 C CA . ASP B 1 149 ? -7.895 26.578 0.713 1 92.69 149 ASP B CA 1
ATOM 2776 C C . ASP B 1 149 ? -9.109 25.656 0.799 1 92.69 149 ASP B C 1
ATOM 2778 O O . ASP B 1 149 ? -10.109 26 1.445 1 92.69 149 ASP B O 1
ATOM 2782 N N . ALA B 1 150 ? -9.023 24.531 0.15 1 93.5 150 ALA B N 1
ATOM 2783 C CA . ALA B 1 150 ? -10.156 23.625 0.143 1 93.5 150 ALA B CA 1
ATOM 2784 C C . ALA B 1 150 ? -10.477 23.141 1.554 1 93.5 150 ALA B C 1
ATOM 2786 O O . ALA B 1 150 ? -11.648 23.031 1.931 1 93.5 150 ALA B O 1
ATOM 2787 N N . LEU B 1 151 ? -9.469 22.781 2.262 1 94.25 151 LEU B N 1
ATOM 2788 C CA . LEU B 1 151 ? -9.648 22.328 3.635 1 94.25 151 LEU B CA 1
ATOM 2789 C C . LEU B 1 151 ? -10.195 23.453 4.512 1 94.25 151 LEU B C 1
ATOM 2791 O O . LEU B 1 151 ? -11.055 23.219 5.363 1 94.25 151 LEU B O 1
ATOM 2795 N N . LYS B 1 152 ? -9.688 24.688 4.328 1 90.12 152 LYS B N 1
ATOM 2796 C CA . LYS B 1 152 ? -10.164 25.844 5.074 1 90.12 152 LYS B CA 1
ATOM 2797 C C . LYS B 1 152 ? -11.656 26.078 4.828 1 90.12 152 LYS B C 1
ATOM 2799 O O . LYS B 1 152 ? -12.422 26.25 5.777 1 90.12 152 LYS B O 1
ATOM 2804 N N . GLN B 1 153 ? -12.016 26 3.609 1 90.81 153 GLN B N 1
ATOM 2805 C CA . GLN B 1 153 ? -13.414 26.219 3.25 1 90.81 153 GLN B CA 1
ATOM 2806 C C . GLN B 1 153 ? -14.312 25.141 3.832 1 90.81 153 GLN B C 1
ATOM 2808 O O . GLN B 1 153 ? -15.406 25.422 4.32 1 90.81 153 GLN B O 1
ATOM 2813 N N . ALA B 1 154 ? -13.859 23.953 3.74 1 92.06 154 ALA B N 1
ATOM 2814 C CA . ALA B 1 154 ? -14.633 22.844 4.293 1 92.06 154 ALA B CA 1
ATOM 2815 C C . ALA B 1 154 ? -14.828 23 5.797 1 92.06 154 ALA B C 1
ATOM 2817 O O . ALA B 1 154 ? -15.914 22.75 6.32 1 92.06 154 ALA B O 1
ATOM 2818 N N . ALA B 1 155 ? -13.797 23.391 6.473 1 90.56 155 ALA B N 1
ATOM 2819 C CA . ALA B 1 155 ? -13.867 23.562 7.922 1 90.56 155 ALA B CA 1
ATOM 2820 C C . ALA B 1 155 ? -14.805 24.703 8.289 1 90.56 155 ALA B C 1
ATOM 2822 O O . ALA B 1 155 ? -15.562 24.609 9.258 1 90.56 155 ALA B O 1
ATOM 2823 N N . LEU B 1 156 ? -14.797 25.781 7.543 1 85.81 156 LEU B N 1
ATOM 2824 C CA . LEU B 1 156 ? -15.695 26.922 7.773 1 85.81 156 LEU B CA 1
ATOM 2825 C C . LEU B 1 156 ? -17.156 26.516 7.578 1 85.81 156 LEU B C 1
ATOM 2827 O O . LEU B 1 156 ? -18.016 26.922 8.344 1 85.81 156 LEU B O 1
ATOM 2831 N N . GLU B 1 157 ? -17.328 25.703 6.59 1 86.38 157 GLU B N 1
ATOM 2832 C CA . GLU B 1 157 ? -18.672 25.203 6.371 1 86.38 157 GLU B CA 1
ATOM 2833 C C . GLU B 1 157 ? -19.109 24.297 7.516 1 86.38 157 GLU B C 1
ATOM 2835 O O . GLU B 1 157 ? -20.281 24.328 7.926 1 86.38 157 GLU B O 1
ATOM 2840 N N . GLY B 1 158 ? -18.203 23.5 7.926 1 86.56 158 GLY B N 1
ATOM 2841 C CA . GLY B 1 158 ? -18.5 22.672 9.086 1 86.56 158 GLY B CA 1
ATOM 2842 C C . GLY B 1 158 ? -18.844 23.484 10.32 1 86.56 158 GLY B C 1
ATOM 2843 O O . GLY B 1 158 ? -19.719 23.094 11.102 1 86.56 158 GLY B O 1
ATOM 2844 N N . LEU B 1 159 ? -18.219 24.562 10.523 1 83.31 159 LEU B N 1
ATOM 2845 C CA . LEU B 1 159 ? -18.453 25.453 11.648 1 83.31 159 LEU B CA 1
ATOM 2846 C C . LEU B 1 159 ? -19.844 26.062 11.562 1 83.31 159 LEU B C 1
ATOM 2848 O O . LEU B 1 159 ? -20.562 26.156 12.562 1 83.31 159 LEU B O 1
ATOM 2852 N N . LYS B 1 160 ? -20.219 26.422 10.367 1 80.81 160 LYS B N 1
ATOM 2853 C CA . LYS B 1 160 ? -21.531 27.016 10.133 1 80.81 160 LYS B CA 1
ATOM 2854 C C . LYS B 1 160 ? -22.656 26.047 10.484 1 80.81 160 LYS B C 1
ATOM 2856 O O . LYS B 1 160 ? -23.75 26.469 10.867 1 80.81 160 LYS B O 1
ATOM 2861 N N . ARG B 1 161 ? -22.359 24.875 10.406 1 82.56 161 ARG B N 1
ATOM 2862 C CA . ARG B 1 161 ? -23.391 23.875 10.602 1 82.56 161 ARG B CA 1
ATOM 2863 C C . ARG B 1 161 ? -23.5 23.469 12.07 1 82.56 161 ARG B C 1
ATOM 2865 O O . ARG B 1 161 ? -24.438 22.766 12.461 1 82.56 161 ARG B O 1
ATOM 2872 N N . GLN B 1 162 ? -22.594 23.984 12.867 1 80.06 162 GLN B N 1
ATOM 2873 C CA . GLN B 1 162 ? -22.625 23.641 14.281 1 80.06 162 GLN B CA 1
ATOM 2874 C C . GLN B 1 162 ? -23.719 24.422 15.023 1 80.06 162 GLN B C 1
ATOM 2876 O O . GLN B 1 162 ? -24.047 25.531 14.633 1 80.06 162 GLN B O 1
ATOM 2881 N N . PRO B 1 163 ? -24.312 23.75 16.094 1 73.69 163 PRO B N 1
ATOM 2882 C CA . PRO B 1 163 ? -25.312 24.484 16.875 1 73.69 163 PRO B CA 1
ATOM 2883 C C . PRO B 1 163 ? -24.766 25.75 17.531 1 73.69 163 PRO B C 1
ATOM 2885 O O . PRO B 1 163 ? -23.641 25.734 18.047 1 73.69 163 PRO B O 1
ATOM 2888 N N . GLY B 1 164 ? -25.438 26.875 17.453 1 64.31 164 GLY B N 1
ATOM 2889 C CA . GLY B 1 164 ? -25.031 28.188 17.938 1 64.31 164 GLY B CA 1
ATOM 2890 C C . GLY B 1 164 ? -24.672 28.203 19.406 1 64.31 164 GLY B C 1
ATOM 2891 O O . GLY B 1 164 ? -23.719 28.859 19.812 1 64.31 164 GLY B O 1
ATOM 2892 N N . GLN B 1 165 ? -25.484 27.453 20.219 1 62.5 165 GLN B N 1
ATOM 2893 C CA . GLN B 1 165 ? -25.266 27.438 21.656 1 62.5 165 GLN B CA 1
ATOM 2894 C C . GLN B 1 165 ? -23.859 26.906 21.984 1 62.5 165 GLN B C 1
ATOM 2896 O O . GLN B 1 165 ? -23.203 27.406 22.906 1 62.5 165 GLN B O 1
ATOM 2901 N N . GLN B 1 166 ? -23.344 25.953 21.312 1 64.81 166 GLN B N 1
ATOM 2902 C CA . GLN B 1 166 ? -22.047 25.344 21.547 1 64.81 166 GLN B CA 1
ATOM 2903 C C . GLN B 1 166 ? -20.906 26.281 21.156 1 64.81 166 GLN B C 1
ATOM 2905 O O . GLN B 1 166 ? -19.859 26.328 21.812 1 64.81 166 GLN B O 1
ATOM 2910 N N . ILE B 1 167 ? -21.219 27.047 20.188 1 61.41 167 ILE B N 1
ATOM 2911 C CA . ILE B 1 167 ? -20.219 27.984 19.719 1 61.41 167 ILE B CA 1
ATOM 2912 C C . ILE B 1 167 ? -19.984 29.062 20.781 1 61.41 167 ILE B C 1
ATOM 2914 O O . ILE B 1 167 ? -18.844 29.422 21.078 1 61.41 167 ILE B O 1
ATOM 2918 N N . LYS B 1 168 ? -21.078 29.531 21.375 1 58.88 168 LYS B N 1
ATOM 2919 C CA . LYS B 1 168 ? -21.031 30.578 22.406 1 58.88 168 LYS B CA 1
ATOM 2920 C C . LYS B 1 168 ? -20.266 30.109 23.641 1 58.88 168 LYS B C 1
ATOM 2922 O O . LYS B 1 168 ? -19.469 30.859 24.203 1 58.88 168 LYS B O 1
ATOM 2927 N N . THR B 1 169 ? -20.562 28.938 23.938 1 59.69 169 THR B N 1
ATOM 2928 C CA . THR B 1 169 ? -19.922 28.391 25.109 1 59.69 169 THR B CA 1
ATOM 2929 C C . THR B 1 169 ? -18.406 28.25 24.906 1 59.69 169 THR B C 1
ATOM 2931 O O . THR B 1 169 ? -17.625 28.5 25.812 1 59.69 169 THR B O 1
ATOM 2934 N N . GLN B 1 170 ? -18.078 27.938 23.688 1 60.5 170 GLN B N 1
ATOM 2935 C CA . GLN B 1 170 ? -16.656 27.75 23.375 1 60.5 170 GLN B CA 1
ATOM 2936 C C . GLN B 1 170 ? -15.938 29.094 23.312 1 60.5 170 GLN B C 1
ATOM 2938 O O . GLN B 1 170 ? -14.773 29.188 23.703 1 60.5 170 GLN B O 1
ATOM 2943 N N . MET B 1 171 ? -16.672 30.031 22.734 1 56.03 171 MET B N 1
ATOM 2944 C CA . MET B 1 171 ? -16.109 31.375 22.688 1 56.03 171 MET B CA 1
ATOM 2945 C C . MET B 1 171 ? -15.945 31.969 24.078 1 56.03 171 MET B C 1
ATOM 2947 O O . MET B 1 171 ? -14.977 32.656 24.359 1 56.03 171 MET B O 1
ATOM 2951 N N . ALA B 1 172 ? -16.953 31.641 24.891 1 52.97 172 ALA B N 1
ATOM 2952 C CA . ALA B 1 172 ? -16.953 32.156 26.266 1 52.97 172 ALA B CA 1
ATOM 2953 C C . ALA B 1 172 ? -15.859 31.484 27.094 1 52.97 172 ALA B C 1
ATOM 2955 O O . ALA B 1 172 ? -15.242 32.125 27.953 1 52.97 172 ALA B O 1
ATOM 2956 N N . ASP B 1 173 ? -15.844 30.203 26.938 1 53.34 173 ASP B N 1
ATOM 2957 C CA . ASP B 1 173 ? -14.906 29.469 27.797 1 53.34 173 ASP B CA 1
ATOM 2958 C C . ASP B 1 173 ? -13.469 29.672 27.312 1 53.34 173 ASP B C 1
ATOM 2960 O O . ASP B 1 173 ? -12.539 29.062 27.859 1 53.34 173 ASP B O 1
ATOM 2964 N N . ASN B 1 174 ? -13.219 30.797 26.719 1 47.88 174 ASN B N 1
ATOM 2965 C CA . ASN B 1 174 ? -11.867 31.203 26.359 1 47.88 174 ASN B CA 1
ATOM 2966 C C . ASN B 1 174 ? -11.125 30.109 25.609 1 47.88 174 ASN B C 1
ATOM 2968 O O . ASN B 1 174 ? -9.891 30.078 25.609 1 47.88 174 ASN B O 1
ATOM 2972 N N . VAL B 1 175 ? -11.82 29.109 25.422 1 47.25 175 VAL B N 1
ATOM 2973 C CA . VAL B 1 175 ? -11.141 27.969 24.797 1 47.25 175 VAL B CA 1
ATOM 2974 C C . VAL B 1 175 ? -10.719 28.328 23.375 1 47.25 175 VAL B C 1
ATOM 2976 O O . VAL B 1 175 ? -10.016 27.578 22.719 1 47.25 175 VAL B O 1
ATOM 2979 N N . LEU B 1 176 ? -11.586 29.172 22.781 1 49.81 176 LEU B N 1
ATOM 2980 C CA . LEU B 1 176 ? -11.086 29.656 21.5 1 49.81 176 LEU B CA 1
ATOM 2981 C C . LEU B 1 176 ? -9.656 30.172 21.641 1 49.81 176 LEU B C 1
ATOM 2983 O O . LEU B 1 176 ? -9.414 31.203 22.266 1 49.81 176 LEU B O 1
ATOM 2987 N N . ASP B 1 177 ? -8.938 29.344 21.984 1 46.53 177 ASP B N 1
ATOM 2988 C CA . ASP B 1 177 ? -7.52 29.469 22.312 1 46.53 177 ASP B CA 1
ATOM 2989 C C . ASP B 1 177 ? -6.879 30.594 21.5 1 46.53 177 ASP B C 1
ATOM 2991 O O . ASP B 1 177 ? -7.242 30.828 20.344 1 46.53 177 ASP B O 1
ATOM 2995 N N . THR B 1 178 ? -6.391 31.469 22.281 1 45.09 178 THR B N 1
ATOM 2996 C CA . THR B 1 178 ? -5.402 32.469 21.906 1 45.09 178 THR B CA 1
ATOM 2997 C C . THR B 1 178 ? -4.621 32.062 20.672 1 45.09 178 THR B C 1
ATOM 2999 O O . THR B 1 178 ? -4.215 32.875 19.859 1 45.09 178 THR B O 1
ATOM 3002 N N . ASP B 1 179 ? -4.449 30.859 20.594 1 46.97 179 ASP B N 1
ATOM 3003 C CA . ASP B 1 179 ? -3.574 30.453 19.5 1 46.97 179 ASP B CA 1
ATOM 3004 C C . ASP B 1 179 ? -4.273 30.625 18.156 1 46.97 179 ASP B C 1
ATOM 3006 O O . ASP B 1 179 ? -3.641 30.984 17.172 1 46.97 179 ASP B O 1
ATOM 3010 N N . LEU B 1 180 ? -5.562 30.188 17.984 1 51.31 180 LEU B N 1
ATOM 3011 C CA . LEU B 1 180 ? -6.258 30.453 16.734 1 51.31 180 LEU B CA 1
ATOM 3012 C C . LEU B 1 180 ? -6.219 31.938 16.391 1 51.31 180 LEU B C 1
ATOM 3014 O O . LEU B 1 180 ? -5.996 32.312 15.234 1 51.31 180 LEU B O 1
ATOM 3018 N N . LEU B 1 181 ? -6.594 32.75 17.453 1 49.5 181 LEU B N 1
ATOM 3019 C CA . LEU B 1 181 ? -6.648 34.219 17.312 1 49.5 181 LEU B CA 1
ATOM 3020 C C . LEU B 1 181 ? -5.289 34.75 16.906 1 49.5 181 LEU B C 1
ATOM 3022 O O . LEU B 1 181 ? -5.211 35.688 16.094 1 49.5 181 LEU B O 1
ATOM 3026 N N . LEU B 1 182 ? -4.406 34.188 17.609 1 47.81 182 LEU B N 1
ATOM 3027 C CA . LEU B 1 182 ? -3.057 34.719 17.438 1 47.81 182 LEU B CA 1
ATOM 3028 C C . LEU B 1 182 ? -2.465 34.281 16.109 1 47.81 182 LEU B C 1
ATOM 3030 O O . LEU B 1 182 ? -1.638 35 15.531 1 47.81 182 LEU B O 1
ATOM 3034 N N . LEU B 1 183 ? -2.861 33.094 15.594 1 52.66 183 LEU B N 1
ATOM 3035 C CA . LEU B 1 183 ? -2.117 32.594 14.438 1 52.66 183 LEU B CA 1
ATOM 3036 C C . LEU B 1 183 ? -2.605 33.281 13.156 1 52.66 183 LEU B C 1
ATOM 3038 O O . LEU B 1 183 ? -1.815 33.531 12.242 1 52.66 183 LEU B O 1
ATOM 3042 N N . SER B 1 184 ? -3.975 33.469 12.93 1 60.19 184 SER B N 1
ATOM 3043 C CA . SER B 1 184 ? -4.359 34.156 11.703 1 60.19 184 SER B CA 1
ATOM 3044 C C . SER B 1 184 ? -5.578 35.062 11.922 1 60.19 184 SER B C 1
ATOM 3046 O O . SER B 1 184 ? -6.711 34.562 11.953 1 60.19 184 SER B O 1
ATOM 3048 N N . PRO B 1 185 ? -5.215 36.344 12.281 1 59.19 185 PRO B N 1
ATOM 3049 C CA . PRO B 1 185 ? -6.316 37.281 12.43 1 59.19 185 PRO B CA 1
ATOM 3050 C C . PRO B 1 185 ? -7.344 37.188 11.305 1 59.19 185 PRO B C 1
ATOM 3052 O O . PRO B 1 185 ? -8.539 37.344 11.539 1 59.19 185 PRO B O 1
ATOM 3055 N N . GLU B 1 186 ? -6.82 36.812 10.211 1 62.12 186 GLU B N 1
ATOM 3056 C CA . GLU B 1 186 ? -7.734 36.688 9.078 1 62.12 186 GLU B CA 1
ATOM 3057 C C . GLU B 1 186 ? -8.695 35.531 9.273 1 62.12 186 GLU B C 1
ATOM 3059 O O . GLU B 1 186 ? -9.891 35.625 8.977 1 62.12 186 GLU B O 1
ATOM 3064 N N . LEU B 1 187 ? -8.156 34.531 9.766 1 62.97 187 LEU B N 1
ATOM 3065 C CA . LEU B 1 187 ? -8.992 33.344 10 1 62.97 187 LEU B CA 1
ATOM 3066 C C . LEU B 1 187 ? -10.039 33.625 11.078 1 62.97 187 LEU B C 1
ATOM 3068 O O . LEU B 1 187 ? -11.172 33.156 10.977 1 62.97 187 LEU B O 1
ATOM 3072 N N . MET B 1 188 ? -9.609 34.344 12.062 1 64.31 188 MET B N 1
ATOM 3073 C CA . MET B 1 188 ? -10.539 34.719 13.125 1 64.31 188 MET B CA 1
ATOM 3074 C C . MET B 1 188 ? -11.711 35.531 12.57 1 64.31 188 MET B C 1
ATOM 3076 O O . MET B 1 188 ? -12.859 35.281 12.938 1 64.31 188 MET B O 1
ATOM 3080 N N . LEU B 1 189 ? -11.281 36.438 11.82 1 62.31 189 LEU B N 1
ATOM 3081 C CA . LEU B 1 189 ? -12.328 37.25 11.234 1 62.31 189 LEU B CA 1
ATOM 3082 C C . LEU B 1 189 ? -13.297 36.406 10.422 1 62.31 189 LEU B C 1
ATOM 3084 O O . LEU B 1 189 ? -14.516 36.625 10.5 1 62.31 189 LEU B O 1
ATOM 3088 N N . GLU B 1 190 ? -12.773 35.531 9.766 1 66 190 GLU B N 1
ATOM 3089 C CA . GLU B 1 190 ? -13.625 34.688 8.922 1 66 190 GLU B CA 1
ATOM 3090 C C . GLU B 1 190 ? -14.516 33.781 9.758 1 66 190 GLU B C 1
ATOM 3092 O O . GLU B 1 190 ? -15.688 33.594 9.445 1 66 190 GLU B O 1
ATOM 3097 N N . THR B 1 191 ? -13.906 33.281 10.742 1 65.5 191 THR B N 1
ATOM 3098 C CA . THR B 1 191 ? -14.656 32.438 11.648 1 65.5 191 THR B CA 1
ATOM 3099 C C . THR B 1 191 ? -15.742 33.188 12.375 1 65.5 191 THR B C 1
ATOM 3101 O O . THR B 1 191 ? -16.875 32.719 12.523 1 65.5 191 THR B O 1
ATOM 3104 N N . MET B 1 192 ? -15.266 34.375 12.812 1 64.94 192 MET B N 1
ATOM 3105 C CA . MET B 1 192 ? -16.203 35.25 13.5 1 64.94 192 MET B CA 1
ATOM 3106 C C . MET B 1 192 ? -17.375 35.625 12.586 1 64.94 192 MET B C 1
ATOM 3108 O O . MET B 1 192 ? -18.516 35.688 13.023 1 64.94 192 MET B O 1
ATOM 3112 N N . LYS B 1 193 ? -17 35.875 11.398 1 64.06 193 LYS B N 1
ATOM 3113 C CA . LYS B 1 193 ? -18.047 36.219 10.438 1 64.06 193 LYS B CA 1
ATOM 3114 C C . LYS B 1 193 ? -19.047 35.094 10.289 1 64.06 193 LYS B C 1
ATOM 3116 O O . LYS B 1 193 ? -20.266 35.344 10.242 1 64.06 193 LYS B O 1
ATOM 3121 N N . VAL B 1 194 ? -18.609 33.938 10.219 1 61.94 194 VAL B N 1
ATOM 3122 C CA . VAL B 1 194 ? -19.484 32.781 10.078 1 61.94 194 VAL B CA 1
ATOM 3123 C C . VAL B 1 194 ? -20.328 32.625 11.344 1 61.94 194 VAL B C 1
ATOM 3125 O O . VAL B 1 194 ? -21.516 32.312 11.266 1 61.94 194 VAL B O 1
ATOM 3128 N N . MET B 1 195 ? -19.672 32.875 12.422 1 61.47 195 MET B N 1
ATOM 3129 C CA . MET B 1 195 ? -20.359 32.719 13.695 1 61.47 195 MET B CA 1
ATOM 3130 C C . MET B 1 195 ? -21.422 33.812 13.875 1 61.47 195 MET B C 1
ATOM 3132 O O . MET B 1 195 ? -22.5 33.562 14.391 1 61.47 195 MET B O 1
ATOM 3136 N N . VAL B 1 196 ? -21.031 35.031 13.477 1 58.66 196 VAL B N 1
ATOM 3137 C CA . VAL B 1 196 ? -21.938 36.188 13.586 1 58.66 196 VAL B CA 1
ATOM 3138 C C . VAL B 1 196 ? -23.125 36 12.633 1 58.66 196 VAL B C 1
ATOM 3140 O O . VAL B 1 196 ? -24.25 36.344 12.977 1 58.66 196 VAL B O 1
ATOM 3143 N N . GLU B 1 197 ? -22.859 35.562 11.523 1 59 197 GLU B N 1
ATOM 3144 C CA . GLU B 1 197 ? -23.938 35.344 10.562 1 59 197 GLU B CA 1
ATOM 3145 C C . GLU B 1 197 ? -24.953 34.344 11.094 1 59 197 GLU B C 1
ATOM 3147 O O . GLU B 1 197 ? -26.141 34.438 10.812 1 59 197 GLU B O 1
ATOM 3152 N N . LYS B 1 198 ? -24.391 33.469 11.742 1 54.78 198 LYS B N 1
ATOM 3153 C CA . LYS B 1 198 ? -25.297 32.5 12.328 1 54.78 198 LYS B CA 1
ATOM 3154 C C . LYS B 1 198 ? -26.047 33.094 13.516 1 54.78 198 LYS B C 1
ATOM 3156 O O . LYS B 1 198 ? -27.156 32.688 13.836 1 54.78 198 LYS B O 1
ATOM 3161 N N . LYS B 1 199 ? -25.25 33.844 14.406 1 50.44 199 LYS B N 1
ATOM 3162 C CA . LYS B 1 199 ? -25.969 34.469 15.508 1 50.44 199 LYS B CA 1
ATOM 3163 C C . LYS B 1 199 ? -26.984 35.5 14.984 1 50.44 199 LYS B C 1
ATOM 3165 O O . LYS B 1 199 ? -27.781 36.031 15.742 1 50.44 199 LYS B O 1
ATOM 3170 N N . GLY B 1 200 ? -27.469 35.531 13.836 1 45 200 GLY B N 1
ATOM 3171 C CA . GLY B 1 200 ? -28.375 36.625 13.539 1 45 200 GLY B CA 1
ATOM 3172 C C . GLY B 1 200 ? -27.891 37.969 14.062 1 45 200 GLY B C 1
ATOM 3173 O O . GLY B 1 200 ? -28.531 39 13.852 1 45 200 GLY B O 1
ATOM 3174 N N . ILE B 1 201 ? -27.266 38.156 15.258 1 37.5 201 ILE B N 1
ATOM 3175 C CA . ILE B 1 201 ? -27.266 39.344 16.125 1 37.5 201 ILE B CA 1
ATOM 3176 C C . ILE B 1 201 ? -26.172 40.312 15.664 1 37.5 201 ILE B C 1
ATOM 3178 O O . ILE B 1 201 ? -26.453 41.5 15.477 1 37.5 201 ILE B O 1
ATOM 3182 N N . VAL B 1 202 ? -24.656 40.531 16.359 1 34.31 202 VAL B N 1
ATOM 3183 C CA . VAL B 1 202 ? -24.031 41.75 16.812 1 34.31 202 VAL B CA 1
ATOM 3184 C C . VAL B 1 202 ? -23.156 42.344 15.703 1 34.31 202 VAL B C 1
ATOM 3186 O O . VAL B 1 202 ? -22.297 41.656 15.164 1 34.31 202 VAL B O 1
ATOM 3189 N N . ARG B 1 203 ? -23.641 43.219 14.828 1 35.44 203 ARG B N 1
ATOM 3190 C CA . ARG B 1 203 ? -22.953 44.281 14.109 1 35.44 203 ARG B CA 1
ATOM 3191 C C . ARG B 1 203 ? -21.828 44.875 14.945 1 35.44 203 ARG B C 1
ATOM 3193 O O . ARG B 1 203 ? -22.047 45.375 16.047 1 35.44 203 ARG B O 1
ATOM 3200 N N . CYS B 1 204 ? -20.672 44.344 15.094 1 28.72 204 CYS B N 1
ATOM 3201 C CA . CYS B 1 204 ? -19.703 45.312 15.609 1 28.72 204 CYS B CA 1
ATOM 3202 C C . CYS B 1 204 ? -19.719 46.594 14.789 1 28.72 204 CYS B C 1
ATOM 3204 O O . CYS B 1 204 ? -19.359 46.594 13.609 1 28.72 204 CYS B O 1
ATOM 3206 N N . GLU B 1 205 ? -20.672 47.469 14.906 1 29.28 205 GLU B N 1
ATOM 3207 C CA . GLU B 1 205 ? -20.484 48.875 14.633 1 29.28 205 GLU B CA 1
ATOM 3208 C C . GLU B 1 205 ? -19.234 49.406 15.32 1 29.28 205 GLU B C 1
ATOM 3210 O O . GLU B 1 205 ? -18.922 49.031 16.438 1 29.28 205 GLU B O 1
#

Foldseek 3Di:
DVQVVLLVVLLVQLCCVCVVCVPQQVVQWAWEQEPAGIDTDHQVLCLVQFVLSVVVCVVVHRYHYDYPADPSLVSLVCLQRPPGPPRRDDDLQSLVSNQVRCLVRPRPVVNVVSVVVCVPPLLVFADCDPVGSNNLLVQCLVCVVSVPVVSNVSSLVSLLPDDLVSVVVCVVVCVSDPVSCVRDVVSVVSSVVSSCVSVVDDDPD/DVQVVLLVVLLVQLCCVCVVCVPQQVVQWAWEQEPVGIDIDHQVLCLVQFVLSVVVCVVPHRYDYDYPADPSLVSLVCLQRDPGPPRRDDDLQSLVSNQVRCLVRPRPVVNVVSVVVCVPPLLVFADCDPVGSNNLLVQCLVCVVSVPVVSNVSSLVSLLPDDLVSVVVCVVVCVNDPVSCVRDVVSVVSSVVSSCVSVVDDPPD

Organism: Haematococcus lacustris (NCBI:txid44745)

Sequence (410 aa):
MVLGTKAIEVKRCVVQIVEAHPSVVKRGGVTLECDDGELPVLRDVFAVSSPWMADVLVKGCTTVEVSGSTKEEWLLVISQLYPIVPRPELSLHQLQQVLPVVHKYNFPELFQFVSSRLATELPQNWSLDPAAPGYIFEWLVMAEQLQLDALKQAALEGLKRQPGQQIKTQMADNVLDTDLLLLSPELMLETMKVMVEKKGIVRCEMVLGTKAIEVKRCVVQIVEAHPSVVKRGGVTLECDDGELPVLRDVFAVSSPWMADVLVKGCTTVEVSGSTKEEWLLVISQLYPIVPRPELSLHQLQQVLPVVHKYNFPELFQFVSSRLATELPQNWSLDPAAPGYIFEWLVMAEQLQLDALKQAALEGLKRQPGQQIKTQMADNVLDTDLLLLSPELMLETMKVMVEKKGIVRCE